Protein AF-A0A7U7GBF7-F1 (afdb_monomer)

Organism: NCBI:txid1400861

Solvent-accessible surface area (backbone atoms only — not comparable to full-atom values): 25595 Å² total; per-residue (Å²): 108,64,60,57,67,70,22,37,41,55,30,92,59,39,45,66,63,68,44,48,55,52,50,49,53,50,38,50,53,51,47,68,72,67,60,61,83,82,68,86,70,93,46,56,42,58,55,50,51,56,43,62,74,50,30,46,45,48,28,57,61,45,66,40,52,71,38,48,50,41,35,40,53,37,36,34,33,79,94,50,84,5,50,16,53,50,50,16,61,72,75,31,66,97,53,75,53,40,25,32,36,45,35,26,32,32,46,60,34,30,43,33,63,55,71,90,61,32,22,40,48,73,68,60,50,50,64,53,66,68,41,98,84,60,58,68,68,56,41,52,52,28,45,55,52,47,60,69,64,37,35,23,54,58,78,63,88,83,68,46,40,22,58,40,61,62,57,43,64,68,40,43,43,52,53,40,34,72,67,53,53,70,66,58,46,52,54,56,50,51,54,50,53,47,57,30,43,61,56,87,66,42,45,64,33,72,54,58,86,50,12,61,65,48,82,75,72,68,57,95,37,20,35,34,38,36,34,44,35,76,89,76,45,57,37,42,89,94,63,67,62,86,47,70,68,58,53,46,46,56,45,19,38,31,89,85,70,46,69,41,66,41,42,21,33,50,31,38,38,24,23,32,55,91,33,54,64,54,38,51,52,36,40,36,50,33,53,16,34,58,57,52,68,73,51,81,62,60,49,74,72,51,47,53,50,43,49,52,53,32,60,49,28,56,57,52,34,51,42,39,45,42,55,17,54,26,38,38,38,35,44,20,77,68,34,42,78,95,56,97,53,52,37,24,77,47,73,59,55,59,71,66,40,63,74,51,69,78,49,43,37,61,53,54,51,52,51,33,41,74,72,59,41,45,40,45,67,89,46,84,51,69,56,44,71,58,51,31,69,74,41,72,39,62,79,24,52,41,33,36,34,59,56,57,46,45,34,24,35,40,29,75,46,46,30,54,32,48,56,55,31,57,53,52,24,52,50,51,17,16,64,71,49,53,24,32,40,35,45,86,92,49,74,33,41,50,90,47,76,89,75,89,86,61,80,32,86,69,21,36,42,25,29,39,67,45,28,45,78,67,73,66,41,79,75,67,95,82,77,130

Structure (mmCIF, N/CA/C/O backbone):
data_AF-A0A7U7GBF7-F1
#
_entry.id   AF-A0A7U7GBF7-F1
#
loop_
_atom_site.group_PDB
_atom_site.id
_atom_site.type_symbol
_atom_site.label_atom_id
_atom_site.label_alt_id
_atom_site.label_comp_id
_atom_site.label_asym_id
_atom_site.label_entity_id
_atom_site.label_seq_id
_atom_site.pdbx_PDB_ins_code
_atom_site.Cartn_x
_atom_site.Cartn_y
_atom_site.Cartn_z
_atom_site.occupancy
_atom_site.B_iso_or_equiv
_atom_site.auth_seq_id
_atom_site.auth_comp_id
_atom_site.auth_asym_id
_atom_site.auth_atom_id
_atom_site.pdbx_PDB_model_num
ATOM 1 N N . MET A 1 1 ? -33.601 -6.702 42.545 1.00 60.16 1 MET A N 1
ATOM 2 C CA . MET A 1 1 ? -33.301 -7.413 43.810 1.00 60.16 1 MET A CA 1
ATOM 3 C C . MET A 1 1 ? -32.639 -8.763 43.564 1.00 60.16 1 MET A C 1
ATOM 5 O O . MET A 1 1 ? -31.531 -8.915 44.051 1.00 60.16 1 MET A O 1
ATOM 9 N N . ALA A 1 2 ? -33.218 -9.663 42.753 1.00 80.06 2 ALA A N 1
ATOM 10 C CA . ALA A 1 2 ? -32.641 -10.985 42.444 1.00 80.06 2 ALA A CA 1
ATOM 11 C C . ALA A 1 2 ? -31.146 -10.952 42.061 1.00 80.06 2 ALA A C 1
ATOM 13 O O . ALA A 1 2 ? -30.341 -11.655 42.655 1.00 80.06 2 ALA A O 1
ATOM 14 N N . THR A 1 3 ? -30.724 -10.044 41.172 1.00 84.88 3 THR A N 1
ATOM 15 C CA . THR A 1 3 ? -29.304 -9.890 40.793 1.00 84.88 3 THR A CA 1
ATOM 16 C C . THR A 1 3 ? -28.386 -9.625 41.988 1.00 84.88 3 THR A C 1
ATOM 18 O O . THR A 1 3 ? -27.295 -10.182 42.060 1.00 84.88 3 THR A O 1
ATOM 21 N N . LEU A 1 4 ? -28.829 -8.812 42.954 1.00 84.75 4 LEU A N 1
ATOM 22 C CA . LEU A 1 4 ? -28.016 -8.466 44.120 1.00 84.75 4 LEU A CA 1
ATOM 23 C C . LEU A 1 4 ? -27.966 -9.593 45.161 1.00 84.75 4 LEU A C 1
ATOM 25 O O . LEU A 1 4 ? -26.973 -9.735 45.870 1.00 84.75 4 LEU A O 1
ATOM 29 N N . THR A 1 5 ? -29.028 -10.395 45.257 1.00 85.06 5 THR A N 1
ATOM 30 C CA . THR A 1 5 ? -29.168 -11.465 46.257 1.00 85.06 5 THR A CA 1
ATOM 31 C C . THR A 1 5 ? -28.690 -12.828 45.771 1.00 85.06 5 THR A C 1
ATOM 33 O O . THR A 1 5 ? -28.233 -13.624 46.583 1.00 85.06 5 THR A O 1
ATOM 36 N N . GLU A 1 6 ? -28.781 -13.101 44.472 1.00 85.94 6 GLU A N 1
ATOM 37 C CA . GLU A 1 6 ? -28.473 -14.408 43.877 1.00 85.94 6 GLU A CA 1
ATOM 38 C C . GLU A 1 6 ? -27.138 -14.403 43.129 1.00 85.94 6 GLU A C 1
ATOM 40 O O . GLU A 1 6 ? -26.454 -15.421 43.109 1.00 85.94 6 GLU A O 1
ATOM 45 N N . LYS A 1 7 ? -26.738 -13.262 42.542 1.00 87.81 7 LYS A N 1
ATOM 46 C CA . LYS A 1 7 ? -25.488 -13.144 41.773 1.00 87.81 7 LYS A CA 1
ATOM 47 C C . LYS A 1 7 ? -24.410 -12.412 42.554 1.00 87.81 7 LYS A C 1
ATOM 49 O O . LYS A 1 7 ? -23.457 -13.044 43.006 1.00 87.81 7 LYS A O 1
ATOM 54 N N . THR A 1 8 ? -24.569 -11.111 42.802 1.00 85.81 8 THR A N 1
ATOM 55 C CA . THR A 1 8 ? -23.496 -10.321 43.436 1.00 85.81 8 THR A CA 1
ATOM 56 C C . THR A 1 8 ? -23.232 -10.754 44.879 1.00 85.81 8 THR A C 1
ATOM 58 O O . THR A 1 8 ? -22.103 -10.660 45.345 1.00 85.81 8 THR A O 1
ATOM 61 N N . ALA A 1 9 ? -24.230 -11.306 45.580 1.00 85.94 9 ALA A N 1
ATOM 62 C CA . ALA A 1 9 ? -24.075 -11.895 46.915 1.00 85.94 9 ALA A CA 1
ATOM 63 C C . ALA A 1 9 ? -23.160 -13.129 46.984 1.00 85.94 9 ALA A C 1
ATOM 65 O O . ALA A 1 9 ? -22.808 -13.551 48.091 1.00 85.94 9 ALA A O 1
ATOM 66 N N . THR A 1 10 ? -22.805 -13.714 45.836 1.00 86.56 10 THR A N 1
ATOM 67 C CA . THR A 1 10 ? -21.815 -14.798 45.748 1.00 86.56 10 THR A CA 1
ATOM 68 C C . THR A 1 10 ? -20.379 -14.280 45.763 1.00 86.56 10 THR A C 1
ATOM 70 O O . THR A 1 10 ? -19.466 -15.056 46.024 1.00 86.56 10 THR A O 1
ATOM 73 N N . LEU A 1 11 ? -20.163 -12.979 45.530 1.00 88.25 11 LEU A N 1
ATOM 74 C CA . LEU A 1 11 ? -18.835 -12.377 45.599 1.00 88.25 11 LEU A CA 1
ATOM 75 C C . LEU A 1 11 ? -18.337 -12.377 47.058 1.00 88.25 11 LEU A C 1
ATOM 77 O O . LEU A 1 11 ? -19.031 -11.839 47.926 1.00 88.25 11 LEU A O 1
ATOM 81 N N . PRO A 1 12 ? -17.127 -12.895 47.348 1.00 84.06 12 PRO A N 1
ATOM 82 C CA . PRO A 1 12 ? -16.604 -12.981 48.718 1.00 84.06 12 PRO A CA 1
ATOM 83 C C . PRO A 1 12 ? -16.522 -11.632 49.447 1.00 84.06 12 PRO A C 1
ATOM 85 O O . PRO A 1 12 ? -16.659 -11.545 50.665 1.00 84.06 12 PRO A O 1
ATOM 88 N N . THR A 1 13 ? -16.303 -10.562 48.689 1.00 85.88 13 THR A N 1
ATOM 89 C CA . THR A 1 13 ? -16.097 -9.187 49.164 1.00 85.88 13 THR A CA 1
ATOM 90 C C . THR A 1 13 ? -17.402 -8.399 49.285 1.00 85.88 13 THR A C 1
ATOM 92 O O . THR A 1 13 ? -17.423 -7.302 49.857 1.00 85.88 13 THR A O 1
ATOM 95 N N . PHE A 1 14 ? -18.513 -8.940 48.776 1.00 86.88 14 PHE A N 1
ATOM 96 C CA . PHE A 1 14 ? -19.808 -8.279 48.818 1.00 86.88 14 PHE A CA 1
ATOM 97 C C . PHE A 1 14 ? -20.517 -8.546 50.148 1.00 86.88 14 PHE A C 1
ATOM 99 O O . PHE A 1 14 ? -21.041 -9.624 50.426 1.00 86.88 14 PHE A O 1
ATOM 106 N N . GLN A 1 15 ? -20.587 -7.513 50.987 1.00 83.31 15 GLN A N 1
ATOM 107 C CA . GLN A 1 15 ? -21.347 -7.564 52.234 1.00 83.31 15 GLN A CA 1
ATOM 108 C C . GLN A 1 15 ? -22.851 -7.574 51.926 1.00 83.31 15 GLN A C 1
ATOM 110 O O . GLN A 1 15 ? -23.427 -6.515 51.693 1.00 83.31 15 GLN A O 1
ATOM 115 N N . ARG A 1 16 ? -23.496 -8.747 51.959 1.00 80.50 16 ARG A N 1
ATOM 116 C CA . ARG A 1 16 ? -24.881 -8.961 51.479 1.00 80.50 16 ARG A CA 1
ATOM 117 C C . ARG A 1 16 ? -25.883 -7.863 51.858 1.00 80.50 16 ARG A C 1
ATOM 119 O O . ARG A 1 16 ? -26.590 -7.366 50.993 1.00 80.50 16 ARG A O 1
ATOM 126 N N . VAL A 1 17 ? -25.922 -7.453 53.128 1.00 83.62 17 VAL A N 1
ATOM 127 C CA . VAL A 1 17 ? -26.859 -6.414 53.602 1.00 83.62 17 VAL A CA 1
ATOM 128 C C . VAL A 1 17 ? -26.255 -5.012 53.489 1.00 83.62 17 VAL A C 1
ATOM 130 O O . VAL A 1 17 ? -26.812 -4.137 52.829 1.00 83.62 17 VAL A O 1
ATOM 133 N N . ARG A 1 18 ? -25.087 -4.782 54.105 1.00 87.44 18 ARG A N 1
ATOM 134 C CA . ARG A 1 18 ? -24.465 -3.446 54.173 1.00 87.44 18 ARG A CA 1
ATOM 135 C C . ARG A 1 18 ? -24.010 -2.930 52.805 1.00 87.44 18 ARG A C 1
ATOM 137 O O . ARG A 1 18 ? -24.150 -1.744 52.526 1.00 87.44 18 ARG A O 1
ATOM 144 N N . GLY A 1 19 ? -23.476 -3.809 51.963 1.00 86.56 19 GLY A N 1
ATOM 145 C CA . GLY A 1 19 ? -23.081 -3.516 50.588 1.00 86.56 19 GLY A CA 1
ATOM 146 C C . GLY A 1 19 ? -24.283 -3.170 49.715 1.00 86.56 19 GLY A C 1
ATOM 147 O O . GLY A 1 19 ? -24.249 -2.150 49.032 1.00 86.56 19 GLY A O 1
ATOM 148 N N . MET A 1 20 ? -25.375 -3.937 49.816 1.00 88.12 20 MET A N 1
ATOM 149 C CA . MET A 1 20 ? -26.617 -3.651 49.090 1.00 88.12 20 MET A CA 1
ATOM 150 C C . MET A 1 20 ? -27.211 -2.293 49.482 1.00 88.12 20 MET A C 1
ATOM 152 O O . MET A 1 20 ? -27.487 -1.476 48.607 1.00 88.12 20 MET A O 1
ATOM 156 N N . LEU A 1 21 ? -27.347 -2.008 50.782 1.00 90.56 21 LEU A N 1
ATOM 157 C CA . LEU A 1 21 ? -27.863 -0.716 51.253 1.00 90.56 21 LEU A CA 1
ATOM 158 C C . LEU A 1 21 ? -26.972 0.453 50.816 1.00 90.56 21 LEU A C 1
ATOM 160 O O . LEU A 1 21 ? -27.479 1.493 50.405 1.00 90.56 21 LEU A O 1
ATOM 164 N N . ARG A 1 22 ? -25.645 0.281 50.858 1.00 91.31 22 ARG A N 1
ATOM 165 C CA . ARG A 1 22 ? -24.691 1.313 50.429 1.00 91.31 22 ARG A CA 1
ATOM 166 C C . ARG A 1 22 ? -24.771 1.583 48.927 1.00 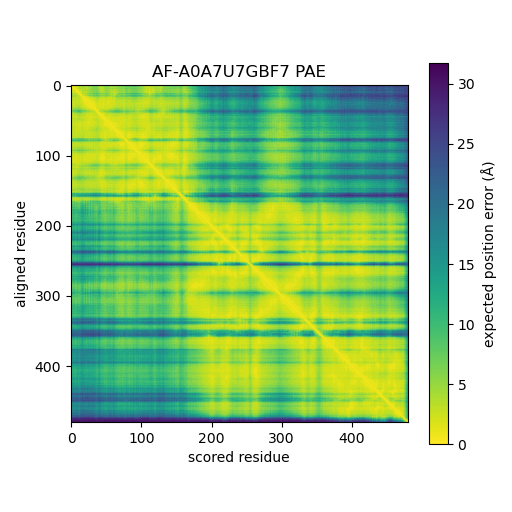91.31 22 ARG A C 1
ATOM 168 O O . ARG A 1 22 ? -24.733 2.746 48.531 1.00 91.31 22 ARG A O 1
ATOM 175 N N . LEU A 1 23 ? -24.887 0.538 48.108 1.00 91.69 23 LEU A N 1
ATOM 176 C CA . LEU A 1 23 ? -25.084 0.669 46.665 1.00 91.69 23 LEU A CA 1
ATOM 177 C C . LEU A 1 23 ? -26.388 1.408 46.357 1.00 91.69 23 LEU A C 1
ATOM 179 O O . LEU A 1 23 ? -26.367 2.401 45.636 1.00 91.69 23 LEU A O 1
ATOM 183 N N . LEU A 1 24 ? -27.500 0.956 46.947 1.00 92.25 24 LEU A N 1
ATOM 184 C CA . LEU A 1 24 ? -28.819 1.552 46.736 1.00 92.25 24 LEU A CA 1
ATOM 185 C C . LEU A 1 24 ? -28.846 3.017 47.171 1.00 92.25 24 LEU A C 1
ATOM 187 O O . LEU A 1 24 ? -29.326 3.854 46.417 1.00 92.25 24 LEU A O 1
ATOM 191 N N . ALA A 1 25 ? -28.269 3.355 48.326 1.00 94.25 25 ALA A N 1
ATOM 192 C CA . ALA A 1 25 ? -28.184 4.741 48.785 1.00 94.25 25 ALA A CA 1
ATOM 193 C C . ALA A 1 25 ? -27.431 5.639 47.785 1.00 94.25 25 ALA A C 1
ATOM 195 O O . ALA A 1 25 ? -27.882 6.743 47.484 1.00 94.25 25 ALA A O 1
ATOM 196 N N . LYS A 1 26 ? -26.312 5.157 47.226 1.00 94.69 26 LYS A N 1
ATOM 197 C CA . LYS A 1 26 ? -25.542 5.886 46.204 1.00 94.69 26 LYS A CA 1
ATOM 198 C C . LYS A 1 26 ? -26.303 6.020 44.885 1.00 94.69 26 LYS A C 1
ATOM 200 O O . LYS A 1 26 ? -26.309 7.106 44.314 1.00 94.69 26 LYS A O 1
ATOM 205 N N . MET A 1 27 ? -26.953 4.950 44.422 1.00 94.12 27 MET A N 1
ATOM 206 C CA . MET A 1 27 ? -27.777 4.973 43.209 1.00 94.12 27 MET A CA 1
ATOM 207 C C . MET A 1 27 ? -28.956 5.938 43.355 1.00 94.12 27 MET A C 1
ATOM 209 O O . MET A 1 27 ? -29.147 6.786 42.493 1.00 94.12 27 MET A O 1
ATOM 213 N N . ILE A 1 28 ? -29.704 5.861 44.462 1.00 94.50 28 ILE A N 1
ATOM 214 C CA . ILE A 1 28 ? -30.833 6.762 44.742 1.00 94.50 28 ILE A CA 1
ATOM 215 C C . ILE A 1 28 ? -30.350 8.209 44.783 1.00 94.50 28 ILE A C 1
ATOM 217 O O . ILE A 1 28 ? -30.952 9.056 44.136 1.00 94.50 28 ILE A O 1
ATOM 221 N N . SER A 1 29 ? -29.250 8.489 45.487 1.00 94.44 29 SER A N 1
ATOM 222 C CA . SER A 1 29 ? -28.665 9.834 45.543 1.00 94.44 29 SER A CA 1
ATOM 223 C C . SER A 1 29 ? -28.321 10.373 44.147 1.00 94.44 29 SER A C 1
ATOM 225 O O . SER A 1 29 ? -28.705 11.489 43.800 1.00 94.44 29 SER A O 1
ATOM 227 N N . SER A 1 30 ? -27.667 9.555 43.313 1.00 93.81 30 SER A N 1
ATOM 228 C CA . SER A 1 30 ? -27.295 9.919 41.940 1.00 93.81 30 SER A CA 1
ATOM 229 C C . SER A 1 30 ? -28.518 10.161 41.046 1.00 93.81 30 SER A C 1
ATOM 231 O O . SER A 1 30 ? -28.611 11.215 40.417 1.00 93.81 30 SER A O 1
ATOM 233 N N . VAL A 1 31 ? -29.489 9.244 41.041 1.00 93.88 31 VAL A N 1
ATOM 234 C CA . VAL A 1 31 ? -30.725 9.369 40.249 1.00 93.88 31 VAL A CA 1
ATOM 235 C C . VAL A 1 31 ? -31.559 10.563 40.711 1.00 93.88 31 VAL A C 1
ATOM 237 O O . VAL A 1 31 ? -32.078 11.308 39.884 1.00 93.88 31 VAL A O 1
ATOM 240 N N . TRP A 1 32 ? -31.660 10.793 42.021 1.00 93.94 32 TRP A N 1
ATOM 241 C CA . TRP A 1 32 ? -32.412 11.917 42.583 1.00 93.94 32 TRP A CA 1
ATOM 242 C C . TRP A 1 32 ? -31.812 13.275 42.210 1.00 93.94 32 TRP A C 1
ATOM 244 O O . TRP A 1 32 ? -32.552 14.240 42.008 1.00 93.94 32 TRP A O 1
ATOM 254 N N . ALA A 1 33 ? -30.482 13.347 42.105 1.00 93.00 33 ALA A N 1
ATOM 255 C CA . ALA A 1 33 ? -29.773 14.542 41.664 1.00 93.00 33 ALA A CA 1
ATOM 256 C C . ALA A 1 33 ? -29.931 14.790 40.155 1.00 93.00 33 ALA A C 1
ATOM 258 O O . ALA A 1 33 ? -30.169 15.924 39.750 1.00 93.00 33 ALA A O 1
ATOM 259 N N . GLN A 1 34 ? -29.821 13.743 39.330 1.00 90.81 34 GLN A N 1
ATOM 260 C CA . GLN A 1 34 ? -29.880 13.858 37.865 1.00 90.81 34 GLN A CA 1
ATOM 261 C C . GLN A 1 34 ? -31.309 13.994 37.321 1.00 90.81 34 GLN A C 1
ATOM 263 O O . GLN A 1 34 ? -31.500 14.594 36.268 1.00 90.81 34 GLN A O 1
ATOM 268 N N . ARG A 1 35 ? -32.300 13.427 38.022 1.00 89.44 35 ARG A N 1
ATOM 269 C CA . ARG A 1 35 ? -33.710 13.320 37.605 1.00 89.44 35 ARG A CA 1
ATOM 270 C C . ARG A 1 35 ? -33.884 12.937 36.124 1.00 89.44 35 ARG A C 1
ATOM 272 O O . ARG A 1 35 ? -34.488 13.705 35.373 1.00 89.44 35 ARG A O 1
ATOM 279 N N . PRO A 1 36 ? -33.372 11.769 35.687 1.00 85.75 36 PRO A N 1
ATOM 280 C CA . PRO A 1 36 ? -33.534 11.339 34.303 1.00 85.75 36 PRO A CA 1
ATOM 281 C C . PRO A 1 36 ? -35.020 11.228 33.934 1.00 85.75 36 PRO A C 1
ATOM 283 O O . PRO A 1 36 ? -35.845 10.822 34.760 1.00 85.75 36 PRO A O 1
ATOM 286 N N . ALA A 1 37 ? -35.359 11.567 32.690 1.00 79.38 37 ALA A N 1
ATOM 287 C CA . ALA A 1 37 ? -36.720 11.422 32.177 1.00 79.38 37 ALA A CA 1
ATOM 288 C C . ALA A 1 37 ? -37.215 9.967 32.300 1.00 79.38 37 ALA A C 1
ATOM 290 O O . ALA A 1 37 ? -36.410 9.038 32.360 1.00 79.38 37 ALA A O 1
ATOM 291 N N . ALA A 1 38 ? -38.535 9.774 32.351 1.00 76.75 38 ALA A N 1
ATOM 292 C CA . ALA A 1 38 ? -39.174 8.456 32.421 1.00 76.75 38 ALA A CA 1
ATOM 293 C C . ALA A 1 38 ? -38.747 7.555 33.607 1.00 76.75 38 ALA A C 1
ATOM 295 O O . ALA A 1 38 ? -38.920 6.335 33.557 1.00 76.75 38 ALA A O 1
ATOM 296 N N . THR A 1 39 ? -38.199 8.119 34.692 1.00 87.25 39 THR A N 1
ATOM 297 C CA . THR A 1 39 ? -37.757 7.337 35.860 1.00 87.25 39 THR A CA 1
ATOM 298 C C . THR A 1 39 ? -38.896 7.146 36.866 1.00 87.25 39 THR A C 1
ATOM 300 O O . THR A 1 39 ? -39.123 7.995 37.727 1.00 87.25 39 THR A O 1
ATOM 303 N N . TYR A 1 40 ? -39.604 6.015 36.784 1.00 85.81 40 TYR A N 1
ATOM 304 C CA . TYR A 1 40 ? -40.708 5.668 37.703 1.00 85.81 40 TYR A CA 1
ATOM 305 C C . TYR A 1 40 ? -40.298 4.712 38.830 1.00 85.81 40 TYR A C 1
ATOM 307 O O . TYR A 1 40 ? -40.947 4.656 39.873 1.00 85.81 40 TYR A O 1
ATOM 315 N N . ALA A 1 41 ? -39.222 3.953 38.626 1.00 89.31 41 ALA A N 1
ATOM 316 C CA . ALA A 1 41 ? -38.678 3.012 39.595 1.00 89.31 41 ALA A CA 1
ATOM 317 C C . ALA A 1 41 ? -37.154 2.920 39.458 1.00 89.31 41 ALA A C 1
ATOM 319 O O . ALA A 1 41 ? -36.569 3.320 38.450 1.00 89.31 41 ALA A O 1
ATOM 320 N N . LEU A 1 42 ? -36.493 2.377 40.483 1.00 89.69 42 LEU A N 1
ATOM 321 C CA . LEU A 1 42 ? -35.052 2.153 40.446 1.00 89.69 42 LEU A CA 1
ATOM 322 C C . LEU A 1 42 ? -34.731 0.802 39.788 1.00 89.69 42 LEU A C 1
ATOM 324 O O . LEU A 1 42 ? -34.889 -0.259 40.389 1.00 89.69 42 LEU A O 1
ATOM 328 N N . HIS A 1 43 ? -34.240 0.865 38.556 1.00 91.19 43 HIS A N 1
ATOM 329 C CA . HIS A 1 43 ? -33.783 -0.277 37.754 1.00 91.19 43 HIS A CA 1
ATOM 330 C C . HIS A 1 43 ? -32.260 -0.503 37.791 1.00 91.19 43 HIS A C 1
ATOM 332 O O . HIS A 1 43 ? -31.499 0.371 38.208 1.00 91.19 43 HIS A O 1
ATOM 338 N N . SER A 1 44 ? -31.804 -1.658 37.286 1.00 91.19 44 SER A N 1
ATOM 339 C CA . SER A 1 44 ? -30.381 -2.029 37.165 1.00 91.19 44 SER A CA 1
ATOM 340 C C . SER A 1 44 ? -29.563 -1.054 36.320 1.00 91.19 44 SER A C 1
ATOM 342 O O . SER A 1 44 ? -28.419 -0.766 36.658 1.00 91.19 44 SER A O 1
ATOM 344 N N . HIS A 1 45 ? -30.149 -0.504 35.255 1.00 92.44 45 HIS A N 1
ATOM 345 C CA . HIS A 1 45 ? -29.476 0.444 34.366 1.00 92.44 45 HIS A CA 1
ATOM 346 C C . HIS A 1 45 ? -29.164 1.806 35.011 1.00 92.44 45 HIS A C 1
ATOM 348 O O . HIS A 1 45 ? -28.407 2.597 34.446 1.00 92.44 45 HIS A O 1
ATOM 354 N N . HIS A 1 46 ? -29.698 2.080 36.204 1.00 93.06 46 HIS A N 1
ATOM 355 C CA . HIS A 1 46 ? -29.319 3.251 36.996 1.00 93.06 46 HIS A CA 1
ATOM 356 C C . HIS A 1 46 ? -27.977 3.083 37.720 1.00 93.06 46 HIS A C 1
ATOM 358 O O . HIS A 1 46 ? -27.534 4.001 38.409 1.00 93.06 46 HIS A O 1
ATOM 364 N N . LEU A 1 47 ? -27.323 1.922 37.600 1.00 93.25 47 LEU A N 1
ATOM 365 C CA . LEU A 1 47 ? -25.942 1.749 38.035 1.00 93.25 47 LEU A CA 1
ATOM 366 C C . LEU A 1 47 ? -25.008 2.523 37.096 1.00 93.25 47 LEU A C 1
ATOM 368 O O . LEU A 1 47 ? -24.447 1.969 36.153 1.00 93.25 47 LEU A O 1
ATOM 372 N N . ASP A 1 48 ? -24.863 3.819 37.346 1.00 92.69 48 ASP A N 1
ATOM 373 C CA . ASP A 1 48 ? -23.967 4.671 36.578 1.00 92.69 48 ASP A CA 1
ATOM 374 C C . ASP A 1 48 ? -22.522 4.536 37.064 1.00 92.69 48 ASP A C 1
ATOM 376 O O . ASP A 1 48 ? -22.126 5.115 38.075 1.00 92.69 48 ASP A O 1
ATOM 380 N N . LEU A 1 49 ? -21.721 3.771 36.327 1.00 93.44 49 LEU A N 1
ATOM 381 C CA . LEU A 1 49 ? -20.297 3.608 36.615 1.00 93.44 49 LEU A CA 1
ATOM 382 C C . LEU A 1 49 ? -19.443 4.791 36.141 1.00 93.44 49 LEU A C 1
ATOM 384 O O . LEU A 1 49 ? -18.271 4.838 36.491 1.00 93.44 49 LEU A O 1
ATOM 388 N N . GLY A 1 50 ? -20.010 5.773 35.433 1.00 92.00 50 GLY A N 1
ATOM 389 C CA . GLY A 1 50 ? -19.355 7.067 35.224 1.00 92.00 50 GLY A CA 1
ATOM 390 C C . GLY A 1 50 ? -19.325 7.907 36.508 1.00 92.00 50 GLY A C 1
ATOM 391 O O . GLY A 1 50 ? -18.478 8.783 36.678 1.00 92.00 50 GLY A O 1
ATOM 392 N N . TYR A 1 51 ? -20.207 7.611 37.468 1.00 93.75 51 TYR A N 1
ATOM 393 C CA . TYR A 1 51 ? -20.215 8.265 38.770 1.00 93.75 51 TYR A CA 1
ATOM 394 C C . TYR A 1 51 ? -19.182 7.626 39.710 1.00 93.75 51 TYR A C 1
ATOM 396 O O . TYR A 1 51 ? -19.358 6.510 40.208 1.00 93.75 51 TYR A O 1
ATOM 404 N N . GLY A 1 52 ? -18.112 8.368 40.015 1.00 93.56 52 GLY A N 1
ATOM 405 C CA . GLY A 1 52 ? -16.963 7.896 40.802 1.00 93.56 52 GLY A CA 1
ATOM 406 C C . GLY A 1 52 ? -17.303 7.127 42.095 1.00 93.56 52 GLY A C 1
ATOM 407 O O . GLY A 1 52 ? -16.701 6.085 42.360 1.00 93.56 52 GLY A O 1
ATOM 408 N N . PRO A 1 53 ? -18.275 7.556 42.923 1.00 94.50 53 PRO A N 1
ATOM 409 C CA . PRO A 1 53 ? -18.679 6.805 44.112 1.00 94.50 53 PRO A CA 1
ATOM 410 C C . PRO A 1 53 ? -19.304 5.430 43.842 1.00 94.50 53 PRO A C 1
ATOM 412 O O . PRO A 1 53 ? -19.160 4.551 44.702 1.00 94.50 53 PRO A O 1
ATOM 415 N N . LEU A 1 54 ? -19.991 5.234 42.709 1.00 94.56 54 LEU A N 1
ATOM 416 C CA . LEU A 1 54 ? -20.500 3.928 42.266 1.00 94.56 54 LEU A CA 1
ATOM 417 C C . LEU A 1 54 ? -19.390 3.107 41.606 1.00 94.56 54 LEU A C 1
ATOM 419 O O . LEU A 1 54 ? -19.232 1.940 41.956 1.00 94.56 54 LEU A O 1
ATOM 423 N N . TYR A 1 55 ? -18.551 3.728 40.773 1.00 94.38 55 TYR A N 1
ATOM 424 C CA . TYR A 1 55 ? -17.345 3.103 40.216 1.00 94.38 55 TYR A CA 1
ATOM 425 C C . TYR A 1 55 ? -16.475 2.479 41.319 1.00 94.38 55 TYR A C 1
ATOM 427 O O . TYR A 1 55 ? -16.201 1.281 41.314 1.00 94.38 55 TYR A O 1
ATOM 435 N N . ASN A 1 56 ? -16.121 3.270 42.337 1.00 93.56 56 ASN A N 1
ATOM 436 C CA . ASN A 1 56 ? -15.304 2.828 43.470 1.00 93.56 56 ASN A CA 1
ATOM 437 C C . ASN A 1 56 ? -16.013 1.794 44.356 1.00 93.56 56 ASN A C 1
ATOM 439 O O . ASN A 1 56 ? -15.360 0.995 45.030 1.00 93.56 56 ASN A O 1
ATOM 443 N N . GLU A 1 57 ? -17.347 1.813 44.409 1.00 93.31 57 GLU A N 1
ATOM 444 C CA . GLU A 1 57 ? -18.104 0.780 45.117 1.00 93.31 57 GLU A CA 1
ATOM 445 C C . GLU A 1 57 ? -17.929 -0.573 44.433 1.00 93.31 57 GLU A C 1
ATOM 447 O O . GLU A 1 57 ? -17.577 -1.549 45.090 1.00 93.31 57 GLU A O 1
ATOM 452 N N . VAL A 1 58 ? -18.138 -0.613 43.120 1.00 93.19 58 VAL A N 1
ATOM 453 C CA . VAL A 1 58 ? -18.167 -1.864 42.367 1.00 93.19 58 VAL A CA 1
ATOM 454 C C . VAL A 1 58 ? -16.757 -2.370 42.074 1.00 93.19 58 VAL A C 1
ATOM 456 O O . VAL A 1 58 ? -16.417 -3.491 42.440 1.00 93.19 58 VAL A O 1
ATOM 459 N N . LEU A 1 59 ? -15.904 -1.549 41.466 1.00 93.56 59 LEU A N 1
ATOM 460 C CA . LEU A 1 59 ? -14.602 -2.003 40.975 1.00 93.56 59 LEU A CA 1
ATOM 461 C C . LEU A 1 59 ? -13.563 -2.099 42.093 1.00 93.56 59 LEU A C 1
ATOM 463 O O . LEU A 1 59 ? -12.804 -3.062 42.140 1.00 93.56 59 LEU A O 1
ATOM 467 N N . THR A 1 60 ? -13.574 -1.167 43.047 1.00 91.94 60 THR A N 1
ATOM 468 C CA . THR A 1 60 ? -12.586 -1.160 44.137 1.00 91.94 60 THR A CA 1
ATOM 469 C C . THR A 1 60 ? -13.062 -1.968 45.341 1.00 91.94 60 THR A C 1
ATOM 471 O O . THR A 1 60 ? -12.392 -2.909 45.761 1.00 91.94 60 THR A O 1
ATOM 474 N N . ARG A 1 61 ? -14.226 -1.642 45.926 1.00 91.31 61 ARG A N 1
ATOM 475 C CA . ARG A 1 61 ? -14.661 -2.298 47.178 1.00 91.31 61 ARG A CA 1
ATOM 476 C C . ARG A 1 61 ? -15.107 -3.739 46.975 1.00 91.31 61 ARG A C 1
ATOM 478 O O . ARG A 1 61 ? -14.828 -4.558 47.845 1.00 91.31 61 ARG A O 1
ATOM 485 N N . TRP A 1 62 ? -15.789 -4.056 45.874 1.00 92.19 62 TRP A N 1
ATOM 486 C CA . TRP A 1 62 ? -16.141 -5.448 45.564 1.00 92.19 62 TRP A CA 1
ATOM 487 C C . TRP A 1 62 ? -15.010 -6.187 44.832 1.00 92.19 62 TRP A C 1
ATOM 489 O O . TRP A 1 62 ? -15.200 -7.337 44.445 1.00 92.19 62 TRP A O 1
ATOM 499 N N . GLN A 1 63 ? -13.829 -5.568 44.688 1.00 91.88 63 GLN A N 1
ATOM 500 C CA . GLN A 1 63 ? -12.649 -6.144 44.030 1.00 91.88 63 GLN A CA 1
ATOM 501 C C . GLN A 1 63 ? -12.959 -6.659 42.616 1.00 91.88 63 GLN A C 1
ATOM 503 O O . GLN A 1 63 ? -12.625 -7.782 42.262 1.00 91.88 63 GLN A O 1
ATOM 508 N N . GLN A 1 64 ? -13.654 -5.843 41.823 1.00 93.75 64 GLN A N 1
ATOM 509 C CA . GLN A 1 64 ? -13.978 -6.136 40.422 1.00 93.75 64 GLN A CA 1
ATOM 510 C C . GLN A 1 64 ? -13.109 -5.311 39.464 1.00 93.75 64 GLN A C 1
ATOM 512 O O . GLN A 1 64 ? -13.519 -5.028 38.343 1.00 93.75 64 GLN A O 1
ATOM 517 N N . SER A 1 65 ? -11.917 -4.896 39.905 1.00 91.38 65 SER A N 1
ATOM 518 C CA . SER A 1 65 ? -10.996 -4.033 39.153 1.00 91.38 65 SER A CA 1
ATOM 519 C C . SER A 1 65 ? -10.584 -4.613 37.805 1.00 91.38 65 SER A C 1
ATOM 521 O O . SER A 1 65 ? -10.293 -3.848 36.892 1.00 91.38 65 SER A O 1
ATOM 523 N N . ASP A 1 66 ? -10.628 -5.936 37.654 1.00 89.00 66 ASP A N 1
ATOM 524 C CA . ASP A 1 66 ? -10.324 -6.625 36.398 1.00 89.00 66 ASP A CA 1
ATOM 525 C C . ASP A 1 66 ? -11.293 -6.239 35.270 1.00 89.00 66 ASP A C 1
ATOM 527 O O . ASP A 1 66 ? -10.928 -6.270 34.100 1.00 89.00 66 ASP A O 1
ATOM 531 N N . TYR A 1 67 ? -12.509 -5.792 35.603 1.00 92.75 67 TYR A N 1
ATOM 532 C CA . TYR A 1 67 ? -13.462 -5.269 34.626 1.00 92.75 67 TYR A CA 1
ATOM 533 C C . TYR A 1 67 ? -13.287 -3.777 34.315 1.00 92.75 67 TYR A C 1
ATOM 535 O O . TYR A 1 67 ? -14.016 -3.249 33.476 1.00 92.75 67 TYR A O 1
ATOM 543 N N . ALA A 1 68 ? -12.362 -3.065 34.967 1.00 91.81 68 ALA A N 1
ATOM 544 C CA . ALA A 1 68 ? -12.175 -1.635 34.724 1.00 91.81 68 ALA A CA 1
ATOM 545 C C . ALA A 1 68 ? -11.942 -1.291 33.235 1.00 91.81 68 ALA A C 1
ATOM 547 O O . ALA A 1 68 ? -12.556 -0.324 32.776 1.00 91.81 68 ALA A O 1
ATOM 548 N N . PRO A 1 69 ? -11.157 -2.065 32.451 1.00 89.94 69 PRO A N 1
ATOM 549 C CA . PRO A 1 69 ? -11.022 -1.833 31.012 1.00 89.94 69 PRO A CA 1
ATOM 550 C C . PRO A 1 69 ? -12.351 -1.974 30.258 1.00 89.94 69 PRO A C 1
ATOM 552 O O . PRO A 1 69 ? -12.698 -1.095 29.474 1.00 89.94 69 PRO A O 1
ATOM 555 N N . ALA A 1 70 ? -13.133 -3.020 30.553 1.00 91.94 70 ALA A N 1
ATOM 556 C CA . ALA A 1 70 ? -14.446 -3.247 29.947 1.00 91.94 70 ALA A CA 1
ATOM 557 C C . ALA A 1 70 ? -15.440 -2.124 30.281 1.00 91.94 70 ALA A C 1
ATOM 559 O O . ALA A 1 70 ? -16.184 -1.663 29.417 1.00 91.94 70 ALA A O 1
ATOM 560 N N . VAL A 1 71 ? -15.436 -1.646 31.531 1.00 94.06 71 VAL A N 1
ATOM 561 C CA . VAL A 1 71 ? -16.305 -0.545 31.962 1.00 94.06 71 VAL A CA 1
ATOM 562 C C . VAL A 1 71 ? -15.963 0.739 31.218 1.00 94.06 71 VAL A C 1
ATOM 564 O O . VAL A 1 71 ? -16.868 1.358 30.663 1.00 94.06 71 VAL A O 1
ATOM 567 N N . LYS A 1 72 ? -14.678 1.111 31.180 1.00 91.88 72 LYS A N 1
ATOM 568 C CA . LYS A 1 72 ? -14.216 2.328 30.500 1.00 91.88 72 LYS A CA 1
ATOM 569 C C . LYS A 1 72 ? -14.498 2.284 28.998 1.00 91.88 72 LYS A C 1
ATOM 571 O O . LYS A 1 72 ? -15.001 3.259 28.456 1.00 91.88 72 LYS A O 1
ATOM 576 N N . ALA A 1 73 ? -14.207 1.154 28.351 1.00 89.56 73 ALA A N 1
ATOM 577 C CA . ALA A 1 73 ? -14.340 1.014 26.906 1.00 89.56 73 ALA A CA 1
ATOM 578 C C . ALA A 1 73 ? -15.801 0.920 26.444 1.00 89.56 73 ALA A C 1
ATOM 580 O O . ALA A 1 73 ? -16.166 1.570 25.465 1.00 89.56 73 ALA A O 1
ATOM 581 N N . ASP A 1 74 ? -16.632 0.133 27.138 1.00 93.56 74 ASP A N 1
ATOM 582 C CA . ASP A 1 74 ? -17.929 -0.281 26.597 1.00 93.56 74 ASP A CA 1
ATOM 583 C C . ASP A 1 74 ? -19.137 0.209 27.415 1.00 93.56 74 ASP A C 1
ATOM 585 O O . ASP A 1 74 ? -20.203 0.414 26.837 1.00 93.56 74 ASP A O 1
ATOM 589 N N . VAL A 1 75 ? -19.010 0.413 28.735 1.00 95.38 75 VAL A N 1
ATOM 590 C CA . VAL A 1 75 ? -20.166 0.665 29.628 1.00 95.38 75 VAL A CA 1
ATOM 591 C C . VAL A 1 75 ? -20.361 2.140 29.969 1.00 95.38 75 VAL A C 1
ATOM 593 O O . VAL A 1 75 ? -21.466 2.663 29.829 1.00 95.38 75 VAL A O 1
ATOM 596 N N . ALA A 1 76 ? -19.330 2.791 30.506 1.00 93.12 76 ALA A N 1
ATOM 597 C CA . ALA A 1 76 ? -19.399 4.166 30.984 1.00 93.12 76 ALA A CA 1
ATOM 598 C C . ALA A 1 76 ? -18.002 4.794 31.013 1.00 93.12 76 ALA A C 1
ATOM 600 O O . ALA A 1 76 ? -17.162 4.425 31.838 1.00 93.12 76 ALA A O 1
ATOM 601 N N . GLY A 1 77 ? -17.783 5.769 30.135 1.00 86.25 77 GLY A N 1
ATOM 602 C CA . GLY A 1 77 ? -16.540 6.518 30.051 1.00 86.25 77 GLY A CA 1
ATOM 603 C C . GLY A 1 77 ? -16.695 7.927 30.626 1.00 86.25 77 GLY A C 1
ATOM 604 O O . GLY A 1 77 ? -17.743 8.562 30.476 1.00 86.25 77 GLY A O 1
ATOM 605 N N . THR A 1 78 ? -15.663 8.392 31.338 1.00 81.81 78 THR A N 1
ATOM 606 C CA . THR A 1 78 ? -15.572 9.757 31.894 1.00 81.81 78 THR A CA 1
ATOM 607 C C . THR A 1 78 ? -14.597 10.625 31.109 1.00 81.81 78 THR A C 1
ATOM 609 O O . THR A 1 78 ? -14.912 11.769 30.801 1.00 81.81 78 THR A O 1
ATOM 612 N N . ASP A 1 79 ? -13.430 10.068 30.773 1.00 80.44 79 ASP A N 1
ATOM 613 C CA . ASP A 1 79 ? -12.346 10.780 30.080 1.00 80.44 79 ASP A CA 1
ATOM 614 C C . ASP A 1 79 ? -12.463 10.649 28.552 1.00 80.44 79 ASP A C 1
ATOM 616 O O . ASP A 1 79 ? -11.964 11.479 27.799 1.00 80.44 79 ASP A O 1
ATOM 620 N N . HIS A 1 80 ? -13.137 9.592 28.100 1.00 82.44 80 HIS A N 1
ATOM 621 C CA . HIS A 1 80 ? -13.498 9.306 26.715 1.00 82.44 80 HIS A CA 1
ATOM 622 C C . HIS A 1 80 ? -14.927 8.764 26.688 1.00 82.44 80 HIS A C 1
ATOM 624 O O . HIS A 1 80 ? -15.423 8.271 27.701 1.00 82.44 80 HIS A O 1
ATOM 630 N N . THR A 1 81 ? -15.601 8.863 25.546 1.00 90.44 81 THR A N 1
ATOM 631 C CA . THR A 1 81 ? -16.940 8.294 25.367 1.00 90.44 81 THR A CA 1
ATOM 632 C C . THR A 1 81 ? -16.830 6.769 25.270 1.00 90.44 81 THR A C 1
ATOM 634 O O . THR A 1 81 ? -16.024 6.259 24.500 1.00 90.44 81 THR A O 1
ATOM 637 N N . ALA A 1 82 ? -17.597 6.034 26.078 1.00 94.00 82 ALA A N 1
ATOM 638 C CA . ALA A 1 82 ? -17.675 4.575 25.974 1.00 94.00 82 ALA A CA 1
ATOM 639 C C . ALA A 1 82 ? -18.612 4.157 24.834 1.00 94.00 82 ALA A C 1
ATOM 641 O O . ALA A 1 82 ? -19.549 4.888 24.509 1.00 94.00 82 ALA A O 1
ATOM 642 N N . LEU A 1 83 ? -18.441 2.941 24.304 1.00 93.75 83 LEU A N 1
ATOM 643 C CA . LEU A 1 83 ? -19.228 2.415 23.179 1.00 93.75 83 LEU A CA 1
ATOM 644 C C . LEU A 1 83 ? -20.743 2.581 23.370 1.00 93.75 83 LEU A C 1
ATOM 646 O O . LEU A 1 83 ? -21.447 2.980 22.447 1.00 93.75 83 LEU A O 1
ATOM 650 N N . ALA A 1 84 ? -21.264 2.289 24.566 1.00 96.56 84 ALA A N 1
ATOM 651 C CA . ALA A 1 84 ? -22.691 2.448 24.830 1.00 96.56 84 ALA A CA 1
ATOM 652 C C . ALA A 1 84 ? -23.163 3.904 24.662 1.00 96.56 84 ALA A C 1
ATOM 654 O O . ALA A 1 84 ? -24.224 4.146 24.092 1.00 96.56 84 ALA A O 1
ATOM 655 N N . GLN A 1 85 ? -22.356 4.871 25.103 1.00 95.94 85 GLN A N 1
ATOM 656 C CA . GLN A 1 85 ? -22.648 6.297 24.958 1.00 95.94 85 GLN A CA 1
ATOM 657 C C . GLN A 1 85 ? -22.498 6.754 23.495 1.00 95.94 85 GLN A C 1
ATOM 659 O O . GLN A 1 85 ? -23.303 7.561 23.032 1.00 95.94 85 GLN A O 1
ATOM 664 N N . GLU A 1 86 ? -21.517 6.221 22.757 1.00 94.88 86 GLU A N 1
ATOM 665 C CA . GLU A 1 86 ? -21.327 6.492 21.321 1.00 94.88 86 GLU A CA 1
ATOM 666 C C . GLU A 1 86 ? -22.540 6.027 20.502 1.00 94.88 86 GLU A C 1
ATOM 668 O O . GLU A 1 86 ? -23.106 6.795 19.721 1.00 94.88 86 GLU A O 1
ATOM 673 N N . LEU A 1 87 ? -22.992 4.791 20.729 1.00 95.81 87 LEU A N 1
ATOM 674 C CA . LEU A 1 87 ? -24.155 4.218 20.050 1.00 95.81 87 LEU A CA 1
ATOM 675 C C . LEU A 1 87 ? -25.452 4.952 20.411 1.00 95.81 87 LEU A C 1
ATOM 677 O O . LEU A 1 87 ? -26.305 5.146 19.543 1.00 95.81 87 LEU A O 1
ATOM 681 N N . ASP A 1 88 ? -25.595 5.408 21.657 1.00 96.31 88 ASP A N 1
ATOM 682 C CA . ASP A 1 88 ? -26.728 6.246 22.053 1.00 96.31 88 ASP A CA 1
ATOM 683 C C . ASP A 1 88 ? -26.725 7.602 21.348 1.00 96.31 88 ASP A C 1
ATOM 685 O O . ASP A 1 88 ? -27.763 8.016 20.829 1.00 96.31 88 ASP A O 1
ATOM 689 N N . ALA A 1 89 ? -25.570 8.262 21.247 1.00 95.38 89 ALA A N 1
ATOM 690 C CA . ALA A 1 89 ? -25.444 9.512 20.503 1.00 95.38 89 ALA A CA 1
ATOM 691 C C . ALA A 1 89 ? -25.732 9.330 19.002 1.00 95.38 89 ALA A C 1
ATOM 693 O O . ALA A 1 89 ? -26.314 10.214 18.376 1.00 95.38 89 ALA A O 1
ATOM 694 N N . GLN A 1 90 ? -25.358 8.185 18.428 1.00 95.56 90 GLN A N 1
ATOM 695 C CA . GLN A 1 90 ? -25.535 7.907 17.004 1.00 95.56 90 GLN A CA 1
ATOM 696 C C . GLN A 1 90 ? -26.969 7.500 16.633 1.00 95.56 90 GLN A C 1
ATOM 698 O O . GLN A 1 90 ? -27.488 7.951 15.612 1.00 95.56 90 GLN A O 1
ATOM 703 N N . PHE A 1 91 ? -27.607 6.630 17.423 1.00 95.50 91 PHE A N 1
ATOM 704 C CA . PHE A 1 91 ? -28.874 5.985 17.045 1.00 95.50 91 PHE A CA 1
ATOM 705 C C . PHE A 1 91 ? -30.076 6.417 17.886 1.00 95.50 91 PHE A C 1
ATOM 707 O O . PHE A 1 91 ? -31.214 6.239 17.450 1.00 95.50 91 PHE A O 1
ATOM 714 N N . TYR A 1 92 ? -29.845 6.981 19.071 1.00 93.88 92 TYR A N 1
ATOM 715 C CA . TYR A 1 92 ? -30.890 7.286 20.050 1.00 93.88 92 TYR A CA 1
ATOM 716 C C . TYR A 1 92 ? -30.822 8.741 20.542 1.00 93.88 92 TYR A C 1
ATOM 718 O O . TYR A 1 92 ? -31.305 9.061 21.626 1.00 93.88 92 TYR A O 1
ATOM 726 N N . ALA A 1 93 ? -30.260 9.649 19.736 1.00 92.31 93 ALA A N 1
ATOM 727 C CA . ALA A 1 93 ? -30.213 11.074 20.048 1.00 92.31 93 ALA A CA 1
ATOM 728 C C . ALA A 1 93 ? -31.624 11.644 20.289 1.00 92.31 93 ALA A C 1
ATOM 730 O O . ALA A 1 93 ? -32.524 11.498 19.462 1.00 92.31 93 ALA A O 1
ATOM 731 N N . GLY A 1 94 ? -31.820 12.300 21.436 1.00 89.69 94 GLY A N 1
ATOM 732 C CA . GLY A 1 94 ? -33.124 12.836 21.848 1.00 89.69 94 GLY A CA 1
ATOM 733 C C . GLY A 1 94 ? -34.114 11.790 22.381 1.00 89.69 94 GLY A C 1
ATOM 734 O O . GLY A 1 94 ? -35.236 12.146 22.735 1.00 89.69 94 GLY A O 1
ATOM 735 N N . LEU A 1 95 ? -33.712 10.522 22.468 1.00 91.06 95 LEU A N 1
ATOM 736 C CA . LEU A 1 95 ? -34.459 9.433 23.096 1.00 91.06 95 LEU A CA 1
ATOM 737 C C . LEU A 1 95 ? -33.752 8.986 24.391 1.00 91.06 95 LEU A C 1
ATOM 739 O O . LEU A 1 95 ? -32.626 9.413 24.662 1.00 91.06 95 LEU A O 1
ATOM 743 N N . PRO A 1 96 ? -34.383 8.129 25.218 1.00 91.12 96 PRO A N 1
ATOM 744 C CA . PRO A 1 96 ? -33.681 7.481 26.320 1.00 91.12 96 PRO A CA 1
ATOM 745 C C . PRO A 1 96 ? -32.423 6.730 25.833 1.00 91.12 96 PRO A C 1
ATOM 747 O O . PRO A 1 96 ? -32.449 6.164 24.740 1.00 91.12 96 PRO A O 1
ATOM 750 N N . PRO A 1 97 ? -31.337 6.681 26.627 1.00 93.31 97 PRO A N 1
ATOM 751 C CA . PRO A 1 97 ? -30.073 6.051 26.240 1.00 93.31 97 PRO A CA 1
ATOM 752 C C . PRO A 1 97 ? -30.158 4.515 26.334 1.00 93.31 97 PRO A C 1
ATOM 754 O O . PRO A 1 97 ? -29.712 3.887 27.301 1.00 93.31 97 PRO A O 1
ATOM 757 N N . TYR A 1 98 ? -30.805 3.907 25.334 1.00 95.31 98 TYR A N 1
ATOM 758 C CA . TYR A 1 98 ? -31.111 2.474 25.277 1.00 95.31 98 TYR A CA 1
ATOM 759 C C . TYR A 1 98 ? -29.865 1.596 25.408 1.00 95.31 98 TYR A C 1
ATOM 761 O O . TYR A 1 98 ? -29.883 0.600 26.133 1.00 95.31 98 TYR A O 1
ATOM 769 N N . THR A 1 99 ? -28.775 1.959 24.740 1.00 96.81 99 THR A N 1
ATOM 770 C CA . THR A 1 99 ? -27.536 1.178 24.723 1.00 96.81 99 THR A CA 1
ATOM 771 C C . THR A 1 99 ? -26.831 1.246 26.069 1.00 96.81 99 THR A C 1
ATOM 773 O O . THR A 1 99 ? -26.412 0.216 26.598 1.00 96.81 99 THR A O 1
ATOM 776 N N . THR A 1 100 ? -26.792 2.423 26.694 1.00 95.69 100 THR A N 1
ATOM 777 C CA . THR A 1 100 ? -26.306 2.604 28.068 1.00 95.69 100 THR A CA 1
ATOM 778 C C . THR A 1 100 ? -27.114 1.759 29.049 1.00 95.69 100 THR A C 1
ATOM 780 O O . THR A 1 100 ? -26.544 1.140 29.954 1.00 95.69 100 THR A O 1
ATOM 783 N N . TYR A 1 101 ? -28.435 1.660 28.863 1.00 95.19 101 TYR A N 1
ATOM 784 C CA . TYR A 1 101 ? -29.267 0.806 29.711 1.00 95.19 101 TYR A CA 1
ATOM 785 C C . TYR A 1 101 ? -28.953 -0.678 29.552 1.00 95.19 101 TYR A C 1
ATOM 787 O O . TYR A 1 101 ? -28.877 -1.402 30.555 1.00 95.19 101 TYR A O 1
ATOM 795 N N . VAL A 1 102 ? -28.732 -1.123 28.312 1.00 95.88 102 VAL A N 1
ATOM 796 C CA . VAL A 1 102 ? -28.289 -2.487 28.016 1.00 95.88 102 VAL A CA 1
ATOM 797 C C . VAL A 1 102 ? -26.936 -2.759 28.670 1.00 95.88 102 VAL A C 1
ATOM 799 O O . VAL A 1 102 ? -26.831 -3.696 29.463 1.00 95.88 102 VAL A O 1
ATOM 802 N N . ALA A 1 103 ? -25.930 -1.924 28.411 1.00 96.62 103 ALA A N 1
ATOM 803 C CA . ALA A 1 103 ? -24.562 -2.130 28.875 1.00 96.62 103 ALA A CA 1
ATOM 804 C C . ALA A 1 103 ? -24.468 -2.194 30.407 1.00 96.62 103 ALA A C 1
ATOM 806 O O . ALA A 1 103 ? -23.928 -3.155 30.956 1.00 96.62 103 ALA A O 1
ATOM 807 N N . ARG A 1 104 ? -25.067 -1.228 31.119 1.00 95.88 104 ARG A N 1
ATOM 808 C CA . ARG A 1 104 ? -25.056 -1.191 32.595 1.00 95.88 104 ARG A CA 1
ATOM 809 C C . ARG A 1 104 ? -25.777 -2.387 33.213 1.00 95.88 104 ARG A C 1
ATOM 811 O O . ARG A 1 104 ? -25.314 -2.950 34.207 1.00 95.88 104 ARG A O 1
ATOM 818 N N . THR A 1 105 ? -26.895 -2.801 32.616 1.00 95.25 105 THR A N 1
ATOM 819 C CA . THR A 1 105 ? -27.647 -3.969 33.089 1.00 95.25 105 THR A CA 1
ATOM 820 C C . THR A 1 105 ? -26.863 -5.257 32.860 1.00 95.25 105 THR A C 1
ATOM 822 O O . THR A 1 105 ? -26.669 -6.023 33.803 1.00 95.25 105 THR A O 1
ATOM 825 N N . LEU A 1 106 ? -26.346 -5.483 31.651 1.00 95.25 106 LEU A N 1
ATOM 826 C CA . LEU A 1 106 ? -25.515 -6.652 31.351 1.00 95.25 106 LEU A CA 1
ATOM 827 C C . LEU A 1 106 ? -24.277 -6.710 32.250 1.00 95.25 106 LEU A C 1
ATOM 829 O O . LEU A 1 106 ? -23.950 -7.778 32.772 1.00 95.25 106 LEU A O 1
ATOM 833 N N . PHE A 1 107 ? -23.636 -5.566 32.500 1.00 95.75 107 PHE A N 1
ATOM 834 C CA . PHE A 1 107 ? -22.482 -5.479 33.385 1.00 95.75 107 PHE A CA 1
ATOM 835 C C . PHE A 1 107 ? -22.806 -5.965 34.796 1.00 95.75 107 PHE A C 1
ATOM 837 O O . PHE A 1 107 ? -22.171 -6.900 35.279 1.00 95.75 107 PHE A O 1
ATOM 844 N N . LEU A 1 108 ? -23.845 -5.415 35.434 1.00 94.56 108 LEU A N 1
ATOM 845 C CA . LEU A 1 108 ? -24.244 -5.840 36.780 1.00 94.56 108 LEU A CA 1
ATOM 846 C C . LEU A 1 108 ? -24.564 -7.342 36.835 1.00 94.56 108 LEU A C 1
ATOM 848 O O . LEU A 1 108 ? -24.221 -8.018 37.802 1.00 94.56 108 LEU A O 1
ATOM 852 N N . HIS A 1 109 ? -25.189 -7.878 35.787 1.00 94.12 109 HIS A N 1
ATOM 853 C CA . HIS A 1 109 ? -25.511 -9.302 35.686 1.00 94.12 109 HIS A CA 1
ATOM 854 C C . HIS A 1 109 ? -24.303 -10.202 35.383 1.00 94.12 109 HIS A C 1
ATOM 856 O O . HIS A 1 109 ? -24.413 -11.421 35.526 1.00 94.12 109 HIS A O 1
ATOM 862 N N . SER A 1 110 ? -23.159 -9.627 35.014 1.00 93.69 110 SER A N 1
ATOM 863 C CA . SER A 1 110 ? -21.886 -10.336 34.822 1.00 93.69 110 SER A CA 1
ATOM 864 C C . SER A 1 110 ? -21.108 -10.512 36.133 1.00 93.69 110 SER A C 1
ATOM 866 O O . SER A 1 110 ? -20.176 -11.312 36.199 1.00 93.69 110 SER A O 1
ATOM 868 N N . LEU A 1 111 ? -21.509 -9.807 37.197 1.00 93.06 111 LEU A N 1
ATOM 869 C CA . LEU A 1 111 ? -20.856 -9.842 38.505 1.00 93.06 111 LEU A CA 1
ATOM 870 C C . LEU A 1 111 ? -21.378 -11.008 39.359 1.00 93.06 111 LEU A C 1
ATOM 872 O O . LEU A 1 111 ? -22.326 -10.871 40.135 1.00 93.06 111 LEU A O 1
ATOM 876 N N . ALA A 1 112 ? -20.735 -12.164 39.227 1.00 90.94 112 ALA A N 1
ATOM 877 C CA . ALA A 1 112 ? -20.947 -13.329 40.081 1.00 90.94 112 ALA A CA 1
ATOM 878 C C . ALA A 1 112 ? -19.639 -14.110 40.253 1.00 90.94 112 ALA A C 1
ATOM 880 O O . ALA A 1 112 ? -18.780 -14.081 39.370 1.00 90.94 112 ALA A O 1
ATOM 881 N N . TYR A 1 113 ? -19.500 -14.826 41.371 1.00 86.56 113 TYR A N 1
ATOM 882 C CA . TYR A 1 113 ? -18.358 -15.716 41.591 1.00 86.56 113 TYR A CA 1
ATOM 883 C C . TYR A 1 113 ? -18.454 -16.967 40.706 1.00 86.56 113 TYR A C 1
ATOM 885 O O . TYR A 1 113 ? -17.513 -17.291 39.985 1.00 86.56 113 TYR A O 1
ATOM 893 N N . ASN A 1 114 ? -19.618 -17.627 40.705 1.00 85.81 114 ASN A N 1
ATOM 894 C CA . ASN A 1 114 ? -19.866 -18.808 39.876 1.00 85.81 114 ASN A CA 1
ATOM 895 C C . ASN A 1 114 ? -20.116 -18.400 38.422 1.00 85.81 114 ASN A C 1
ATOM 897 O O . ASN A 1 114 ? -20.977 -17.558 38.158 1.00 85.81 114 ASN A O 1
ATOM 901 N N . ASP A 1 115 ? -19.407 -19.024 37.482 1.00 83.75 115 ASP A N 1
ATOM 902 C CA . ASP A 1 115 ? -19.501 -18.662 36.065 1.00 83.75 115 ASP A CA 1
ATOM 903 C C . ASP A 1 115 ? -20.890 -18.944 35.467 1.00 83.75 115 ASP A C 1
ATOM 905 O O . ASP A 1 115 ? -21.398 -18.125 34.702 1.00 83.75 115 ASP A O 1
ATOM 909 N N . ASP A 1 116 ? -21.551 -20.018 35.911 1.00 85.88 116 ASP A N 1
ATOM 910 C CA . ASP A 1 116 ? -22.907 -20.407 35.485 1.00 85.88 116 ASP A CA 1
ATOM 911 C C . ASP A 1 116 ? -23.980 -19.376 35.863 1.00 85.88 116 ASP A C 1
ATOM 913 O O . ASP A 1 116 ? -25.049 -19.314 35.256 1.00 85.88 116 ASP A O 1
ATOM 917 N N . LEU A 1 117 ? -23.705 -18.543 36.872 1.00 86.69 117 LEU A N 1
ATOM 918 C CA . LEU A 1 117 ? -24.617 -17.483 37.294 1.00 86.69 117 LEU A CA 1
ATOM 919 C C . LEU A 1 117 ? -24.431 -16.197 36.484 1.00 86.69 117 LEU A C 1
ATOM 921 O O . LEU A 1 117 ? -25.286 -15.309 36.566 1.00 86.69 117 LEU A O 1
ATOM 925 N N . LYS A 1 118 ? -23.341 -16.050 35.722 1.00 90.50 118 LYS A N 1
ATOM 926 C CA . LYS A 1 118 ? -23.041 -14.810 35.000 1.00 90.50 118 LYS A CA 1
ATOM 927 C C . LYS A 1 118 ? -23.901 -14.655 33.753 1.00 90.50 118 LYS A C 1
ATOM 929 O O . LYS A 1 118 ? -24.130 -15.594 32.998 1.00 90.50 118 LYS A O 1
ATOM 934 N N . GLY A 1 119 ? -24.298 -13.414 33.514 1.00 91.06 119 GLY A N 1
ATOM 935 C CA . GLY A 1 119 ? -24.942 -12.973 32.288 1.00 91.06 119 GLY A CA 1
ATOM 936 C C . GLY A 1 119 ? -26.455 -12.850 32.372 1.00 91.06 119 GLY A C 1
ATOM 937 O O . GLY A 1 119 ? -27.071 -12.978 33.438 1.00 91.06 119 GLY A O 1
ATOM 938 N N . LEU A 1 120 ? -27.057 -12.537 31.230 1.00 91.50 120 LEU A N 1
ATOM 939 C CA . LEU A 1 120 ? -28.483 -12.288 31.105 1.00 91.50 120 LEU A CA 1
ATOM 940 C C . LEU A 1 120 ? -29.040 -12.777 29.766 1.00 91.50 120 LEU A C 1
ATOM 942 O O . LEU A 1 120 ? -28.435 -12.586 28.716 1.00 91.50 120 LEU A O 1
ATOM 946 N N . SER A 1 121 ? -30.227 -13.382 29.790 1.00 91.44 121 SER A N 1
ATOM 947 C CA . SER A 1 121 ? -30.973 -13.689 28.563 1.00 91.44 121 SER A CA 1
ATOM 948 C C . SER A 1 121 ? -31.656 -12.429 28.024 1.00 91.44 121 SER A C 1
ATOM 950 O O . SER A 1 121 ? -31.992 -11.543 28.813 1.00 91.44 121 SER A O 1
ATOM 952 N N . ARG A 1 122 ? -32.025 -12.423 26.739 1.00 91.25 122 ARG A N 1
ATOM 953 C CA . ARG A 1 122 ? -32.870 -11.381 26.127 1.00 91.25 122 ARG A CA 1
ATOM 954 C C . ARG A 1 122 ? -34.110 -11.027 26.956 1.00 91.25 122 ARG A C 1
ATOM 956 O O . ARG A 1 122 ? -34.332 -9.852 27.223 1.00 91.25 122 ARG A O 1
ATOM 963 N N . GLU A 1 123 ? -34.884 -12.018 27.396 1.00 92.31 123 GLU A N 1
ATOM 964 C CA . GLU A 1 123 ? -36.150 -11.749 28.096 1.00 92.31 123 GLU A CA 1
ATOM 965 C C . GLU A 1 123 ? -35.938 -11.111 29.471 1.00 92.31 123 GLU A C 1
ATOM 967 O O . GLU A 1 123 ? -36.580 -10.121 29.814 1.00 92.31 123 GLU A O 1
ATOM 972 N N . HIS A 1 124 ? -34.960 -11.599 30.234 1.00 92.38 124 HIS A N 1
ATOM 973 C CA . HIS A 1 124 ? -34.585 -10.970 31.498 1.00 92.38 124 HIS A CA 1
ATOM 974 C C . HIS A 1 124 ? -34.000 -9.558 31.328 1.00 92.38 124 HIS A C 1
ATOM 976 O O . HIS A 1 124 ? -34.213 -8.717 32.199 1.00 92.38 124 HIS A O 1
ATOM 982 N N . LEU A 1 125 ? -33.296 -9.270 30.226 1.00 93.12 125 LEU A N 1
ATOM 983 C CA . LEU A 1 125 ? -32.832 -7.914 29.914 1.00 93.12 125 LEU A CA 1
ATOM 984 C C . LEU A 1 125 ? -34.014 -6.969 29.678 1.00 93.12 125 LEU A C 1
ATOM 986 O O . LEU A 1 125 ? -34.050 -5.883 30.255 1.00 93.12 125 LEU A O 1
ATOM 990 N N . ARG A 1 126 ? -35.004 -7.403 28.888 1.00 93.31 126 ARG A N 1
ATOM 991 C CA . ARG A 1 126 ? -36.248 -6.648 28.677 1.00 93.31 126 ARG A CA 1
ATOM 992 C C . ARG A 1 126 ? -36.957 -6.381 30.000 1.00 93.31 126 ARG A C 1
ATOM 994 O O . ARG A 1 126 ? -37.283 -5.237 30.291 1.00 93.31 126 ARG A O 1
ATOM 1001 N N . TYR A 1 127 ? -37.119 -7.414 30.827 1.00 92.31 127 TYR A N 1
ATOM 1002 C CA . TYR A 1 127 ? -37.743 -7.291 32.144 1.00 92.31 127 TYR A CA 1
ATOM 1003 C C . TYR A 1 127 ? -37.007 -6.297 33.057 1.00 92.31 127 TYR A C 1
ATOM 1005 O O . TYR A 1 127 ? -37.639 -5.467 33.706 1.00 92.31 127 TYR A O 1
ATOM 1013 N N . ALA A 1 128 ? -35.672 -6.339 33.090 1.00 91.44 128 ALA A N 1
ATOM 1014 C CA . ALA A 1 128 ? -34.868 -5.473 33.952 1.00 91.44 128 ALA A CA 1
ATOM 1015 C C . ALA A 1 128 ? -34.947 -3.982 33.570 1.00 91.44 128 ALA A C 1
ATOM 1017 O O . ALA A 1 128 ? -34.829 -3.118 34.447 1.00 91.44 128 ALA A O 1
ATOM 1018 N N . CYS A 1 129 ? -35.163 -3.682 32.287 1.00 90.50 129 CYS A N 1
ATOM 1019 C CA . CYS A 1 129 ? -35.184 -2.320 31.749 1.00 90.50 129 CYS A CA 1
ATOM 1020 C C . CYS A 1 129 ? -36.587 -1.765 31.457 1.00 90.50 129 CYS A C 1
ATOM 1022 O O . CYS A 1 129 ? -36.685 -0.618 31.029 1.00 90.50 129 CYS A O 1
ATOM 1024 N N . LEU A 1 130 ? -37.654 -2.541 31.663 1.00 88.31 130 LEU A N 1
ATOM 1025 C CA . LEU A 1 130 ? -39.015 -2.141 31.305 1.00 88.31 130 LEU A CA 1
ATOM 1026 C C . LEU A 1 130 ? -39.467 -0.885 32.071 1.00 88.31 130 LEU A C 1
ATOM 1028 O O . LEU A 1 130 ? -39.453 -0.872 33.300 1.00 88.31 130 LEU A O 1
ATOM 1032 N N . ALA A 1 131 ? -39.930 0.131 31.340 1.00 87.25 131 ALA A N 1
ATOM 1033 C CA . ALA A 1 131 ? -40.525 1.352 31.883 1.00 87.25 131 ALA A CA 1
ATOM 1034 C C . ALA A 1 131 ? -41.639 1.870 30.944 1.00 87.25 131 ALA A C 1
ATOM 1036 O O . ALA A 1 131 ? -41.568 1.599 29.745 1.00 87.25 131 ALA A O 1
ATOM 1037 N N . PRO A 1 132 ? -42.650 2.614 31.447 1.00 87.38 132 PRO A N 1
ATOM 1038 C CA . PRO A 1 132 ? -43.825 3.040 30.672 1.00 87.38 132 PRO A CA 1
ATOM 1039 C C . PRO A 1 132 ? -43.544 3.734 29.329 1.00 87.38 132 PRO A C 1
ATOM 1041 O O . PRO A 1 132 ? -44.294 3.538 28.379 1.00 87.38 132 PRO A O 1
ATOM 1044 N N . GLU A 1 133 ? -42.473 4.523 29.230 1.00 83.12 133 GLU A N 1
ATOM 1045 C CA . GLU A 1 133 ? -42.128 5.292 28.019 1.00 83.12 133 GLU A CA 1
ATOM 1046 C C . GLU A 1 133 ? -41.040 4.613 27.163 1.00 83.12 133 GLU A C 1
ATOM 1048 O O . GLU A 1 133 ? -40.620 5.143 26.132 1.00 83.12 133 GLU A O 1
ATOM 1053 N N . LEU A 1 134 ? -40.568 3.433 27.579 1.00 88.75 134 LEU A N 1
ATOM 1054 C CA . LEU A 1 134 ? -39.464 2.731 26.939 1.00 88.75 134 LEU A CA 1
ATOM 1055 C C . LEU A 1 134 ? -39.977 1.723 25.903 1.00 88.75 134 LEU A C 1
ATOM 1057 O O . LEU A 1 134 ? -40.753 0.822 26.220 1.00 88.75 134 LEU A O 1
ATOM 1061 N N . LYS A 1 135 ? -39.507 1.837 24.658 1.00 92.19 135 LYS A N 1
ATOM 1062 C CA . LYS A 1 135 ? -39.886 0.924 23.569 1.00 92.19 135 LYS A CA 1
ATOM 1063 C C . LYS A 1 135 ? -38.995 -0.313 23.567 1.00 92.19 135 LYS A C 1
ATOM 1065 O O . LYS A 1 135 ? -37.777 -0.212 23.419 1.00 92.19 135 LYS A O 1
ATOM 1070 N N . ILE A 1 136 ? -39.598 -1.493 23.697 1.00 92.00 136 ILE A N 1
ATOM 1071 C CA . ILE A 1 136 ? -38.864 -2.767 23.758 1.00 92.00 136 ILE A CA 1
ATOM 1072 C C . ILE A 1 136 ? -38.104 -3.028 22.449 1.00 92.00 136 ILE A C 1
ATOM 1074 O O . ILE A 1 136 ? -37.000 -3.573 22.475 1.00 92.00 136 ILE A O 1
ATOM 1078 N N . GLU A 1 137 ? -38.645 -2.593 21.312 1.00 94.56 137 GLU A N 1
ATOM 1079 C CA . GLU A 1 137 ? -38.023 -2.758 19.997 1.00 94.56 137 GLU A CA 1
ATOM 1080 C C . GLU A 1 137 ? -36.686 -2.014 19.912 1.00 94.56 137 GLU A C 1
ATOM 1082 O O . GLU A 1 137 ? -35.708 -2.553 19.396 1.00 94.56 137 GLU A O 1
ATOM 1087 N N . PHE A 1 138 ? -36.617 -0.798 20.461 1.00 95.31 138 PHE A N 1
ATOM 1088 C CA . PHE A 1 138 ? -35.380 -0.017 20.510 1.00 95.31 138 PHE A CA 1
ATOM 1089 C C . PHE A 1 138 ? -34.367 -0.614 21.483 1.00 95.31 138 PHE A C 1
ATOM 1091 O O . PHE A 1 138 ? -33.178 -0.625 21.179 1.00 95.31 138 PHE A O 1
ATOM 1098 N N . LEU A 1 139 ? -34.827 -1.192 22.596 1.00 94.38 139 LEU A N 1
ATOM 1099 C CA . LEU A 1 139 ? -33.955 -1.916 23.520 1.00 94.38 139 LEU A CA 1
ATOM 1100 C C . LEU A 1 139 ? -33.317 -3.149 22.858 1.00 94.38 139 LEU A C 1
ATOM 1102 O O . LEU A 1 139 ? -32.129 -3.407 23.043 1.00 94.38 139 LEU A O 1
ATOM 1106 N N . ASP A 1 140 ? -34.086 -3.905 22.071 1.00 94.75 140 ASP A N 1
ATOM 1107 C CA . ASP A 1 140 ? -33.561 -5.054 21.330 1.00 94.75 140 ASP A CA 1
ATOM 1108 C C . ASP A 1 140 ? -32.571 -4.640 20.240 1.00 94.75 140 ASP A C 1
ATOM 1110 O O . ASP A 1 140 ? -31.506 -5.242 20.132 1.00 94.75 140 ASP A O 1
ATOM 1114 N N . GLN A 1 141 ? -32.889 -3.594 19.473 1.00 95.94 141 GLN A N 1
ATOM 1115 C CA . GLN A 1 141 ? -31.974 -3.057 18.464 1.00 95.94 141 GLN A CA 1
ATOM 1116 C C . GLN A 1 141 ? -30.669 -2.558 19.094 1.00 95.94 141 GLN A C 1
ATOM 1118 O O . GLN A 1 141 ? -29.592 -2.839 18.567 1.00 95.94 141 GLN A O 1
ATOM 1123 N N . ALA A 1 142 ? -30.755 -1.869 20.236 1.00 95.94 142 ALA A N 1
ATOM 1124 C CA . ALA A 1 142 ? -29.589 -1.388 20.968 1.00 95.94 142 ALA A CA 1
ATOM 1125 C C . ALA A 1 142 ? -28.724 -2.559 21.443 1.00 95.94 142 ALA A C 1
ATOM 1127 O O . ALA A 1 142 ? -27.507 -2.527 21.283 1.00 95.94 142 ALA A O 1
ATOM 1128 N N . ARG A 1 143 ? -29.348 -3.632 21.954 1.00 94.62 143 ARG A N 1
ATOM 1129 C CA . ARG A 1 143 ? -28.640 -4.865 22.322 1.00 94.62 143 ARG A CA 1
ATOM 1130 C C . ARG A 1 143 ? -27.911 -5.477 21.132 1.00 94.62 143 ARG A C 1
ATOM 1132 O O . ARG A 1 143 ? -26.746 -5.825 21.278 1.00 94.62 143 ARG A O 1
ATOM 1139 N N . ASP A 1 144 ? -28.573 -5.629 19.990 1.00 93.06 144 ASP A N 1
ATOM 1140 C CA . ASP A 1 144 ? -27.982 -6.304 18.828 1.00 93.06 144 ASP A CA 1
ATOM 1141 C C . ASP A 1 144 ? -26.800 -5.504 18.252 1.00 93.06 144 ASP A C 1
ATOM 1143 O O . ASP A 1 144 ? -25.757 -6.076 17.921 1.00 93.06 144 ASP A O 1
ATOM 1147 N N . LYS A 1 145 ? -26.912 -4.169 18.225 1.00 92.88 145 LYS A N 1
ATOM 1148 C CA . LYS A 1 145 ? -25.798 -3.272 17.873 1.00 92.88 145 LYS A CA 1
ATOM 1149 C C . LYS A 1 145 ? -24.651 -3.373 18.874 1.00 92.88 145 LYS A C 1
ATOM 1151 O O . LYS A 1 145 ? -23.505 -3.552 18.474 1.00 92.88 145 LYS A O 1
ATOM 1156 N N . PHE A 1 146 ? -24.964 -3.315 20.167 1.00 93.25 146 PHE A N 1
ATOM 1157 C CA . PHE A 1 146 ? -23.964 -3.387 21.228 1.00 93.25 146 PHE A CA 1
ATOM 1158 C C . PHE A 1 146 ? -23.218 -4.724 21.234 1.00 93.25 146 PHE A C 1
ATOM 1160 O O . PHE A 1 146 ? -22.000 -4.739 21.363 1.00 93.25 146 PHE A O 1
ATOM 1167 N N . LEU A 1 147 ? -23.924 -5.840 21.029 1.00 90.50 147 LEU A N 1
ATOM 1168 C CA . LEU A 1 147 ? -23.320 -7.170 20.920 1.00 90.50 147 LEU A CA 1
ATOM 1169 C C . LEU A 1 147 ? -22.347 -7.258 19.742 1.00 90.50 147 LEU A C 1
ATOM 1171 O O . LEU A 1 147 ? -21.294 -7.873 19.863 1.00 90.50 147 LEU A O 1
ATOM 1175 N N . THR A 1 148 ? -22.701 -6.636 18.616 1.00 87.69 148 THR A N 1
ATOM 1176 C CA . THR A 1 148 ? -21.861 -6.656 17.418 1.00 87.69 148 THR A CA 1
ATOM 1177 C C . THR A 1 148 ? -20.573 -5.871 17.641 1.00 87.69 148 THR A C 1
ATOM 1179 O O . THR A 1 148 ? -19.516 -6.352 17.249 1.00 87.69 148 THR A O 1
ATOM 1182 N N . GLU A 1 149 ? -20.642 -4.694 18.270 1.00 88.19 149 GLU A N 1
ATOM 1183 C CA . GLU A 1 149 ? -19.511 -3.756 18.376 1.00 88.19 149 GLU A CA 1
ATOM 1184 C C . GLU A 1 149 ? -18.682 -3.875 19.662 1.00 88.19 149 GLU A C 1
ATOM 1186 O O . GLU A 1 149 ? -17.558 -3.374 19.717 1.00 88.19 149 GLU A O 1
ATOM 1191 N N . SER A 1 150 ? -19.204 -4.535 20.698 1.00 90.12 150 SER A N 1
ATOM 1192 C CA . SER A 1 150 ? -18.520 -4.647 21.986 1.00 90.12 150 SER A CA 1
ATOM 1193 C C . SER A 1 150 ? -17.198 -5.410 21.877 1.00 90.12 150 SER A C 1
ATOM 1195 O O . SER A 1 150 ? -17.102 -6.491 21.286 1.00 90.12 150 SER A O 1
ATOM 1197 N N . GLY A 1 151 ? -16.167 -4.839 22.502 1.00 87.00 151 GLY A N 1
ATOM 1198 C CA . GLY A 1 151 ? -14.859 -5.470 22.642 1.00 87.00 151 GLY A CA 1
ATOM 1199 C C . GLY A 1 151 ? -14.793 -6.450 23.810 1.00 87.00 151 GLY A C 1
ATOM 1200 O O . GLY A 1 151 ? -13.836 -7.208 23.884 1.00 87.00 151 GLY A O 1
ATOM 1201 N N . TYR A 1 152 ? -15.773 -6.448 24.718 1.00 90.75 152 TYR A N 1
ATOM 1202 C CA . TYR A 1 152 ? -15.723 -7.212 25.971 1.00 90.75 152 TYR A CA 1
ATOM 1203 C C . TYR A 1 152 ? -16.944 -8.103 26.227 1.00 90.75 152 TYR A C 1
ATOM 1205 O O . TYR A 1 152 ? -16.951 -8.837 27.213 1.00 90.75 152 TYR A O 1
ATOM 1213 N N . LEU A 1 153 ? -17.984 -8.074 25.394 1.00 90.06 153 LEU A N 1
ATOM 1214 C CA . LEU A 1 153 ? -19.100 -9.011 25.512 1.00 90.06 153 LEU A CA 1
ATOM 1215 C C . LEU A 1 153 ? -18.753 -10.392 24.944 1.00 90.06 153 LEU A C 1
ATOM 1217 O O . LEU A 1 153 ? -18.092 -10.520 23.918 1.00 90.06 153 LEU A O 1
ATOM 1221 N N . ASP A 1 154 ? -19.252 -11.429 25.617 1.00 84.31 154 ASP A N 1
ATOM 1222 C CA . ASP A 1 154 ? -19.250 -12.802 25.111 1.00 84.31 154 ASP A CA 1
ATOM 1223 C C . ASP A 1 154 ? -20.261 -12.921 23.958 1.00 84.31 154 ASP A C 1
ATOM 1225 O O . ASP A 1 154 ? -21.471 -12.823 24.175 1.00 84.31 154 ASP A O 1
ATOM 1229 N N . ASP A 1 155 ? -19.759 -13.109 22.739 1.00 70.62 155 ASP A N 1
ATOM 1230 C CA . ASP A 1 155 ? -20.535 -13.217 21.496 1.00 70.62 155 ASP A CA 1
ATOM 1231 C C . ASP A 1 155 ? -20.818 -14.672 21.084 1.00 70.62 155 ASP A C 1
ATOM 1233 O O . ASP A 1 155 ? -21.432 -14.927 20.044 1.00 70.62 155 ASP A O 1
ATOM 1237 N N . ARG A 1 156 ? -20.400 -15.652 21.900 1.00 74.12 156 ARG A N 1
ATOM 1238 C CA . ARG A 1 156 ? -20.598 -17.071 21.592 1.00 74.12 156 ARG A CA 1
ATOM 1239 C C . ARG A 1 156 ? -22.085 -17.440 21.622 1.00 74.12 156 ARG A C 1
ATOM 1241 O O . ARG A 1 156 ? -22.806 -17.042 22.538 1.00 74.12 156 ARG A O 1
ATOM 1248 N N . PRO A 1 157 ? -22.558 -18.269 20.676 1.00 66.44 157 PRO A N 1
ATOM 1249 C CA . PRO A 1 157 ? -23.924 -18.771 20.704 1.00 66.44 157 PRO A CA 1
ATOM 1250 C C . PRO A 1 157 ? -24.117 -19.734 21.884 1.00 66.44 157 PRO A C 1
ATOM 1252 O O . PRO A 1 157 ? -23.348 -20.679 22.054 1.00 66.44 157 PRO A O 1
ATOM 1255 N N . GLY A 1 158 ? -25.165 -19.516 22.684 1.00 69.94 158 GLY A N 1
ATOM 1256 C CA . GLY A 1 158 ? -25.571 -20.411 23.775 1.00 69.94 158 GLY A CA 1
ATOM 1257 C C . GLY A 1 158 ? -25.489 -19.796 25.179 1.00 69.94 158 GLY A C 1
ATOM 1258 O O . GLY A 1 158 ? -26.518 -19.779 25.858 1.00 69.94 158 GLY A O 1
ATOM 1259 N N . PRO A 1 159 ? -24.324 -19.293 25.641 1.00 70.94 159 PRO A N 1
ATOM 1260 C CA . PRO A 1 159 ? -24.199 -18.649 26.946 1.00 70.94 159 PRO A CA 1
ATOM 1261 C C . PRO A 1 159 ? -25.098 -17.418 27.103 1.00 70.94 159 PRO A C 1
ATOM 1263 O O . PRO A 1 159 ? -25.457 -16.743 26.139 1.00 70.94 159 PRO A O 1
ATOM 1266 N N . LEU A 1 160 ? -25.436 -17.095 28.353 1.00 85.19 160 LEU A N 1
ATOM 1267 C CA . LEU A 1 160 ? -26.100 -15.835 28.674 1.00 85.19 160 LEU A CA 1
ATOM 1268 C C . LEU A 1 160 ? -25.154 -14.656 28.394 1.00 85.19 160 LEU A C 1
ATOM 1270 O O . LEU A 1 160 ? -23.968 -14.725 28.717 1.00 85.19 160 LEU A O 1
ATOM 1274 N N . LEU A 1 161 ? -25.692 -13.553 27.864 1.00 89.69 161 LEU A N 1
ATOM 1275 C CA . LEU A 1 161 ? -24.904 -12.366 27.524 1.00 89.69 161 LEU A CA 1
ATOM 1276 C C . LEU A 1 161 ? -24.220 -11.800 28.765 1.00 89.69 161 LEU A C 1
ATOM 1278 O O . LEU A 1 161 ? -24.895 -11.439 29.733 1.00 89.69 161 LEU A O 1
ATOM 1282 N N . ARG A 1 162 ? -22.891 -11.713 28.729 1.00 91.75 162 ARG A N 1
ATOM 1283 C CA . ARG A 1 162 ? -22.053 -11.279 29.850 1.00 91.75 162 ARG A CA 1
ATOM 1284 C C . ARG A 1 162 ? -20.797 -10.576 29.362 1.00 91.75 162 ARG A C 1
ATOM 1286 O O . ARG A 1 162 ? -20.304 -10.871 28.277 1.00 91.75 162 ARG A O 1
ATOM 1293 N N . PHE A 1 163 ? -20.266 -9.697 30.197 1.00 93.31 163 PHE A N 1
ATOM 1294 C CA . PHE A 1 163 ? -18.936 -9.138 30.018 1.00 93.31 163 PHE A CA 1
ATOM 1295 C C . PHE A 1 163 ? -17.874 -10.164 30.398 1.00 93.31 163 PHE A C 1
ATOM 1297 O O . PHE A 1 163 ? -17.990 -10.862 31.408 1.00 93.31 163 PHE A O 1
ATOM 1304 N N . GLN A 1 164 ? -16.824 -10.218 29.594 1.00 89.88 164 GLN A N 1
ATOM 1305 C CA . GLN A 1 164 ? -15.574 -10.887 29.894 1.00 89.88 164 GLN A CA 1
ATOM 1306 C C . GLN A 1 164 ? -14.541 -9.870 30.382 1.00 89.88 164 GLN A C 1
ATOM 1308 O O . GLN A 1 164 ? -14.622 -8.674 30.105 1.00 89.88 164 GLN A O 1
ATOM 1313 N N . ILE A 1 165 ? -13.564 -10.370 31.134 1.00 86.50 165 ILE A N 1
ATOM 1314 C CA . ILE A 1 165 ? -12.409 -9.583 31.577 1.00 86.50 165 ILE A CA 1
ATOM 1315 C C . ILE A 1 165 ? -11.450 -9.367 30.402 1.00 86.50 165 ILE A C 1
ATOM 1317 O O . ILE A 1 165 ? -10.973 -8.260 30.179 1.00 86.50 165 ILE A O 1
ATOM 1321 N N . ALA A 1 166 ? -11.179 -10.432 29.643 1.00 83.94 166 ALA A N 1
ATOM 1322 C CA . ALA A 1 166 ? -10.316 -10.366 28.476 1.00 83.94 166 ALA A CA 1
ATOM 1323 C C . ALA A 1 166 ? -11.107 -9.854 27.261 1.00 83.94 166 ALA A C 1
ATOM 1325 O O . ALA A 1 166 ? -12.202 -10.359 27.002 1.00 83.94 166 ALA A O 1
ATOM 1326 N N . PRO A 1 167 ? -10.568 -8.895 26.495 1.00 85.12 167 PRO A N 1
ATOM 1327 C CA . PRO A 1 167 ? -11.236 -8.402 25.303 1.00 85.12 167 PRO A CA 1
ATOM 1328 C C . PRO A 1 167 ? -11.202 -9.399 24.138 1.00 85.12 167 PRO A C 1
ATOM 1330 O O . PRO A 1 167 ? -10.255 -10.172 23.976 1.00 85.12 167 PRO A O 1
ATOM 1333 N N . ASN A 1 168 ? -12.194 -9.304 23.258 1.00 86.94 168 ASN A N 1
ATOM 1334 C CA . ASN A 1 168 ? -12.221 -9.924 21.943 1.00 86.94 168 ASN A CA 1
ATOM 1335 C C . ASN A 1 168 ? -11.324 -9.125 20.979 1.00 86.94 168 ASN A C 1
ATOM 1337 O O . ASN A 1 168 ? -11.695 -8.060 20.478 1.00 86.94 168 ASN A O 1
ATOM 1341 N N . LEU A 1 169 ? -10.130 -9.662 20.706 1.00 86.50 169 LEU A N 1
ATOM 1342 C CA . LEU A 1 169 ? -9.136 -9.036 19.826 1.00 86.50 169 LEU A CA 1
ATOM 1343 C C . LEU A 1 169 ? -9.666 -8.756 18.414 1.00 86.50 169 LEU A C 1
ATOM 1345 O O . LEU A 1 169 ? -9.250 -7.775 17.801 1.00 86.50 169 LEU A O 1
ATOM 1349 N N . THR A 1 170 ? -10.572 -9.584 17.889 1.00 87.00 170 THR A N 1
ATOM 1350 C CA . THR A 1 170 ? -11.136 -9.399 16.546 1.00 87.00 170 THR A CA 1
ATOM 1351 C C . THR A 1 170 ? -12.027 -8.163 16.489 1.00 87.00 170 THR A C 1
ATOM 1353 O O . THR A 1 170 ? -11.876 -7.352 15.574 1.00 87.00 170 THR A O 1
ATOM 1356 N N . ASN A 1 171 ? -12.903 -7.978 17.481 1.00 86.12 171 ASN A N 1
ATOM 1357 C CA . ASN A 1 171 ? -13.755 -6.789 17.562 1.00 86.12 171 ASN A CA 1
ATOM 1358 C C . ASN A 1 171 ? -12.932 -5.533 17.866 1.00 86.12 171 ASN A C 1
ATOM 1360 O O . ASN A 1 171 ? -13.138 -4.510 17.213 1.00 86.12 171 ASN A O 1
ATOM 1364 N N . LEU A 1 172 ? -11.944 -5.618 18.770 1.00 87.75 172 LEU A N 1
ATOM 1365 C CA . LEU A 1 172 ? -11.026 -4.501 19.020 1.00 87.75 172 LEU A CA 1
ATOM 1366 C C . LEU A 1 172 ? -10.278 -4.088 17.750 1.00 87.75 172 LEU A C 1
ATOM 1368 O O . LEU A 1 172 ? -10.270 -2.910 17.409 1.00 87.75 172 LEU A O 1
ATOM 1372 N N . LEU A 1 173 ? -9.706 -5.042 17.010 1.00 90.62 173 LEU A N 1
ATOM 1373 C CA . LEU A 1 173 ? -9.011 -4.746 15.758 1.00 90.62 173 LEU A CA 1
ATOM 1374 C C . LEU A 1 173 ? -9.945 -4.101 14.729 1.00 90.62 173 LEU A C 1
ATOM 1376 O O . LEU A 1 173 ? -9.547 -3.150 14.062 1.00 90.62 173 LEU A O 1
ATOM 1380 N N . ARG A 1 174 ? -11.185 -4.592 14.604 1.00 88.75 174 ARG A N 1
ATOM 1381 C CA . ARG A 1 174 ? -12.183 -4.003 13.701 1.00 88.75 174 ARG A CA 1
ATOM 1382 C C . ARG A 1 174 ? -12.512 -2.562 14.092 1.00 88.75 174 ARG A C 1
ATOM 1384 O O . ARG A 1 174 ? -12.585 -1.706 13.215 1.00 88.75 174 ARG A O 1
ATOM 1391 N N . ARG A 1 175 ? -12.668 -2.285 15.388 1.00 86.19 175 ARG A N 1
ATOM 1392 C CA . ARG A 1 175 ? -12.946 -0.938 15.897 1.00 86.19 175 ARG A CA 1
ATOM 1393 C C . ARG A 1 175 ? -11.777 0.007 15.646 1.00 86.19 175 ARG A C 1
ATOM 1395 O O . ARG A 1 175 ? -11.977 1.116 15.168 1.00 86.19 175 ARG A O 1
ATOM 1402 N N . GLU A 1 176 ? -10.557 -0.437 15.931 1.00 91.00 176 GLU A N 1
ATOM 1403 C CA . GLU A 1 176 ? -9.371 0.376 15.666 1.00 91.00 176 GLU A CA 1
ATOM 1404 C C . GLU A 1 176 ? -9.179 0.602 14.159 1.00 91.00 176 GLU A C 1
ATOM 1406 O O . GLU A 1 176 ? -8.860 1.715 13.762 1.00 91.00 176 GLU A O 1
ATOM 1411 N N . ALA A 1 177 ? -9.503 -0.377 13.305 1.00 93.44 177 ALA A N 1
ATOM 1412 C CA . ALA A 1 177 ? -9.510 -0.219 11.848 1.00 93.44 177 ALA A CA 1
ATOM 1413 C C . ALA A 1 177 ? -10.499 0.847 11.348 1.00 93.44 177 ALA A C 1
ATOM 1415 O O . ALA A 1 177 ? -10.175 1.579 10.418 1.00 93.44 177 ALA A O 1
ATOM 1416 N N . GLN A 1 178 ? -11.675 0.976 11.970 1.00 91.06 178 GLN A N 1
ATOM 1417 C CA . GLN A 1 178 ? -12.656 2.018 11.627 1.00 91.06 178 GLN A CA 1
ATOM 1418 C C . GLN A 1 178 ? -12.201 3.432 12.023 1.00 91.06 178 GLN A C 1
ATOM 1420 O O . GLN A 1 178 ? -12.680 4.405 11.448 1.00 91.06 178 GLN A O 1
ATOM 1425 N N . LYS A 1 179 ? -11.293 3.550 13.000 1.00 91.56 179 LYS A N 1
ATOM 1426 C CA . LYS A 1 179 ? -10.746 4.829 13.476 1.00 91.56 179 LYS A CA 1
ATOM 1427 C C . LYS A 1 179 ? -9.506 5.285 12.709 1.00 91.56 179 LYS A C 1
ATOM 1429 O O . LYS A 1 179 ? -9.046 6.402 12.933 1.00 91.56 179 LYS A O 1
ATOM 1434 N N . VAL A 1 180 ? -8.939 4.430 11.856 1.00 95.56 180 VAL A N 1
ATOM 1435 C CA . VAL A 1 180 ? -7.744 4.766 11.076 1.00 95.56 180 VAL A CA 1
ATOM 1436 C C . VAL A 1 180 ? -8.059 5.931 10.136 1.00 95.56 180 VAL A C 1
ATOM 1438 O O . VAL A 1 180 ? -9.013 5.874 9.362 1.00 95.56 180 VAL A O 1
ATOM 1441 N N . ASP A 1 181 ? -7.225 6.970 10.180 1.00 95.75 181 ASP A N 1
ATOM 1442 C CA . ASP A 1 181 ? -7.347 8.123 9.293 1.00 95.75 181 ASP A CA 1
ATOM 1443 C C . ASP A 1 181 ? -7.018 7.737 7.833 1.00 95.75 181 ASP A C 1
ATOM 1445 O O . ASP A 1 181 ? -5.920 7.235 7.559 1.00 95.75 181 ASP A O 1
ATOM 1449 N N . PRO A 1 182 ? -7.914 8.004 6.860 1.00 94.62 182 PRO A N 1
ATOM 1450 C CA . PRO A 1 182 ? -7.625 7.783 5.443 1.00 94.62 182 PRO A CA 1
ATOM 1451 C C . PRO A 1 182 ? -6.393 8.554 4.940 1.00 94.62 182 PRO A C 1
ATOM 1453 O O . PRO A 1 182 ? -5.696 8.086 4.034 1.00 94.62 182 PRO A O 1
ATOM 1456 N N . GLY A 1 183 ? -6.104 9.726 5.521 1.00 96.62 183 GLY A N 1
ATOM 1457 C CA . GLY A 1 183 ? -4.904 10.507 5.213 1.00 96.62 183 GLY A CA 1
ATOM 1458 C C . GLY A 1 183 ? -3.618 9.770 5.591 1.00 96.62 183 GLY A C 1
ATOM 1459 O O . GLY A 1 183 ? -2.708 9.649 4.763 1.00 96.62 183 GLY A O 1
ATOM 1460 N N . GLU A 1 184 ? -3.568 9.211 6.802 1.00 96.81 184 GLU A N 1
ATOM 1461 C CA . GLU A 1 184 ? -2.458 8.373 7.271 1.00 96.81 184 GLU A CA 1
ATOM 1462 C C . GLU A 1 184 ? -2.273 7.121 6.399 1.00 96.81 184 GLU A C 1
ATOM 1464 O O . GLU A 1 184 ? -1.143 6.804 6.020 1.00 96.81 184 GLU A O 1
ATOM 1469 N N . VAL A 1 185 ? -3.363 6.450 6.001 1.00 96.94 185 VAL A N 1
ATOM 1470 C CA . VAL A 1 185 ? -3.305 5.291 5.083 1.00 96.94 185 VAL A CA 1
ATOM 1471 C C . VAL A 1 185 ? -2.629 5.672 3.770 1.00 96.94 185 VAL A C 1
ATOM 1473 O O . VAL A 1 185 ? -1.718 4.975 3.313 1.00 96.94 185 VAL A O 1
ATOM 1476 N N . ARG A 1 186 ? -3.038 6.797 3.173 1.00 96.12 186 ARG A N 1
ATOM 1477 C CA . ARG A 1 186 ? -2.466 7.281 1.912 1.00 96.12 186 ARG A CA 1
ATOM 1478 C C . ARG A 1 186 ? -0.985 7.615 2.052 1.00 96.12 186 ARG A C 1
ATOM 1480 O O . ARG A 1 186 ? -0.205 7.221 1.186 1.00 96.12 186 ARG A O 1
ATOM 1487 N N . ALA A 1 187 ? -0.594 8.301 3.126 1.00 96.50 187 ALA A N 1
ATOM 1488 C CA . ALA A 1 187 ? 0.804 8.636 3.392 1.00 96.50 187 ALA A CA 1
ATOM 1489 C C . ALA A 1 187 ? 1.668 7.371 3.535 1.00 96.50 187 ALA A C 1
ATOM 1491 O O . ALA A 1 187 ? 2.668 7.218 2.836 1.00 96.50 187 ALA A O 1
ATOM 1492 N N . GLN A 1 188 ? 1.221 6.414 4.352 1.00 96.38 188 GLN A N 1
ATOM 1493 C CA . GLN A 1 188 ? 1.939 5.163 4.614 1.00 96.38 188 GLN A CA 1
ATOM 1494 C C . GLN A 1 188 ? 2.056 4.269 3.374 1.00 96.38 188 GLN A C 1
ATOM 1496 O O . GLN A 1 188 ? 3.098 3.644 3.158 1.00 96.38 188 GLN A O 1
ATOM 1501 N N . LEU A 1 189 ? 1.015 4.207 2.537 1.00 96.75 189 LEU A N 1
ATOM 1502 C CA . LEU A 1 189 ? 1.089 3.524 1.243 1.00 96.75 189 LEU A CA 1
ATOM 1503 C C . LEU A 1 189 ? 2.107 4.200 0.324 1.00 96.75 189 LEU A C 1
ATOM 1505 O O . LEU A 1 189 ? 2.960 3.513 -0.237 1.00 96.75 189 LEU A O 1
ATOM 1509 N N . ASN A 1 190 ? 2.052 5.527 0.197 1.00 96.25 190 ASN A N 1
ATOM 1510 C CA . ASN A 1 190 ? 2.940 6.272 -0.691 1.00 96.25 190 ASN A CA 1
ATOM 1511 C C . ASN A 1 190 ? 4.418 6.115 -0.308 1.00 96.25 190 ASN A C 1
ATOM 1513 O O . ASN A 1 190 ? 5.255 5.915 -1.192 1.00 96.25 190 ASN A O 1
ATOM 1517 N N . ASP A 1 191 ? 4.733 6.155 0.987 1.00 95.88 191 ASP A N 1
ATOM 1518 C CA . ASP A 1 191 ? 6.095 5.954 1.489 1.00 95.88 191 ASP A CA 1
ATOM 1519 C C . ASP A 1 191 ? 6.604 4.547 1.156 1.00 95.88 191 ASP A C 1
ATOM 1521 O O . ASP A 1 191 ? 7.672 4.384 0.566 1.00 95.88 191 ASP A O 1
ATOM 1525 N N . ARG A 1 192 ? 5.794 3.516 1.420 1.00 94.88 192 ARG A N 1
ATOM 1526 C CA . ARG A 1 192 ? 6.174 2.120 1.145 1.00 94.88 192 ARG A CA 1
ATOM 1527 C C . ARG A 1 192 ? 6.299 1.815 -0.340 1.00 94.88 192 ARG A C 1
ATOM 1529 O O . ARG A 1 192 ? 7.199 1.074 -0.723 1.00 94.88 192 ARG A O 1
ATOM 1536 N N . ILE A 1 193 ? 5.423 2.370 -1.178 1.00 95.81 193 ILE A N 1
ATOM 1537 C CA . ILE A 1 193 ? 5.526 2.252 -2.639 1.00 95.81 193 ILE A CA 1
ATOM 1538 C C . ILE A 1 193 ? 6.836 2.893 -3.112 1.00 95.81 193 ILE A C 1
ATOM 1540 O O . ILE A 1 193 ? 7.570 2.284 -3.891 1.00 95.81 193 ILE A O 1
ATOM 1544 N N . ARG A 1 194 ? 7.162 4.093 -2.613 1.00 95.31 194 ARG A N 1
ATOM 1545 C CA . ARG A 1 194 ? 8.411 4.788 -2.951 1.00 95.31 194 ARG A CA 1
ATOM 1546 C C . ARG A 1 194 ? 9.629 3.954 -2.570 1.00 95.31 194 ARG A C 1
ATOM 1548 O O . ARG A 1 194 ? 10.524 3.803 -3.395 1.00 95.31 194 ARG A O 1
ATOM 1555 N N . ASP A 1 195 ? 9.646 3.398 -1.365 1.00 93.69 195 ASP A N 1
ATOM 1556 C CA . ASP A 1 195 ? 10.767 2.594 -0.877 1.00 93.69 195 ASP A CA 1
ATOM 1557 C C . ASP A 1 195 ? 10.912 1.270 -1.636 1.00 93.69 195 ASP A C 1
ATOM 1559 O O . ASP A 1 195 ? 12.023 0.895 -2.006 1.00 93.69 195 ASP A O 1
ATOM 1563 N N . LEU A 1 196 ? 9.803 0.590 -1.937 1.00 93.56 196 LEU A N 1
ATOM 1564 C CA . LEU A 1 196 ? 9.808 -0.714 -2.606 1.00 93.56 196 LEU A CA 1
ATOM 1565 C C . LEU A 1 196 ? 10.379 -0.659 -4.031 1.00 93.56 196 LEU A C 1
ATOM 1567 O O . LEU A 1 196 ? 11.022 -1.609 -4.482 1.00 93.56 196 LEU A O 1
ATOM 1571 N N . PHE A 1 197 ? 10.128 0.437 -4.746 1.00 93.69 197 PHE A N 1
ATOM 1572 C CA . PHE A 1 197 ? 10.578 0.632 -6.128 1.00 93.69 197 PHE A CA 1
ATOM 1573 C C . PHE A 1 197 ? 11.790 1.565 -6.239 1.00 93.69 197 PHE A C 1
ATOM 1575 O O . PHE A 1 197 ? 12.210 1.914 -7.345 1.00 93.69 197 PHE A O 1
ATOM 1582 N N . LYS A 1 198 ? 12.398 1.941 -5.108 1.00 90.50 198 LYS A N 1
ATOM 1583 C CA . LYS A 1 198 ? 13.673 2.656 -5.074 1.00 90.50 198 LYS A CA 1
ATOM 1584 C C . LYS A 1 198 ? 14.812 1.671 -5.309 1.00 90.50 198 LYS A C 1
ATOM 1586 O O . LYS A 1 198 ? 15.331 1.063 -4.376 1.00 90.50 198 LYS A O 1
ATOM 1591 N N . GLY A 1 199 ? 15.221 1.536 -6.562 1.00 89.19 199 GLY A N 1
ATOM 1592 C CA . GLY A 1 199 ? 16.342 0.683 -6.923 1.00 89.19 199 GLY A CA 1
ATOM 1593 C C . GLY A 1 199 ? 17.514 1.431 -7.550 1.00 89.19 199 GLY A C 1
ATOM 1594 O O . GLY A 1 199 ? 17.712 2.630 -7.343 1.00 89.19 199 GLY A O 1
ATOM 1595 N N . LYS A 1 200 ? 18.369 0.678 -8.243 1.00 91.69 200 LYS A N 1
ATOM 1596 C CA . LYS A 1 200 ? 19.624 1.178 -8.832 1.00 91.69 200 LYS A CA 1
ATOM 1597 C C . LYS A 1 200 ? 19.582 1.203 -10.353 1.00 91.69 200 LYS A C 1
ATOM 1599 O O . LYS A 1 200 ? 20.480 1.803 -10.947 1.00 91.69 200 LYS A O 1
ATOM 1604 N N . THR A 1 201 ? 18.608 0.543 -10.964 1.00 95.50 201 THR A N 1
ATOM 1605 C CA . THR A 1 201 ? 18.555 0.300 -12.408 1.00 95.50 201 THR A CA 1
ATOM 1606 C C . THR A 1 201 ? 17.877 1.453 -13.135 1.00 95.50 201 THR A C 1
ATOM 1608 O O . THR A 1 201 ? 18.344 1.871 -14.193 1.00 95.50 201 THR A O 1
ATOM 1611 N N . PHE A 1 202 ? 16.827 2.001 -12.528 1.00 97.38 202 PHE A N 1
ATOM 1612 C CA . PHE A 1 202 ? 16.050 3.119 -13.036 1.00 97.38 202 PHE A CA 1
ATOM 1613 C C . PHE A 1 202 ? 16.211 4.366 -12.167 1.00 97.38 202 PHE A C 1
ATOM 1615 O O . PHE A 1 202 ? 16.542 4.298 -10.982 1.00 97.38 202 PHE A O 1
ATOM 1622 N N . ASN A 1 203 ? 15.902 5.518 -12.754 1.00 97.38 203 ASN A N 1
ATOM 1623 C CA . ASN A 1 203 ? 15.554 6.709 -11.994 1.00 97.38 203 ASN A CA 1
ATOM 1624 C C . ASN A 1 203 ? 14.067 6.632 -11.638 1.00 97.38 203 ASN A C 1
ATOM 1626 O O . ASN A 1 203 ? 13.205 6.807 -12.500 1.00 97.38 203 ASN A O 1
ATOM 1630 N N . ALA A 1 204 ? 13.764 6.328 -10.377 1.00 96.75 204 ALA A N 1
ATOM 1631 C CA . ALA A 1 204 ? 12.387 6.226 -9.913 1.00 96.75 204 ALA A CA 1
ATOM 1632 C C . ALA A 1 204 ? 11.720 7.612 -9.857 1.00 96.75 204 ALA A C 1
ATOM 1634 O O . ALA A 1 204 ? 12.221 8.521 -9.192 1.00 96.75 204 ALA A O 1
ATOM 1635 N N . VAL A 1 205 ? 10.566 7.746 -10.512 1.00 97.44 205 VAL A N 1
ATOM 1636 C CA . VAL A 1 205 ? 9.704 8.934 -10.474 1.00 97.44 205 VAL A CA 1
ATOM 1637 C C . VAL A 1 205 ? 8.363 8.523 -9.863 1.00 97.44 205 VAL A C 1
ATOM 1639 O O . VAL A 1 205 ? 7.471 8.054 -10.577 1.00 97.44 205 VAL A O 1
ATOM 1642 N N . PRO A 1 206 ? 8.217 8.609 -8.531 1.00 96.75 206 PRO A N 1
ATOM 1643 C CA . PRO A 1 206 ? 6.987 8.222 -7.866 1.00 96.75 206 PRO A CA 1
ATOM 1644 C C . PRO A 1 206 ? 5.905 9.288 -8.051 1.00 96.75 206 PRO A C 1
ATOM 1646 O O . PRO A 1 206 ? 6.149 10.472 -7.829 1.00 96.75 206 PRO A O 1
ATOM 1649 N N . PHE A 1 207 ? 4.697 8.840 -8.379 1.00 96.06 207 PHE A N 1
ATOM 1650 C CA . PHE A 1 207 ? 3.466 9.632 -8.381 1.00 96.06 207 PHE A CA 1
ATOM 1651 C C . PHE A 1 207 ? 3.485 10.830 -9.342 1.00 96.06 207 PHE A C 1
ATOM 1653 O O . PHE A 1 207 ? 2.955 11.890 -9.018 1.00 96.06 207 PHE A O 1
ATOM 1660 N N . ALA A 1 208 ? 4.077 10.651 -10.529 1.00 94.38 208 ALA A N 1
ATOM 1661 C CA . ALA A 1 208 ? 4.043 11.662 -11.583 1.00 94.38 208 ALA A CA 1
ATOM 1662 C C . ALA A 1 208 ? 2.597 11.986 -11.986 1.00 94.38 208 ALA A C 1
ATOM 1664 O O . ALA A 1 208 ? 1.795 11.090 -12.269 1.00 94.38 208 ALA A O 1
ATOM 1665 N N . SER A 1 209 ? 2.291 13.277 -12.029 1.00 92.19 209 SER A N 1
ATOM 1666 C CA . SER A 1 209 ? 0.967 13.826 -12.325 1.00 92.19 209 SER A CA 1
ATOM 1667 C C . SER A 1 209 ? 0.933 14.580 -13.657 1.00 92.19 209 SER A C 1
ATOM 1669 O O . SER A 1 209 ? -0.119 14.675 -14.294 1.00 92.19 209 SER A O 1
ATOM 1671 N N . ASP A 1 210 ? 2.085 15.076 -14.114 1.00 91.12 210 ASP A N 1
ATOM 1672 C CA . ASP A 1 210 ? 2.224 15.788 -15.380 1.00 91.12 210 ASP A CA 1
ATOM 1673 C C . ASP A 1 210 ? 3.601 15.553 -16.028 1.00 91.12 210 ASP A C 1
ATOM 1675 O O . ASP A 1 210 ? 4.533 15.036 -15.414 1.00 91.12 210 ASP A O 1
ATOM 1679 N N . GLY A 1 211 ? 3.744 15.935 -17.298 1.00 85.94 211 GLY A N 1
ATOM 1680 C CA . GLY A 1 211 ? 4.936 15.687 -18.103 1.00 85.94 211 GLY A CA 1
ATOM 1681 C C . GLY A 1 211 ? 6.209 16.315 -17.534 1.00 85.94 211 GLY A C 1
ATOM 1682 O O . GLY A 1 211 ? 7.281 15.755 -17.742 1.00 85.94 211 GLY A O 1
ATOM 1683 N N . TYR A 1 212 ? 6.101 17.428 -16.792 1.00 89.75 212 TYR A N 1
ATOM 1684 C CA . TYR A 1 212 ? 7.256 18.084 -16.163 1.00 89.75 212 TYR A CA 1
ATOM 1685 C C . TYR A 1 212 ? 7.827 17.294 -14.973 1.00 89.75 212 TYR A C 1
ATOM 1687 O O . TYR A 1 212 ? 8.977 17.522 -14.604 1.00 89.75 212 TYR A O 1
ATOM 1695 N N . ASP A 1 213 ? 7.058 16.363 -14.392 1.00 93.25 213 ASP A N 1
ATOM 1696 C CA . ASP A 1 213 ? 7.526 15.490 -13.307 1.00 93.25 213 ASP A CA 1
ATOM 1697 C C . ASP A 1 213 ? 8.523 14.436 -13.820 1.00 93.25 213 ASP A C 1
ATOM 1699 O O . ASP A 1 213 ? 9.313 13.891 -13.049 1.00 93.25 213 ASP A O 1
ATOM 1703 N N . VAL A 1 214 ? 8.489 14.137 -15.125 1.00 94.69 214 VAL A N 1
ATOM 1704 C CA . VAL A 1 214 ? 9.324 13.118 -15.772 1.00 94.69 214 VAL A CA 1
ATOM 1705 C C . VAL A 1 214 ? 10.318 13.807 -16.714 1.00 94.69 214 VAL A C 1
ATOM 1707 O O . VAL A 1 214 ? 9.928 14.202 -17.821 1.00 94.69 214 VAL A O 1
ATOM 1710 N N . PRO A 1 215 ? 11.604 13.928 -16.334 1.00 94.12 215 PRO A N 1
ATOM 1711 C CA . PRO A 1 215 ? 12.609 14.576 -17.173 1.00 94.12 215 PRO A CA 1
ATOM 1712 C C . PRO A 1 215 ? 12.732 13.940 -18.569 1.00 94.12 215 PRO A C 1
ATOM 1714 O O . PRO A 1 215 ? 12.412 12.769 -18.773 1.00 94.12 215 PRO A O 1
ATOM 1717 N N . ASP A 1 216 ? 13.180 14.725 -19.551 1.00 94.94 216 ASP A N 1
ATOM 1718 C CA . ASP A 1 216 ? 13.450 14.284 -20.936 1.00 94.94 216 ASP A CA 1
ATOM 1719 C C . ASP A 1 216 ? 14.947 14.437 -21.277 1.00 94.94 216 ASP A C 1
ATOM 1721 O O . ASP A 1 216 ? 15.326 14.875 -22.366 1.00 94.94 216 ASP A O 1
ATOM 1725 N N . ASP A 1 217 ? 15.806 14.135 -20.300 1.00 94.50 217 ASP A N 1
ATOM 1726 C CA . ASP A 1 217 ? 17.268 14.197 -20.387 1.00 94.50 217 ASP A CA 1
ATOM 1727 C C . ASP A 1 217 ? 17.891 12.785 -20.511 1.00 94.50 217 ASP A C 1
ATOM 1729 O O . ASP A 1 217 ? 17.244 11.833 -20.946 1.00 94.50 217 ASP A O 1
ATOM 1733 N N . ASP A 1 218 ? 19.198 12.641 -20.294 1.00 91.69 218 ASP A N 1
ATOM 1734 C CA . ASP A 1 218 ? 19.888 11.347 -20.400 1.00 91.69 218 ASP A CA 1
ATOM 1735 C C . ASP A 1 218 ? 19.766 10.443 -19.159 1.00 91.69 218 ASP A C 1
ATOM 1737 O O . ASP A 1 218 ? 20.298 9.324 -19.184 1.00 91.69 218 ASP A O 1
ATOM 1741 N N . GLY A 1 219 ? 19.112 10.923 -18.095 1.00 91.06 219 GLY A N 1
ATOM 1742 C CA . GLY A 1 219 ? 18.891 10.212 -16.846 1.00 91.06 219 GLY A CA 1
ATOM 1743 C C . GLY A 1 219 ? 20.171 9.767 -16.143 1.00 91.06 219 GLY A C 1
ATOM 1744 O O . GLY A 1 219 ? 20.158 8.737 -15.464 1.00 91.06 219 GLY A O 1
ATOM 1745 N N . ASN A 1 220 ? 21.309 10.447 -16.339 1.00 92.12 220 ASN A N 1
ATOM 1746 C CA . ASN A 1 220 ? 22.621 9.949 -15.894 1.00 92.12 220 ASN A CA 1
ATOM 1747 C C . ASN A 1 220 ? 22.879 8.500 -16.367 1.00 92.12 220 ASN A C 1
ATOM 1749 O O . ASN A 1 220 ? 23.382 7.650 -15.625 1.00 92.12 220 ASN A O 1
ATOM 1753 N N . GLY A 1 221 ? 22.449 8.196 -17.595 1.00 91.62 221 GLY A N 1
ATOM 1754 C CA . GLY A 1 221 ? 22.578 6.885 -18.225 1.00 91.62 221 GLY A CA 1
ATOM 1755 C C . GLY A 1 221 ? 21.484 5.876 -17.866 1.00 91.62 221 GLY A C 1
ATOM 1756 O O . GLY A 1 221 ? 21.528 4.760 -18.382 1.00 91.62 221 GLY A O 1
ATOM 1757 N N . LYS A 1 222 ? 20.499 6.216 -17.026 1.00 96.19 222 LYS A N 1
ATOM 1758 C CA . LYS A 1 222 ? 19.443 5.290 -16.583 1.00 96.19 222 LYS A CA 1
ATOM 1759 C C . LYS A 1 222 ? 18.060 5.726 -17.067 1.00 96.19 222 LYS A C 1
ATOM 1761 O O . LYS A 1 222 ? 17.704 6.882 -16.862 1.00 96.19 222 LYS A O 1
ATOM 1766 N N . PRO A 1 223 ? 17.247 4.809 -17.623 1.00 97.69 223 PRO A N 1
ATOM 1767 C CA . PRO A 1 223 ? 15.854 5.106 -17.936 1.00 97.69 223 PRO A CA 1
ATOM 1768 C C . PRO A 1 223 ? 15.046 5.483 -16.689 1.00 97.69 223 PRO A C 1
ATOM 1770 O O . PRO A 1 223 ? 15.396 5.120 -15.562 1.00 97.69 223 PRO A O 1
ATOM 1773 N N . TYR A 1 224 ? 13.926 6.164 -16.898 1.00 98.06 224 TYR A N 1
ATOM 1774 C CA . TYR A 1 224 ? 12.983 6.529 -15.848 1.00 98.06 224 TYR A CA 1
ATOM 1775 C C . TYR A 1 224 ? 11.951 5.425 -15.617 1.00 98.06 224 TYR A C 1
ATOM 1777 O O . TYR A 1 224 ? 11.340 4.933 -16.566 1.00 98.06 224 TYR A O 1
ATOM 1785 N N . LEU A 1 225 ? 11.732 5.069 -14.350 1.00 98.31 225 LEU A N 1
ATOM 1786 C CA . LEU A 1 225 ? 10.617 4.226 -13.917 1.00 98.31 225 LEU A CA 1
ATOM 1787 C C . LEU A 1 225 ? 9.580 5.113 -13.237 1.00 98.31 225 LEU A C 1
ATOM 1789 O O . LEU A 1 225 ? 9.755 5.535 -12.094 1.00 98.31 225 LEU A O 1
ATOM 1793 N N . VAL A 1 226 ? 8.506 5.400 -13.954 1.00 98.31 226 VAL A N 1
ATOM 1794 C CA . VAL A 1 226 ? 7.405 6.235 -13.492 1.00 98.31 226 VAL A CA 1
ATOM 1795 C C . VAL A 1 226 ? 6.381 5.354 -12.790 1.00 98.31 226 VAL A C 1
ATOM 1797 O O . VAL A 1 226 ? 5.745 4.504 -13.411 1.00 98.31 226 VAL A O 1
ATOM 1800 N N . ILE A 1 227 ? 6.221 5.549 -11.486 1.00 98.12 227 ILE A N 1
ATOM 1801 C CA . ILE A 1 227 ? 5.282 4.775 -10.669 1.00 98.12 227 ILE A CA 1
ATOM 1802 C C . ILE A 1 227 ? 4.005 5.593 -10.553 1.00 98.12 227 ILE A C 1
ATOM 1804 O O . ILE A 1 227 ? 3.999 6.650 -9.922 1.00 98.12 227 ILE A O 1
ATOM 1808 N N . ILE A 1 228 ? 2.923 5.129 -11.167 1.00 98.00 228 ILE A N 1
ATOM 1809 C CA . ILE A 1 228 ? 1.655 5.859 -11.149 1.00 98.00 228 ILE A CA 1
ATOM 1810 C C . ILE A 1 228 ? 0.967 5.667 -9.794 1.00 98.00 228 ILE A C 1
ATOM 1812 O O . ILE A 1 228 ? 0.984 4.577 -9.220 1.00 98.00 228 ILE A O 1
ATOM 1816 N N . GLY A 1 229 ? 0.375 6.731 -9.249 1.00 96.19 229 GLY A N 1
ATOM 1817 C CA . GLY A 1 229 ? -0.401 6.637 -8.009 1.00 96.19 229 GLY A CA 1
ATOM 1818 C C . GLY A 1 229 ? -1.560 5.654 -8.153 1.00 96.19 229 GLY A C 1
ATOM 1819 O O . GLY A 1 229 ? -2.253 5.661 -9.169 1.00 96.19 229 GLY A O 1
ATOM 1820 N N . TYR A 1 230 ? -1.780 4.818 -7.136 1.00 94.25 230 TYR A N 1
ATOM 1821 C CA . TYR A 1 230 ? -2.860 3.822 -7.131 1.00 94.25 230 TYR A CA 1
ATOM 1822 C C . TYR A 1 230 ? -4.257 4.468 -7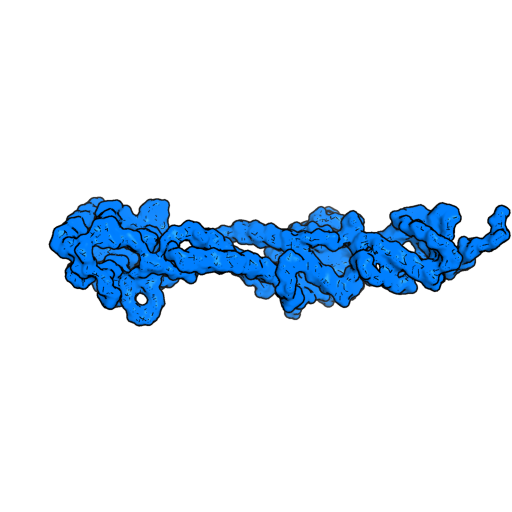.193 1.00 94.25 230 TYR A C 1
ATOM 1824 O O . TYR A 1 230 ? -5.236 3.833 -7.582 1.00 94.25 230 TYR A O 1
ATOM 1832 N N . ASP A 1 231 ? -4.360 5.733 -6.791 1.00 92.44 231 ASP A N 1
ATOM 1833 C CA . ASP A 1 231 ? -5.538 6.595 -6.867 1.00 92.44 231 ASP A CA 1
ATOM 1834 C C . ASP A 1 231 ? -5.624 7.388 -8.184 1.00 92.44 231 ASP A C 1
ATOM 1836 O O . ASP A 1 231 ? -6.699 7.880 -8.516 1.00 92.44 231 ASP A O 1
ATOM 1840 N N . ALA A 1 232 ? -4.528 7.485 -8.943 1.00 95.12 232 ALA A N 1
ATOM 1841 C CA . ALA A 1 232 ? -4.434 8.285 -10.163 1.00 95.12 232 ALA A CA 1
ATOM 1842 C C . ALA A 1 232 ? -4.794 7.497 -11.431 1.00 95.12 232 ALA A C 1
ATOM 1844 O O . ALA A 1 232 ? -5.518 8.005 -12.286 1.00 95.12 232 ALA A O 1
ATOM 1845 N N . ALA A 1 233 ? -4.287 6.269 -11.569 1.00 96.00 233 ALA A N 1
ATOM 1846 C CA . ALA A 1 233 ? -4.673 5.367 -12.650 1.00 96.00 233 ALA A CA 1
ATOM 1847 C C . ALA A 1 233 ? -4.383 3.903 -12.300 1.00 96.00 233 ALA A C 1
ATOM 1849 O O . ALA A 1 233 ? -3.497 3.589 -11.506 1.00 96.00 233 ALA A O 1
ATOM 1850 N N . GLU A 1 234 ? -5.108 3.008 -12.957 1.00 95.62 234 GLU A N 1
ATOM 1851 C CA . GLU A 1 234 ? -5.029 1.562 -12.777 1.00 95.62 234 GLU A CA 1
ATOM 1852 C C . GLU A 1 234 ? -5.181 0.855 -14.127 1.00 95.62 234 GLU A C 1
ATOM 1854 O O . GLU A 1 234 ? -5.615 1.458 -15.111 1.00 95.62 234 GLU A O 1
ATOM 1859 N N . VAL A 1 235 ? -4.798 -0.419 -14.178 1.00 95.50 235 VAL A N 1
ATOM 1860 C CA . VAL A 1 235 ? -4.996 -1.286 -15.346 1.00 95.50 235 VAL A CA 1
ATOM 1861 C C . VAL A 1 235 ? -5.803 -2.502 -14.909 1.00 95.50 235 VAL A C 1
ATOM 1863 O O . VAL A 1 235 ? -5.536 -3.086 -13.859 1.00 95.50 235 VAL A O 1
ATOM 1866 N N . ALA A 1 236 ? -6.790 -2.883 -15.717 1.00 93.00 236 ALA A N 1
ATOM 1867 C CA . ALA A 1 236 ? -7.542 -4.117 -15.540 1.00 93.00 236 ALA A CA 1
ATOM 1868 C C . ALA A 1 236 ? -6.986 -5.203 -16.473 1.00 93.00 236 ALA A C 1
ATOM 1870 O O . ALA A 1 236 ? -6.850 -4.985 -17.675 1.00 93.00 236 ALA A O 1
ATOM 1871 N N . GLU A 1 237 ? -6.704 -6.391 -15.936 1.00 82.81 237 GLU A N 1
ATOM 1872 C CA . GLU A 1 237 ? -6.106 -7.499 -16.702 1.00 82.81 237 GLU A CA 1
ATOM 1873 C C . GLU A 1 237 ? -7.007 -7.995 -17.851 1.00 82.81 237 GLU A C 1
ATOM 1875 O O . GLU A 1 237 ? -6.514 -8.372 -18.908 1.00 82.81 237 GLU A O 1
ATOM 1880 N N . VAL A 1 238 ? -8.332 -7.935 -17.675 1.00 81.56 238 VAL A N 1
ATOM 1881 C CA . VAL A 1 238 ? -9.325 -8.425 -18.654 1.00 81.56 238 VAL A CA 1
ATOM 1882 C C . VAL A 1 238 ? -9.409 -7.541 -19.907 1.00 81.56 238 VAL A C 1
ATOM 1884 O O . VAL A 1 238 ? -9.782 -8.020 -20.976 1.00 81.56 238 VAL A O 1
ATOM 1887 N N . ALA A 1 239 ? -9.070 -6.255 -19.788 1.00 83.81 239 ALA A N 1
ATOM 1888 C CA . ALA A 1 239 ? -9.128 -5.285 -20.876 1.00 83.81 239 ALA A CA 1
ATOM 1889 C C . ALA A 1 239 ? -8.024 -4.243 -20.680 1.00 83.81 239 ALA A C 1
ATOM 1891 O O . ALA A 1 239 ? -8.240 -3.168 -20.119 1.00 83.81 239 ALA A O 1
ATOM 1892 N N . VAL A 1 240 ? -6.818 -4.596 -21.119 1.00 89.94 240 VAL A N 1
ATOM 1893 C CA . VAL A 1 240 ? -5.657 -3.719 -21.000 1.00 89.94 240 VAL A CA 1
ATOM 1894 C C . VAL A 1 240 ? -5.836 -2.521 -21.927 1.00 89.94 240 VAL A C 1
ATOM 1896 O O . VAL A 1 240 ? -5.890 -2.665 -23.144 1.00 89.94 240 VAL A O 1
ATOM 1899 N N . THR A 1 241 ? -5.882 -1.331 -21.341 1.00 93.19 241 THR A N 1
ATOM 1900 C CA . THR A 1 241 ? -5.838 -0.047 -22.043 1.00 93.19 241 THR A CA 1
ATOM 1901 C C . THR A 1 241 ? -4.745 0.817 -21.429 1.00 93.19 241 THR A C 1
ATOM 1903 O O . THR A 1 241 ? -4.338 0.605 -20.283 1.00 93.19 241 THR A O 1
ATOM 1906 N N . VAL A 1 242 ? -4.226 1.779 -22.193 1.00 95.44 242 VAL A N 1
ATOM 1907 C CA . VAL A 1 242 ? -3.271 2.755 -21.660 1.00 95.44 242 VAL A CA 1
ATOM 1908 C C . VAL A 1 242 ? -4.066 3.893 -21.011 1.00 95.44 242 VAL A C 1
ATOM 1910 O O . VAL A 1 242 ? -4.870 4.527 -21.692 1.00 95.44 242 VAL A O 1
ATOM 1913 N N . PRO A 1 243 ? -3.878 4.182 -19.709 1.00 95.62 243 PRO A N 1
ATOM 1914 C CA . PRO A 1 243 ? -4.619 5.263 -19.071 1.00 95.62 243 PRO A CA 1
ATOM 1915 C C . PRO A 1 243 ? -4.249 6.644 -19.640 1.00 95.62 243 PRO A C 1
ATOM 1917 O O . PRO A 1 243 ? -3.068 6.878 -19.913 1.00 95.62 243 PRO A O 1
ATOM 1920 N N . PRO A 1 244 ? -5.188 7.610 -19.711 1.00 94.38 244 PRO A N 1
ATOM 1921 C CA . PRO A 1 244 ? -4.932 8.939 -20.282 1.00 94.38 244 PRO A CA 1
ATOM 1922 C C . PRO A 1 244 ? -3.757 9.687 -19.640 1.00 94.38 244 PRO A C 1
ATOM 1924 O O . PRO A 1 244 ? -3.010 10.390 -20.318 1.00 94.38 244 PRO A O 1
ATOM 1927 N N . LEU A 1 245 ? -3.559 9.510 -18.328 1.00 95.25 245 LEU A N 1
ATOM 1928 C CA . LEU A 1 245 ? -2.407 10.065 -17.620 1.00 95.25 245 LEU A CA 1
ATOM 1929 C C . LEU A 1 245 ? -1.089 9.510 -18.179 1.00 95.25 245 LEU A C 1
ATOM 1931 O O . LEU A 1 245 ? -0.164 10.272 -18.438 1.00 95.25 245 LEU A O 1
ATOM 1935 N N . VAL A 1 246 ? -1.010 8.198 -18.412 1.00 96.56 246 VAL A N 1
ATOM 1936 C CA . VAL A 1 246 ? 0.185 7.559 -18.976 1.00 96.56 246 VAL A CA 1
ATOM 1937 C C . VAL A 1 246 ? 0.424 8.028 -20.410 1.00 96.56 246 VAL A C 1
ATOM 1939 O O . VAL A 1 246 ? 1.558 8.359 -20.752 1.00 96.56 246 VAL A O 1
ATOM 1942 N N . GLU A 1 247 ? -0.628 8.132 -21.230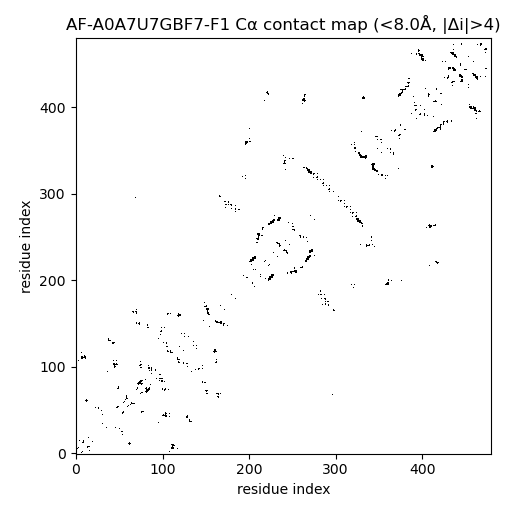 1.00 95.19 247 GLU A N 1
ATOM 1943 C CA . GLU A 1 247 ? -0.513 8.674 -22.591 1.00 95.19 247 GLU A CA 1
ATOM 1944 C C . GLU A 1 247 ? 0.055 10.099 -22.577 1.00 95.19 247 GLU A C 1
ATOM 1946 O O . GLU A 1 247 ? 0.993 10.406 -23.320 1.00 95.19 247 GLU A O 1
ATOM 1951 N N . LYS A 1 248 ? -0.449 10.958 -21.681 1.00 93.81 248 LYS A N 1
ATOM 1952 C CA . LYS A 1 248 ? 0.042 12.330 -21.498 1.00 93.81 248 LYS A CA 1
ATOM 1953 C C . LYS A 1 248 ? 1.518 12.357 -21.088 1.00 93.81 248 LYS A C 1
ATOM 1955 O O . LYS A 1 248 ? 2.306 13.066 -21.709 1.00 93.81 248 LYS A O 1
ATOM 1960 N N . LEU A 1 249 ? 1.911 11.567 -20.087 1.00 95.38 249 LEU A N 1
ATOM 1961 C CA . LEU A 1 249 ? 3.296 11.508 -19.597 1.00 95.38 249 LEU A CA 1
ATOM 1962 C C . LEU A 1 249 ? 4.275 10.968 -20.654 1.00 95.38 249 LEU A C 1
ATOM 1964 O O . LEU A 1 249 ? 5.423 11.414 -20.742 1.00 95.38 249 LEU A O 1
ATOM 1968 N N . PHE A 1 250 ? 3.825 10.018 -21.475 1.00 96.00 250 PHE A N 1
ATOM 1969 C CA . PHE A 1 250 ? 4.620 9.443 -22.557 1.00 96.00 250 PHE A CA 1
ATOM 1970 C C . PHE A 1 250 ? 4.788 10.399 -23.745 1.00 96.00 250 PHE A C 1
ATOM 1972 O O . PHE A 1 250 ? 5.820 10.390 -24.419 1.00 96.00 250 PHE A O 1
ATOM 1979 N N . THR A 1 251 ? 3.786 11.233 -24.017 1.00 94.00 251 THR A N 1
ATOM 1980 C CA . THR A 1 251 ? 3.782 12.138 -25.173 1.00 94.00 251 THR A CA 1
ATOM 1981 C C . THR A 1 251 ? 4.406 13.494 -24.879 1.00 94.00 251 THR A C 1
ATOM 1983 O O . THR A 1 251 ? 5.100 14.024 -25.750 1.00 94.00 251 THR A O 1
ATOM 1986 N N . LEU A 1 252 ? 4.211 14.041 -23.678 1.00 92.31 252 LEU A N 1
ATOM 1987 C CA . LEU A 1 252 ? 4.602 15.403 -23.317 1.00 92.31 252 LEU A CA 1
ATOM 1988 C C . LEU A 1 252 ? 5.686 15.418 -22.232 1.00 92.31 252 LEU A C 1
ATOM 1990 O O . LEU A 1 252 ? 5.654 14.638 -21.277 1.00 92.31 252 LEU A O 1
ATOM 1994 N N . LYS A 1 253 ? 6.642 16.344 -22.358 1.00 88.62 253 LYS A N 1
ATOM 1995 C CA . LYS A 1 253 ? 7.671 16.607 -21.330 1.00 88.62 253 LYS A CA 1
ATOM 1996 C C . LYS A 1 253 ? 7.382 17.833 -20.457 1.00 88.62 253 LYS A C 1
ATOM 1998 O O . LYS A 1 253 ? 8.122 18.117 -19.526 1.00 88.62 253 LYS A O 1
ATOM 2003 N N . SER A 1 254 ? 6.337 18.597 -20.762 1.00 78.62 254 SER A N 1
ATOM 2004 C CA . SER A 1 254 ? 5.895 19.734 -19.951 1.00 78.62 254 SER A CA 1
ATOM 2005 C C . SER A 1 254 ? 4.392 19.951 -20.109 1.00 78.62 254 SER A C 1
ATOM 2007 O O . SER A 1 254 ? 3.805 19.561 -21.121 1.00 78.62 254 SER A O 1
ATOM 2009 N N . GLY A 1 255 ? 3.774 20.626 -19.135 1.00 60.38 255 GLY A N 1
ATOM 2010 C CA . GLY A 1 255 ? 2.353 20.992 -19.199 1.00 60.38 255 GLY A CA 1
ATOM 2011 C C . GLY A 1 255 ? 2.004 21.949 -20.353 1.00 60.38 255 GLY A C 1
ATOM 2012 O O . GLY A 1 255 ? 0.832 22.119 -20.667 1.00 60.38 255 GLY A O 1
ATOM 2013 N N . GLY A 1 256 ? 3.010 22.547 -21.010 1.00 60.91 256 GLY A N 1
ATOM 2014 C CA . GLY A 1 256 ? 2.863 23.490 -22.126 1.00 60.91 256 GLY A CA 1
ATOM 2015 C C . GLY A 1 256 ? 2.832 22.865 -23.528 1.00 60.91 256 GLY A C 1
ATOM 2016 O O . GLY A 1 256 ? 2.888 23.603 -24.506 1.00 60.91 256 GLY A O 1
ATOM 2017 N N . GLY A 1 257 ? 2.767 21.532 -23.650 1.00 71.50 257 GLY A N 1
ATOM 2018 C CA . GLY A 1 257 ? 2.585 20.854 -24.943 1.00 71.50 257 GLY A CA 1
ATOM 2019 C C . GLY A 1 257 ? 3.871 20.531 -25.713 1.00 71.50 257 GLY A C 1
ATOM 2020 O O . GLY A 1 257 ? 3.804 20.176 -26.889 1.00 71.50 257 GLY A O 1
ATOM 2021 N N . GLU A 1 258 ? 5.049 20.623 -25.084 1.00 88.75 258 GLU A N 1
ATOM 2022 C CA . GLU A 1 258 ? 6.288 20.181 -25.731 1.00 88.75 258 GLU A CA 1
ATOM 2023 C C . GLU A 1 258 ? 6.359 18.650 -25.797 1.00 88.75 258 GLU A C 1
ATOM 2025 O O . GLU A 1 258 ? 6.286 17.960 -24.776 1.00 88.75 258 GLU A O 1
ATOM 2030 N N . TRP A 1 259 ? 6.557 18.126 -27.006 1.00 92.81 259 TRP A N 1
ATOM 2031 C CA . TRP A 1 259 ? 6.671 16.692 -27.251 1.00 92.81 259 TRP A CA 1
ATOM 2032 C C . TRP A 1 259 ? 7.936 16.101 -26.629 1.00 92.81 259 TRP A C 1
ATOM 2034 O O . TRP A 1 259 ? 9.041 16.630 -26.796 1.00 92.81 259 TRP A O 1
ATOM 2044 N N . ARG A 1 260 ? 7.766 14.958 -25.962 1.00 94.56 260 ARG A N 1
ATOM 2045 C CA . ARG A 1 260 ? 8.851 14.132 -25.438 1.00 94.56 260 ARG A CA 1
ATOM 2046 C C . ARG A 1 260 ? 9.667 13.556 -26.592 1.00 94.56 260 ARG A C 1
ATOM 2048 O O . ARG A 1 260 ? 9.115 12.906 -27.485 1.00 94.56 260 ARG A O 1
ATOM 2055 N N . LYS A 1 261 ? 10.981 13.778 -26.561 1.00 95.00 261 LYS A N 1
ATOM 2056 C CA . LYS A 1 261 ? 11.917 13.268 -27.573 1.00 95.00 261 LYS A CA 1
ATOM 2057 C C . LYS A 1 261 ? 12.437 11.887 -27.195 1.00 95.00 261 LYS A C 1
ATOM 2059 O O . LYS A 1 261 ? 12.511 11.013 -28.056 1.00 95.00 261 LYS A O 1
ATOM 2064 N N . LYS A 1 262 ? 12.767 11.661 -25.921 1.00 96.38 262 LYS A N 1
ATOM 2065 C CA . LYS A 1 262 ? 13.373 10.411 -25.441 1.00 96.38 262 LYS A CA 1
ATOM 2066 C C . LYS A 1 262 ? 12.304 9.434 -24.949 1.00 96.38 262 LYS A C 1
ATOM 2068 O O . LYS A 1 262 ? 12.293 8.998 -23.800 1.00 96.38 262 LYS A O 1
ATOM 2073 N N . LYS A 1 263 ? 11.361 9.102 -25.837 1.00 96.25 263 LYS A N 1
ATOM 2074 C CA . LYS A 1 263 ? 10.241 8.193 -25.532 1.00 96.25 263 LYS A CA 1
ATOM 2075 C C . LYS A 1 263 ? 10.718 6.801 -25.131 1.00 96.25 263 LYS A C 1
ATOM 2077 O O . LYS A 1 263 ? 10.140 6.201 -24.232 1.00 96.25 263 LYS A O 1
ATOM 2082 N N . ASN A 1 264 ? 11.813 6.320 -25.718 1.00 97.62 264 ASN A N 1
ATOM 2083 C CA . ASN A 1 264 ? 12.456 5.061 -25.345 1.00 97.62 264 ASN A CA 1
ATOM 2084 C C . ASN A 1 264 ? 13.332 5.162 -24.080 1.00 97.62 264 ASN A C 1
ATOM 2086 O O . ASN A 1 264 ? 14.341 4.472 -23.949 1.00 97.62 264 ASN A O 1
ATOM 2090 N N . HIS A 1 265 ? 12.984 6.055 -23.156 1.00 97.38 265 HIS A N 1
ATOM 2091 C CA . HIS A 1 265 ? 13.705 6.257 -21.903 1.00 97.38 265 HIS A CA 1
ATOM 2092 C C . HIS A 1 265 ? 12.779 6.323 -20.683 1.00 97.38 265 HIS A C 1
ATOM 2094 O O . HIS A 1 265 ? 13.223 6.673 -19.593 1.00 97.38 265 HIS A O 1
ATOM 2100 N N . VAL A 1 266 ? 11.500 5.975 -20.856 1.00 97.69 266 VAL A N 1
ATOM 2101 C CA . VAL A 1 266 ? 10.477 6.026 -19.809 1.00 97.69 266 VAL A CA 1
ATOM 2102 C C . VAL A 1 266 ? 9.690 4.716 -19.794 1.00 97.69 266 VAL A C 1
ATOM 2104 O O . VAL A 1 266 ? 9.232 4.250 -20.835 1.00 97.69 266 VAL A O 1
ATOM 2107 N N . VAL A 1 267 ? 9.527 4.133 -18.610 1.00 98.31 267 VAL A N 1
ATOM 2108 C CA . VAL A 1 267 ? 8.692 2.958 -18.327 1.00 98.31 267 VAL A CA 1
ATOM 2109 C C . VAL A 1 267 ? 7.670 3.343 -17.271 1.00 98.31 267 VAL A C 1
ATOM 2111 O O . VAL A 1 267 ? 8.004 4.075 -16.343 1.00 98.31 267 VAL A O 1
ATOM 2114 N N . PHE A 1 268 ? 6.452 2.820 -17.370 1.00 98.50 268 PHE A N 1
ATOM 2115 C CA . PHE A 1 268 ? 5.395 3.074 -16.398 1.00 98.50 268 PHE A CA 1
ATOM 2116 C C . PHE A 1 268 ? 5.032 1.808 -15.633 1.00 98.50 268 PHE A C 1
ATOM 2118 O O . PHE A 1 268 ? 4.895 0.735 -16.220 1.00 98.50 268 PHE A O 1
ATOM 2125 N N . LEU A 1 269 ? 4.838 1.957 -14.327 1.00 98.38 269 LEU A N 1
ATOM 2126 C CA . LEU A 1 269 ? 4.376 0.907 -13.433 1.00 98.38 269 LEU A CA 1
ATOM 2127 C C . LEU A 1 269 ? 3.039 1.309 -12.811 1.00 98.38 269 LEU A C 1
ATOM 2129 O O . LEU A 1 269 ? 2.921 2.387 -12.223 1.00 98.38 269 LEU A O 1
ATOM 2133 N N . LEU A 1 270 ? 2.047 0.432 -12.938 1.00 98.00 270 LEU A N 1
ATOM 2134 C CA . LEU A 1 270 ? 0.673 0.681 -12.519 1.00 98.00 270 LEU A CA 1
ATOM 2135 C C . LEU A 1 270 ? 0.131 -0.430 -11.625 1.00 98.00 270 LEU A C 1
ATOM 2137 O O . LEU A 1 270 ? 0.551 -1.592 -11.698 1.00 98.00 270 LEU A O 1
ATOM 2141 N N . VAL A 1 271 ? -0.838 -0.036 -10.800 1.00 97.12 271 VAL A N 1
ATOM 2142 C CA . VAL A 1 271 ? -1.602 -0.940 -9.949 1.00 97.12 271 VAL A CA 1
ATOM 2143 C C . VAL A 1 271 ? -2.618 -1.736 -10.776 1.00 97.12 271 VAL A C 1
ATOM 2145 O O . VAL A 1 271 ? -3.230 -1.216 -11.711 1.00 97.12 271 VAL A O 1
ATOM 2148 N N . ASP A 1 272 ? -2.790 -3.003 -10.421 1.00 96.50 272 ASP A N 1
ATOM 2149 C CA . ASP A 1 272 ? -3.894 -3.856 -10.853 1.00 96.50 272 ASP A CA 1
ATOM 2150 C C . ASP A 1 272 ? -5.181 -3.413 -10.148 1.00 96.50 272 ASP A C 1
ATOM 2152 O O . ASP A 1 272 ? -5.253 -3.401 -8.911 1.00 96.50 272 ASP A O 1
ATOM 2156 N N . ALA A 1 273 ? -6.197 -3.057 -10.937 1.00 95.56 273 ALA A N 1
ATOM 2157 C CA . ALA A 1 273 ? -7.488 -2.581 -10.444 1.00 95.56 273 ALA A CA 1
ATOM 2158 C C . ALA A 1 273 ? -8.119 -3.553 -9.428 1.00 95.56 273 ALA A C 1
ATOM 2160 O O . ALA A 1 273 ? -8.679 -3.128 -8.417 1.00 95.56 273 ALA A O 1
ATOM 2161 N N . ALA A 1 274 ? -7.950 -4.867 -9.625 1.00 94.81 274 ALA A N 1
ATOM 2162 C CA . ALA A 1 274 ? -8.520 -5.887 -8.744 1.00 94.81 274 ALA A CA 1
ATOM 2163 C C . ALA A 1 274 ? -7.856 -5.945 -7.353 1.00 94.81 274 ALA A C 1
ATOM 2165 O O . ALA A 1 274 ? -8.402 -6.553 -6.433 1.00 94.81 274 ALA A O 1
ATOM 2166 N N . ARG A 1 275 ? -6.675 -5.334 -7.181 1.00 94.88 275 ARG A N 1
ATOM 2167 C CA . ARG A 1 275 ? -5.856 -5.431 -5.955 1.00 94.88 275 ARG A CA 1
ATOM 2168 C C . ARG A 1 275 ? -5.781 -4.139 -5.154 1.00 94.88 275 ARG A C 1
ATOM 2170 O O . ARG A 1 275 ? -5.231 -4.138 -4.051 1.00 94.88 275 ARG A O 1
ATOM 2177 N N . LYS A 1 276 ? -6.353 -3.054 -5.670 1.00 94.25 276 LYS A N 1
ATOM 2178 C CA . LYS A 1 276 ? -6.375 -1.744 -5.012 1.00 94.25 276 LYS A CA 1
ATOM 2179 C C . LYS A 1 276 ? -7.034 -1.792 -3.633 1.00 94.25 276 LYS A C 1
ATOM 2181 O O . LYS A 1 276 ? -6.479 -1.290 -2.660 1.00 94.25 276 LYS A O 1
ATOM 2186 N N . GLU A 1 277 ? -8.169 -2.474 -3.527 1.00 94.88 277 GLU A N 1
ATOM 2187 C CA . GLU A 1 277 ? -8.851 -2.635 -2.241 1.00 94.88 277 GLU A CA 1
ATOM 2188 C C . GLU A 1 277 ? -8.023 -3.493 -1.271 1.00 94.88 277 GLU A C 1
ATOM 2190 O O . GLU A 1 277 ? -7.939 -3.201 -0.081 1.00 94.88 277 GLU A O 1
ATOM 2195 N N . THR A 1 278 ? -7.317 -4.509 -1.779 1.00 95.56 278 THR A N 1
ATOM 2196 C CA . THR A 1 278 ? -6.447 -5.356 -0.954 1.00 95.56 278 THR A CA 1
ATOM 2197 C C . THR A 1 278 ? -5.308 -4.562 -0.318 1.00 95.56 278 THR A C 1
ATOM 2199 O O . THR A 1 278 ? -5.078 -4.707 0.881 1.00 95.56 278 THR A O 1
ATOM 2202 N N . ILE A 1 279 ? -4.601 -3.707 -1.070 1.00 96.12 279 ILE A N 1
ATOM 2203 C CA . ILE A 1 279 ? -3.512 -2.896 -0.489 1.00 96.12 279 ILE A CA 1
ATOM 2204 C C . ILE A 1 279 ? -4.037 -1.920 0.567 1.00 96.12 279 ILE A C 1
ATOM 2206 O O . ILE A 1 279 ? -3.391 -1.726 1.598 1.00 96.12 279 ILE A O 1
ATOM 2210 N N . HIS A 1 280 ? -5.231 -1.367 0.347 1.00 95.94 280 HIS A N 1
ATOM 2211 C CA . HIS A 1 280 ? -5.880 -0.450 1.274 1.00 95.94 280 HIS A CA 1
ATOM 2212 C C . HIS A 1 280 ? -6.261 -1.158 2.584 1.00 95.94 280 HIS A C 1
ATOM 2214 O O . HIS A 1 280 ? -5.869 -0.720 3.667 1.00 95.94 280 HIS A O 1
ATOM 2220 N N . GLN A 1 281 ? -6.921 -2.316 2.497 1.00 96.00 281 GLN A N 1
ATOM 2221 C CA . GLN A 1 281 ? -7.308 -3.121 3.660 1.00 96.00 281 GLN A CA 1
ATOM 2222 C C . GLN A 1 281 ? -6.104 -3.617 4.466 1.00 96.00 281 GLN A C 1
ATOM 2224 O O . GLN A 1 281 ? -6.134 -3.586 5.698 1.00 96.00 281 GLN A O 1
ATOM 2229 N N . GLN A 1 282 ? -5.029 -4.047 3.796 1.00 96.6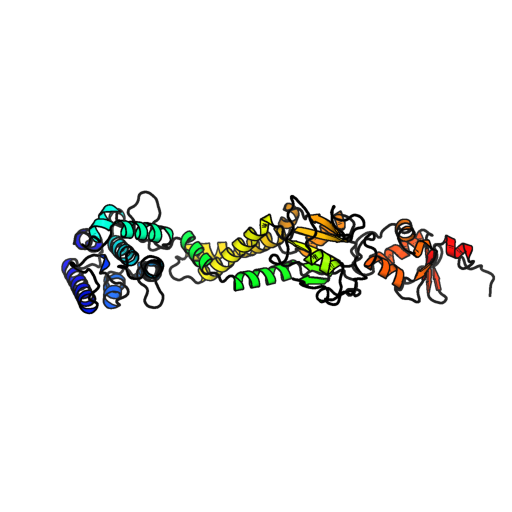9 282 GLN A N 1
ATOM 2230 C CA . GLN A 1 282 ? -3.805 -4.470 4.482 1.00 96.69 282 GLN A CA 1
ATOM 2231 C C . GLN A 1 282 ? -3.133 -3.305 5.216 1.00 96.69 282 GLN A C 1
ATOM 2233 O O . GLN A 1 282 ? -2.634 -3.494 6.327 1.00 96.69 282 GLN A O 1
ATOM 2238 N N . MET A 1 283 ? -3.173 -2.091 4.653 1.00 97.56 283 MET A N 1
ATOM 2239 C CA . MET A 1 283 ? -2.643 -0.910 5.334 1.00 97.56 283 MET A CA 1
ATOM 2240 C C . MET A 1 283 ? -3.488 -0.508 6.545 1.00 97.56 283 MET A C 1
ATOM 2242 O O . MET A 1 283 ? -2.934 -0.288 7.620 1.00 97.56 283 MET A O 1
ATOM 2246 N N . ILE A 1 284 ? -4.818 -0.476 6.409 1.00 97.81 284 ILE A N 1
ATOM 2247 C CA . ILE A 1 284 ? -5.724 -0.205 7.537 1.00 97.81 284 ILE A CA 1
ATOM 2248 C C . ILE A 1 284 ? -5.475 -1.210 8.660 1.00 97.81 284 ILE A C 1
ATOM 2250 O O . ILE A 1 284 ? -5.306 -0.825 9.815 1.00 97.81 284 ILE A O 1
ATOM 2254 N N . ARG A 1 285 ? -5.394 -2.502 8.325 1.00 96.94 285 ARG A N 1
ATOM 2255 C CA . ARG A 1 285 ? -5.098 -3.559 9.295 1.00 96.94 285 ARG A CA 1
ATOM 2256 C C . ARG A 1 285 ? -3.755 -3.329 9.988 1.00 96.94 285 ARG A C 1
ATOM 2258 O O . ARG A 1 285 ? -3.677 -3.486 11.204 1.00 96.94 285 ARG A O 1
ATOM 2265 N N . HIS A 1 286 ? -2.716 -2.960 9.240 1.00 97.62 286 HIS A N 1
ATOM 2266 C CA . HIS A 1 286 ? -1.392 -2.669 9.790 1.00 97.62 286 HIS A CA 1
ATOM 2267 C C . HIS A 1 286 ? -1.425 -1.505 10.793 1.00 97.62 286 HIS A C 1
ATOM 2269 O O . HIS A 1 286 ? -0.886 -1.630 11.894 1.00 97.62 286 HIS A O 1
ATOM 2275 N N . LEU A 1 287 ? -2.090 -0.400 10.445 1.00 97.62 287 LEU A N 1
ATOM 2276 C CA . LEU A 1 287 ? -2.211 0.775 11.314 1.00 97.62 287 LEU A CA 1
ATOM 2277 C C . LEU A 1 287 ? -3.081 0.498 12.542 1.00 97.62 287 LEU A C 1
ATOM 2279 O O . LEU A 1 287 ? -2.703 0.857 13.654 1.00 97.62 287 LEU A O 1
ATOM 2283 N N . ALA A 1 288 ? -4.180 -0.234 12.375 1.00 96.62 288 ALA A N 1
ATOM 2284 C CA . ALA A 1 288 ? -5.016 -0.662 13.490 1.00 96.62 288 ALA A CA 1
ATOM 2285 C C . ALA A 1 288 ? -4.241 -1.551 14.476 1.00 96.62 288 ALA A C 1
ATOM 2287 O O . ALA A 1 288 ? -4.314 -1.346 15.686 1.00 96.62 288 ALA A O 1
ATOM 2288 N N . LEU A 1 289 ? -3.444 -2.503 13.972 1.00 96.62 289 LEU A N 1
ATOM 2289 C CA . LEU A 1 289 ? -2.571 -3.338 14.804 1.00 96.62 289 LEU A CA 1
ATOM 2290 C C . LEU A 1 289 ? -1.503 -2.509 15.525 1.00 96.62 289 LEU A C 1
ATOM 2292 O O . LEU A 1 289 ? -1.250 -2.768 16.698 1.00 96.62 289 LEU A O 1
ATOM 2296 N N . LYS A 1 290 ? -0.922 -1.503 14.860 1.00 96.19 290 LYS A N 1
ATOM 2297 C CA . LYS A 1 290 ? 0.051 -0.575 15.459 1.00 96.19 290 LYS A CA 1
ATOM 2298 C C . LYS A 1 290 ? -0.541 0.163 16.660 1.00 96.19 290 LYS A C 1
ATOM 2300 O O . LYS A 1 290 ? 0.083 0.222 17.714 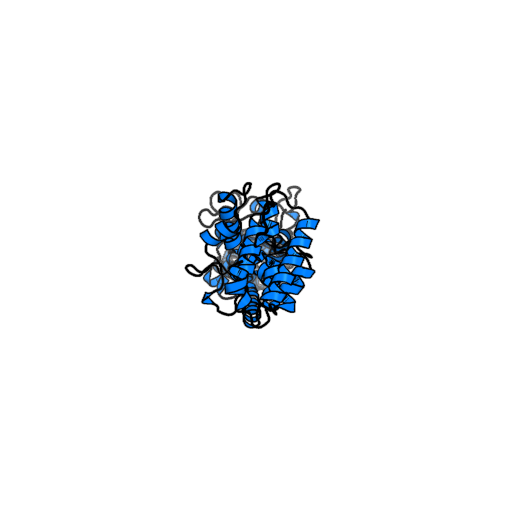1.00 96.19 290 LYS A O 1
ATOM 2305 N N . THR A 1 291 ? -1.759 0.683 16.528 1.00 94.25 291 THR A N 1
ATOM 2306 C CA . THR A 1 291 ? -2.474 1.330 17.638 1.00 94.25 291 THR A CA 1
ATOM 2307 C C . THR A 1 291 ? -2.790 0.329 18.749 1.00 94.25 291 THR A C 1
ATOM 2309 O O . THR A 1 291 ? -2.585 0.613 19.930 1.00 94.25 291 THR A O 1
ATOM 2312 N N . LEU A 1 292 ? -3.219 -0.882 18.380 1.00 92.75 292 LEU A N 1
ATOM 2313 C CA . LEU A 1 292 ? -3.605 -1.929 19.324 1.00 92.75 292 LEU A CA 1
ATOM 2314 C C . LEU A 1 292 ? -2.438 -2.427 20.198 1.00 92.75 292 LEU A C 1
ATOM 2316 O O . LEU A 1 292 ? -2.682 -2.888 21.312 1.00 92.75 292 LEU A O 1
ATOM 2320 N N . GLN A 1 293 ? -1.179 -2.291 19.758 1.00 92.62 293 GLN A N 1
ATOM 2321 C CA . GLN A 1 293 ? 0.003 -2.606 20.583 1.00 92.62 293 GLN A CA 1
ATOM 2322 C C . GLN A 1 293 ? 0.050 -1.809 21.894 1.00 92.62 293 GLN A C 1
ATOM 2324 O O . GLN A 1 293 ? 0.630 -2.271 22.875 1.00 92.62 293 GLN A O 1
ATOM 2329 N N . HIS A 1 294 ? -0.558 -0.622 21.914 1.00 88.75 294 HIS A N 1
ATOM 2330 C CA . HIS A 1 294 ? -0.583 0.274 23.068 1.00 88.75 294 HIS A CA 1
ATOM 2331 C C . HIS A 1 294 ? -1.923 0.246 23.819 1.00 88.75 294 HIS A C 1
ATOM 2333 O O . HIS A 1 294 ? -2.160 1.084 24.686 1.00 88.75 294 HIS A O 1
ATOM 2339 N N . HIS A 1 295 ? -2.808 -0.705 23.504 1.00 85.06 295 HIS A N 1
ATOM 2340 C CA . HIS A 1 295 ? -4.123 -0.801 24.127 1.00 85.06 295 HIS A CA 1
ATOM 2341 C C . HIS A 1 295 ? -4.033 -1.318 25.573 1.00 85.06 295 HIS A C 1
ATOM 2343 O O . HIS A 1 295 ? -3.494 -2.394 25.844 1.00 85.06 295 HIS A O 1
ATOM 2349 N N . GLU A 1 296 ? -4.619 -0.577 26.515 1.00 80.00 296 GLU A N 1
ATOM 2350 C CA . GLU A 1 296 ? -4.698 -0.979 27.923 1.00 80.00 296 GLU A CA 1
ATOM 2351 C C . GLU A 1 296 ? -5.686 -2.142 28.130 1.00 80.00 296 GLU A C 1
ATOM 2353 O O . GLU A 1 296 ? -6.700 -2.248 27.447 1.00 80.00 296 GLU A O 1
ATOM 2358 N N . GLY A 1 297 ? -5.428 -3.034 29.089 1.00 77.69 297 GLY A N 1
ATOM 2359 C CA . GLY A 1 297 ? -6.354 -4.130 29.423 1.00 77.69 297 GLY A CA 1
ATOM 2360 C C . GLY A 1 297 ? -6.215 -5.403 28.579 1.00 77.69 297 GLY A C 1
ATOM 2361 O O . GLY A 1 297 ? -6.932 -6.370 28.824 1.00 77.69 297 GLY A O 1
ATOM 2362 N N . LEU A 1 298 ? -5.267 -5.452 27.637 1.00 84.62 298 LEU A N 1
ATOM 2363 C CA . LEU A 1 298 ? -4.866 -6.709 27.001 1.00 84.62 298 LEU A CA 1
ATOM 2364 C C . LEU A 1 298 ? -4.099 -7.591 27.996 1.00 84.62 298 LEU A C 1
ATOM 2366 O O . LEU A 1 298 ? -3.140 -7.135 28.623 1.00 84.62 298 LEU A O 1
ATOM 2370 N N . ALA A 1 299 ? -4.465 -8.870 28.091 1.00 85.94 299 ALA A N 1
ATOM 2371 C CA . ALA A 1 299 ? -3.684 -9.852 28.843 1.00 85.94 299 ALA A CA 1
ATOM 2372 C C . ALA A 1 299 ? -2.319 -10.114 28.171 1.00 85.94 299 ALA A C 1
ATOM 2374 O O . ALA A 1 299 ? -2.176 -9.949 26.961 1.00 85.94 299 ALA A O 1
ATOM 2375 N N . THR A 1 300 ? -1.318 -10.605 28.911 1.00 86.75 300 THR A N 1
ATOM 2376 C CA . THR A 1 300 ? 0.050 -10.824 28.386 1.00 86.75 300 THR A CA 1
ATOM 2377 C C . THR A 1 300 ? 0.088 -11.689 27.119 1.00 86.75 300 THR A C 1
ATOM 2379 O O . THR A 1 300 ? 0.798 -11.370 26.169 1.00 86.75 300 THR A O 1
ATOM 2382 N N . HIS A 1 301 ? -0.718 -12.755 27.057 1.00 87.38 301 HIS A N 1
ATOM 2383 C CA . HIS A 1 301 ? -0.807 -13.605 25.863 1.00 87.38 301 HIS A CA 1
ATOM 2384 C C . HIS A 1 301 ? -1.435 -12.872 24.661 1.00 87.38 301 HIS A C 1
ATOM 2386 O O . HIS A 1 301 ? -1.043 -13.101 23.517 1.00 87.38 301 HIS A O 1
ATOM 2392 N N . GLN A 1 302 ? -2.379 -11.958 24.908 1.00 88.62 302 GLN A N 1
ATOM 2393 C CA . GLN A 1 302 ? -3.004 -11.136 23.872 1.00 88.62 302 GLN A CA 1
ATOM 2394 C C . GLN A 1 302 ? -2.041 -10.069 23.356 1.00 88.62 302 GLN A C 1
ATOM 2396 O O . GLN A 1 302 ? -1.963 -9.872 22.150 1.00 88.62 302 GLN A O 1
ATOM 2401 N N . GLN A 1 303 ? -1.259 -9.442 24.239 1.00 91.62 303 GLN A N 1
ATOM 2402 C CA . GLN A 1 303 ? -0.196 -8.509 23.849 1.00 91.62 303 GLN A CA 1
ATOM 2403 C C . GLN A 1 303 ? 0.826 -9.193 22.931 1.00 91.62 303 GLN A C 1
ATOM 2405 O O . GLN A 1 303 ? 1.157 -8.658 21.875 1.00 91.62 303 GLN A O 1
ATOM 2410 N N . ALA A 1 304 ? 1.259 -10.410 23.281 1.00 92.62 304 ALA A N 1
ATOM 2411 C CA . ALA A 1 304 ? 2.148 -11.208 22.435 1.00 92.62 304 ALA A CA 1
ATOM 2412 C C . ALA A 1 304 ? 1.511 -11.536 21.071 1.00 92.62 304 ALA A C 1
ATOM 2414 O O . ALA A 1 304 ? 2.163 -11.395 20.039 1.00 92.62 304 ALA A O 1
ATOM 2415 N N . THR A 1 305 ? 0.222 -11.893 21.056 1.00 92.88 305 THR A N 1
ATOM 2416 C CA . THR A 1 305 ? -0.527 -12.163 19.815 1.00 92.88 305 THR A CA 1
ATOM 2417 C C . THR A 1 305 ? -0.616 -10.917 18.926 1.00 92.88 305 THR A C 1
ATOM 2419 O O . THR A 1 305 ? -0.375 -10.995 17.724 1.00 92.88 305 THR A O 1
ATOM 2422 N N . VAL A 1 306 ? -0.930 -9.747 19.495 1.00 95.12 306 VAL A N 1
ATOM 2423 C CA . VAL A 1 306 ? -0.993 -8.475 18.752 1.00 95.12 306 VAL A CA 1
ATOM 2424 C C . VAL A 1 306 ? 0.378 -8.101 18.196 1.00 95.12 306 VAL A C 1
ATOM 2426 O O . VAL A 1 306 ? 0.465 -7.705 17.036 1.00 95.12 306 VAL A O 1
ATOM 2429 N N . GLN A 1 307 ? 1.447 -8.282 18.977 1.00 95.69 307 GLN A N 1
ATOM 2430 C CA . GLN A 1 307 ? 2.817 -8.050 18.522 1.00 95.69 307 GLN A CA 1
ATOM 2431 C C . GLN A 1 307 ? 3.174 -8.934 17.319 1.00 95.69 307 GLN A C 1
ATOM 2433 O O . GLN A 1 307 ? 3.703 -8.432 16.328 1.00 95.69 307 GLN A O 1
ATOM 2438 N N . GLU A 1 308 ? 2.865 -10.231 17.380 1.00 96.19 308 GLU A N 1
ATOM 2439 C CA . GLU A 1 308 ? 3.109 -11.166 16.276 1.00 96.19 308 GLU A CA 1
ATOM 2440 C C . GLU A 1 308 ? 2.330 -10.761 15.016 1.00 96.19 308 GLU A C 1
ATOM 2442 O O . GLU A 1 308 ? 2.900 -10.667 13.926 1.00 96.19 308 GLU A O 1
ATOM 2447 N N . LEU A 1 309 ? 1.035 -10.461 15.165 1.00 96.25 309 LEU A N 1
ATOM 2448 C CA . LEU A 1 309 ? 0.189 -10.005 14.061 1.00 96.25 309 LEU A CA 1
ATOM 2449 C C . LEU A 1 309 ? 0.691 -8.687 13.464 1.00 96.25 309 LEU A C 1
ATOM 2451 O O . LEU A 1 309 ? 0.665 -8.528 12.244 1.00 96.25 309 LEU A O 1
ATOM 2455 N N . TYR A 1 310 ? 1.160 -7.754 14.294 1.00 96.75 310 TYR A N 1
ATOM 2456 C CA . TYR A 1 310 ? 1.729 -6.490 13.838 1.00 96.75 310 TYR A CA 1
ATOM 2457 C C . TYR A 1 310 ? 3.005 -6.707 13.020 1.00 96.75 310 TYR A C 1
ATOM 2459 O O . TYR A 1 310 ? 3.107 -6.186 11.908 1.00 96.75 310 TYR A O 1
ATOM 2467 N N . GLU A 1 311 ? 3.952 -7.512 13.507 1.00 95.81 311 GLU A N 1
ATOM 2468 C CA . GLU A 1 311 ? 5.172 -7.817 12.750 1.00 95.81 311 GLU A CA 1
ATOM 2469 C C . GLU A 1 311 ? 4.854 -8.510 11.420 1.00 95.81 311 GLU A C 1
ATOM 2471 O O . GLU A 1 311 ? 5.391 -8.125 10.378 1.00 95.81 311 GLU A O 1
ATOM 2476 N N . ARG A 1 312 ? 3.903 -9.451 11.418 1.00 95.69 312 ARG A N 1
ATOM 2477 C CA . ARG A 1 312 ? 3.437 -10.111 10.191 1.00 95.69 312 ARG A CA 1
ATOM 2478 C C . ARG A 1 312 ? 2.764 -9.134 9.224 1.00 95.69 312 ARG A C 1
ATOM 2480 O O . ARG A 1 312 ? 3.029 -9.177 8.026 1.00 95.69 312 ARG A O 1
ATOM 2487 N N . SER A 1 313 ? 1.967 -8.195 9.733 1.00 96.12 313 SER A N 1
ATOM 2488 C CA . SER A 1 313 ? 1.272 -7.208 8.896 1.00 96.12 313 SER A CA 1
ATOM 2489 C C . SER A 1 313 ? 2.228 -6.305 8.104 1.00 96.12 313 SER A C 1
ATOM 2491 O O . SER A 1 313 ? 1.880 -5.839 7.020 1.00 96.12 313 SER A O 1
ATOM 2493 N N . LYS A 1 314 ? 3.463 -6.087 8.592 1.00 93.31 314 LYS A N 1
ATOM 2494 C CA . LYS A 1 314 ? 4.480 -5.309 7.864 1.00 93.31 314 LYS A CA 1
ATOM 2495 C C . LYS A 1 314 ? 4.856 -5.978 6.545 1.00 93.31 314 LYS A C 1
ATOM 2497 O O . LYS A 1 314 ? 4.920 -5.295 5.523 1.00 93.31 314 LYS A O 1
ATOM 2502 N N . SER A 1 315 ? 5.116 -7.286 6.567 1.00 91.81 315 SER A N 1
ATOM 2503 C CA . SER A 1 315 ? 5.479 -8.042 5.365 1.00 91.81 315 SER A CA 1
ATOM 2504 C C . SER A 1 315 ? 4.262 -8.325 4.484 1.00 91.81 315 SER A C 1
ATOM 2506 O O . SER A 1 315 ? 4.382 -8.243 3.262 1.00 91.81 315 SER A O 1
ATOM 2508 N N . GLU A 1 316 ? 3.084 -8.559 5.075 1.00 93.19 316 GLU A N 1
ATOM 2509 C CA . GLU A 1 316 ? 1.811 -8.688 4.348 1.00 93.19 316 GLU A CA 1
ATOM 2510 C C . GLU A 1 316 ? 1.503 -7.420 3.533 1.00 93.19 316 GLU A C 1
ATOM 2512 O O . GLU A 1 316 ? 1.202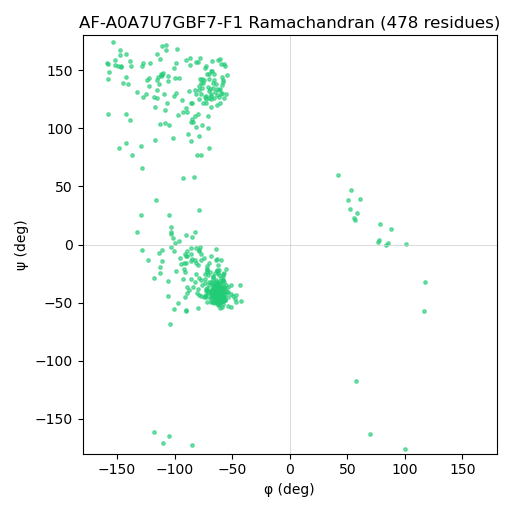 -7.521 2.344 1.00 93.19 316 GLU A O 1
ATOM 2517 N N . ALA A 1 317 ? 1.664 -6.226 4.120 1.00 93.75 317 ALA A N 1
ATOM 2518 C CA . ALA A 1 317 ? 1.457 -4.957 3.419 1.00 93.75 317 ALA A CA 1
ATOM 2519 C C . ALA A 1 317 ? 2.446 -4.762 2.258 1.00 93.75 317 ALA A C 1
ATOM 2521 O O . ALA A 1 317 ? 2.043 -4.384 1.159 1.00 93.75 317 ALA A O 1
ATOM 2522 N N . VAL A 1 318 ? 3.734 -5.061 2.467 1.00 92.50 318 VAL A N 1
ATOM 2523 C CA . VAL A 1 318 ? 4.753 -4.978 1.402 1.00 92.50 318 VAL A CA 1
ATOM 2524 C C . VAL A 1 318 ? 4.442 -5.956 0.269 1.00 92.50 318 VAL A C 1
ATOM 2526 O O . VAL A 1 318 ? 4.475 -5.572 -0.900 1.00 92.50 318 VAL A O 1
ATOM 2529 N N . SER A 1 319 ? 4.089 -7.200 0.600 1.00 92.12 319 SER A N 1
ATOM 2530 C CA . SER A 1 319 ? 3.729 -8.213 -0.394 1.00 92.12 319 SER A CA 1
ATOM 2531 C C . SER A 1 319 ? 2.480 -7.811 -1.178 1.00 92.12 319 SER A C 1
ATOM 2533 O O . SER A 1 319 ? 2.465 -7.930 -2.402 1.00 92.12 319 SER A O 1
ATOM 2535 N N . ALA A 1 320 ? 1.463 -7.266 -0.504 1.00 94.44 320 ALA A N 1
ATOM 2536 C CA . ALA A 1 320 ? 0.255 -6.774 -1.154 1.00 94.44 320 ALA A CA 1
ATOM 2537 C C . ALA A 1 320 ? 0.569 -5.648 -2.151 1.00 94.44 320 ALA A C 1
ATOM 2539 O O . ALA A 1 320 ? 0.109 -5.709 -3.290 1.00 94.44 320 ALA A O 1
ATOM 2540 N N . ILE A 1 321 ? 1.393 -4.663 -1.764 1.00 95.25 321 ILE A N 1
ATOM 2541 C CA . ILE A 1 321 ? 1.815 -3.568 -2.655 1.00 95.25 321 ILE A CA 1
ATOM 2542 C C . ILE A 1 321 ? 2.568 -4.123 -3.869 1.00 95.25 321 ILE A C 1
ATOM 2544 O O . ILE A 1 321 ? 2.251 -3.762 -5.001 1.00 95.25 321 ILE A O 1
ATOM 2548 N N . GLN A 1 322 ? 3.524 -5.029 -3.651 1.00 93.00 322 GLN A N 1
ATOM 2549 C CA . GLN A 1 322 ? 4.331 -5.622 -4.721 1.00 93.00 322 GLN A CA 1
ATOM 2550 C C . GLN A 1 322 ? 3.494 -6.459 -5.697 1.00 93.00 322 GLN A C 1
ATOM 2552 O O . GLN A 1 322 ? 3.751 -6.447 -6.897 1.00 93.00 322 GLN A O 1
ATOM 2557 N N . GLN A 1 323 ? 2.483 -7.175 -5.200 1.00 93.00 323 GLN A N 1
ATOM 2558 C CA . GLN A 1 323 ? 1.546 -7.927 -6.037 1.00 93.00 323 GLN A CA 1
ATOM 2559 C C . GLN A 1 323 ? 0.557 -7.018 -6.773 1.00 93.00 323 GLN A C 1
ATOM 2561 O O . GLN A 1 323 ? 0.085 -7.389 -7.843 1.00 93.00 323 GLN A O 1
ATOM 2566 N N . ALA A 1 324 ? 0.206 -5.863 -6.205 1.00 95.56 324 ALA A N 1
ATOM 2567 C CA . ALA A 1 324 ? -0.713 -4.921 -6.829 1.00 95.56 324 ALA A CA 1
ATOM 2568 C C . ALA A 1 324 ? -0.027 -4.115 -7.940 1.00 95.56 324 ALA A C 1
ATOM 2570 O O . ALA A 1 324 ? -0.577 -3.993 -9.029 1.00 95.56 324 ALA A O 1
ATOM 2571 N N . TYR A 1 325 ? 1.190 -3.618 -7.712 1.00 96.19 325 TYR A N 1
ATOM 2572 C CA . TYR A 1 325 ? 1.990 -2.902 -8.711 1.00 96.19 325 TYR A CA 1
ATOM 2573 C C . TYR A 1 325 ? 2.693 -3.866 -9.671 1.00 96.19 325 TYR A C 1
ATOM 2575 O O . TYR A 1 325 ? 3.891 -4.130 -9.562 1.00 96.19 325 TYR A O 1
ATOM 2583 N N . ARG A 1 326 ? 1.924 -4.406 -10.619 1.00 94.69 326 ARG A N 1
ATOM 2584 C CA . ARG A 1 326 ? 2.376 -5.479 -11.520 1.00 94.69 326 ARG A CA 1
ATOM 2585 C C . ARG A 1 326 ? 2.279 -5.156 -13.005 1.00 94.69 326 ARG A C 1
ATOM 2587 O O . ARG A 1 326 ? 2.837 -5.902 -13.805 1.00 94.69 326 ARG A O 1
ATOM 2594 N N . HIS A 1 327 ? 1.568 -4.102 -13.395 1.00 97.25 327 HIS A N 1
ATOM 2595 C CA . HIS A 1 327 ? 1.398 -3.766 -14.806 1.00 97.25 327 HIS A CA 1
ATOM 2596 C C . HIS A 1 327 ? 2.508 -2.828 -15.257 1.00 97.25 327 HIS A C 1
ATOM 2598 O O . HIS A 1 327 ? 2.631 -1.712 -14.756 1.00 97.25 327 HIS A O 1
ATOM 2604 N N . VAL A 1 328 ? 3.311 -3.297 -16.207 1.00 97.88 328 VAL A N 1
ATOM 2605 C CA . VAL A 1 328 ? 4.436 -2.565 -16.780 1.00 97.88 328 VAL A CA 1
ATOM 2606 C C . VAL A 1 328 ? 4.063 -2.153 -18.198 1.00 97.88 328 VAL A C 1
ATOM 2608 O O . VAL A 1 328 ? 3.876 -3.007 -19.066 1.00 97.88 328 VAL A O 1
ATOM 2611 N N . LEU A 1 329 ? 3.968 -0.848 -18.436 1.00 98.12 329 LEU A N 1
ATOM 2612 C CA . LEU A 1 329 ? 3.852 -0.286 -19.778 1.00 98.12 329 LEU A CA 1
ATOM 2613 C C . LEU A 1 329 ? 5.220 0.227 -20.216 1.00 98.12 329 LEU A C 1
ATOM 2615 O O . LEU A 1 329 ? 5.867 0.989 -19.495 1.00 98.12 329 LEU A O 1
ATOM 2619 N N . TYR A 1 330 ? 5.671 -0.195 -21.391 1.00 98.25 330 TYR A N 1
ATOM 2620 C CA . TYR A 1 330 ? 6.997 0.142 -21.897 1.00 98.25 330 TYR A CA 1
ATOM 2621 C C . TYR A 1 330 ? 6.964 0.491 -23.388 1.00 98.25 330 TYR A C 1
ATOM 2623 O O . TYR A 1 330 ? 6.105 -0.009 -24.115 1.00 98.25 330 TYR A O 1
ATOM 2631 N N . PRO A 1 331 ? 7.907 1.313 -23.879 1.00 97.69 331 PRO A N 1
ATOM 2632 C CA . PRO A 1 331 ? 7.901 1.756 -25.267 1.00 97.69 331 PRO A CA 1
ATOM 2633 C C . PRO A 1 331 ? 8.122 0.576 -26.214 1.00 97.69 331 PRO A C 1
ATOM 2635 O O . PRO A 1 331 ? 9.044 -0.214 -26.016 1.00 97.69 331 PRO A O 1
ATOM 2638 N N . ALA A 1 332 ? 7.305 0.428 -27.246 1.00 96.00 332 ALA A N 1
ATOM 2639 C CA . ALA A 1 332 ? 7.463 -0.631 -28.236 1.00 96.00 332 ALA A CA 1
ATOM 2640 C C . ALA A 1 332 ? 6.790 -0.246 -29.549 1.00 96.00 332 ALA A C 1
ATOM 2642 O O . ALA A 1 332 ? 5.747 0.397 -29.552 1.00 96.00 332 ALA A O 1
ATOM 2643 N N . LYS A 1 333 ? 7.343 -0.717 -30.672 1.00 90.94 333 LYS A N 1
ATOM 2644 C CA . LYS A 1 333 ? 6.776 -0.458 -32.005 1.00 90.94 333 LYS A CA 1
ATOM 2645 C C . LYS A 1 333 ? 5.317 -0.919 -32.138 1.00 90.94 333 LYS A C 1
ATOM 2647 O O . LYS A 1 333 ? 4.532 -0.284 -32.831 1.00 90.94 333 LYS A O 1
ATOM 2652 N N . TYR A 1 334 ? 4.981 -2.048 -31.520 1.00 89.81 334 TYR A N 1
ATOM 2653 C CA . TYR A 1 334 ? 3.617 -2.562 -31.467 1.00 89.81 334 TYR A CA 1
ATOM 2654 C C . TYR A 1 334 ? 3.120 -2.387 -30.038 1.00 89.81 334 TYR A C 1
ATOM 2656 O O . TYR A 1 334 ? 3.583 -3.088 -29.137 1.00 89.81 334 TYR A O 1
ATOM 2664 N N . GLY A 1 335 ? 2.263 -1.387 -29.844 1.00 88.06 335 GLY A N 1
ATOM 2665 C CA . GLY A 1 335 ? 1.673 -1.074 -28.552 1.00 88.06 335 GLY A CA 1
ATOM 2666 C C . GLY A 1 335 ? 0.425 -1.900 -28.245 1.00 88.06 335 GLY A C 1
ATOM 2667 O O . GLY A 1 335 ? 0.070 -2.825 -28.975 1.00 88.06 335 GLY A O 1
ATOM 2668 N N . VAL A 1 336 ? -0.244 -1.540 -27.154 1.00 91.12 336 VAL A N 1
ATOM 2669 C CA . VAL A 1 336 ? -1.561 -2.061 -26.780 1.00 91.12 336 VAL A CA 1
ATOM 2670 C C . VAL A 1 336 ? -2.573 -1.723 -27.880 1.00 91.12 336 VAL A C 1
ATOM 2672 O O . VAL A 1 336 ? -2.617 -0.591 -28.374 1.00 91.12 336 VAL A O 1
ATOM 2675 N N . GLU A 1 337 ? -3.386 -2.703 -28.274 1.00 87.00 337 GLU A N 1
ATOM 2676 C CA . GLU A 1 337 ? -4.382 -2.530 -29.331 1.00 87.00 337 GLU A CA 1
ATOM 2677 C C . GLU A 1 337 ? -5.369 -1.398 -29.012 1.00 87.00 337 GLU A C 1
ATOM 2679 O O . GLU A 1 337 ? -5.784 -1.203 -27.872 1.00 87.00 337 GLU A O 1
ATOM 2684 N N . GLY A 1 338 ? -5.746 -0.630 -30.038 1.00 81.94 338 GLY A N 1
ATOM 2685 C CA . GLY A 1 338 ? -6.691 0.482 -29.897 1.00 81.94 338 GLY A CA 1
ATOM 2686 C C . GLY A 1 338 ? -6.110 1.759 -29.281 1.00 81.94 338 GLY A C 1
ATOM 2687 O O . GLY A 1 338 ? -6.856 2.719 -29.100 1.00 81.94 338 GLY A O 1
ATOM 2688 N N . THR A 1 339 ? -4.806 1.810 -28.992 1.00 83.81 339 THR A N 1
ATOM 2689 C CA . THR A 1 339 ? -4.149 3.007 -28.441 1.00 83.81 339 THR A CA 1
ATOM 2690 C C . THR A 1 339 ? -3.392 3.791 -29.513 1.00 83.81 339 THR A C 1
ATOM 2692 O O . THR A 1 339 ? -2.947 3.241 -30.521 1.00 83.81 339 THR A O 1
ATOM 2695 N N . THR A 1 340 ? -3.262 5.106 -29.314 1.00 85.31 340 THR A N 1
ATOM 2696 C CA . THR A 1 340 ? -2.543 5.999 -30.249 1.00 85.31 340 THR A CA 1
ATOM 2697 C C . THR A 1 340 ? -1.051 6.114 -29.932 1.00 85.31 340 THR A C 1
ATOM 2699 O O . THR A 1 340 ? -0.298 6.743 -30.678 1.00 85.31 340 THR A O 1
ATOM 2702 N N . VAL A 1 341 ? -0.616 5.508 -28.824 1.00 92.69 341 VAL A N 1
ATOM 2703 C CA . VAL A 1 341 ? 0.750 5.583 -28.309 1.00 92.69 341 VAL A CA 1
ATOM 2704 C C . VAL A 1 341 ? 1.484 4.254 -28.455 1.00 92.69 341 VAL A C 1
ATOM 2706 O O . VAL A 1 341 ? 0.920 3.172 -28.339 1.00 92.69 341 VAL A O 1
ATOM 2709 N N . GLU A 1 342 ? 2.792 4.341 -28.671 1.00 95.81 342 GLU A N 1
ATOM 2710 C CA . GLU A 1 342 ? 3.684 3.197 -28.873 1.00 95.81 342 GLU A CA 1
ATOM 2711 C C . GLU A 1 342 ? 4.129 2.576 -27.536 1.00 95.81 342 GLU A C 1
ATOM 2713 O O . GLU A 1 342 ? 5.319 2.520 -27.217 1.00 95.81 342 GLU A O 1
ATOM 2718 N N . LEU A 1 343 ? 3.159 2.147 -26.724 1.00 97.25 343 LEU A N 1
ATOM 2719 C CA . LEU A 1 343 ? 3.380 1.488 -25.436 1.00 97.25 343 LEU A CA 1
ATOM 2720 C C . LEU A 1 343 ? 2.836 0.063 -25.472 1.00 97.25 343 LEU A C 1
ATOM 2722 O O . LEU A 1 343 ? 1.637 -0.131 -25.642 1.00 97.25 343 LEU A O 1
ATOM 2726 N N . ALA A 1 344 ? 3.703 -0.928 -25.285 1.00 96.69 344 ALA A N 1
ATOM 2727 C CA . ALA A 1 344 ? 3.305 -2.309 -25.039 1.00 96.69 344 ALA A CA 1
ATOM 2728 C C . ALA A 1 344 ? 3.066 -2.546 -23.546 1.00 96.69 344 ALA A C 1
ATOM 2730 O O . ALA A 1 344 ? 3.557 -1.808 -22.690 1.00 96.69 344 ALA A O 1
ATOM 2731 N N . HIS A 1 345 ? 2.333 -3.612 -23.246 1.00 96.38 345 HIS A N 1
ATOM 2732 C CA . HIS A 1 345 ? 2.019 -4.038 -21.890 1.00 96.38 345 HIS A CA 1
ATOM 2733 C C . HIS A 1 345 ? 2.654 -5.382 -21.571 1.00 96.38 345 HIS A C 1
ATOM 2735 O O . HIS A 1 345 ? 2.718 -6.279 -22.408 1.00 96.38 345 HIS A O 1
ATOM 2741 N N . SER A 1 346 ? 3.085 -5.516 -20.324 1.00 95.06 346 SER A N 1
ATOM 2742 C CA . SER A 1 346 ? 3.372 -6.799 -19.710 1.00 95.06 346 SER A CA 1
ATOM 2743 C C . SER A 1 346 ? 2.928 -6.779 -18.253 1.00 95.06 346 SER A C 1
ATOM 2745 O O . SER A 1 346 ? 3.079 -5.775 -17.558 1.00 95.06 346 SER A O 1
ATOM 2747 N N . ALA A 1 347 ? 2.431 -7.909 -17.758 1.00 94.06 347 ALA A N 1
ATOM 2748 C CA . ALA A 1 347 ? 2.164 -8.102 -16.339 1.00 94.06 347 ALA A CA 1
ATOM 2749 C C . ALA A 1 347 ? 3.299 -8.898 -15.682 1.00 94.06 347 ALA A C 1
ATOM 2751 O O . ALA A 1 347 ? 3.855 -9.806 -16.294 1.00 94.06 347 ALA A O 1
ATOM 2752 N N . ILE A 1 348 ? 3.635 -8.553 -14.441 1.00 92.38 348 ILE A N 1
ATOM 2753 C CA . ILE A 1 348 ? 4.516 -9.349 -13.583 1.00 92.38 348 ILE A CA 1
ATOM 2754 C C . ILE A 1 348 ? 3.698 -10.506 -12.995 1.00 92.38 348 ILE A C 1
ATOM 2756 O O . ILE A 1 348 ? 2.585 -10.311 -12.482 1.00 92.38 348 ILE A O 1
ATOM 2760 N N . ASP A 1 349 ? 4.264 -11.709 -13.049 1.00 85.12 349 ASP A N 1
ATOM 2761 C CA . ASP A 1 349 ? 3.660 -12.914 -12.484 1.00 85.12 349 ASP A CA 1
ATOM 2762 C C . ASP A 1 349 ? 3.634 -12.874 -10.951 1.00 85.12 349 ASP A C 1
ATOM 2764 O O . ASP A 1 349 ? 4.638 -12.595 -10.288 1.00 85.12 349 ASP A O 1
ATOM 2768 N N . LEU A 1 350 ? 2.485 -13.222 -10.365 1.00 77.62 350 LEU A N 1
ATOM 2769 C CA . LEU A 1 350 ? 2.269 -13.182 -8.914 1.00 77.62 350 LEU A CA 1
ATOM 2770 C C . LEU A 1 350 ? 3.238 -14.076 -8.120 1.00 77.62 350 LEU A C 1
ATOM 2772 O O . LEU A 1 350 ? 3.754 -13.605 -7.103 1.00 77.62 350 LEU A O 1
ATOM 2776 N N . PRO A 1 351 ? 3.561 -15.314 -8.555 1.00 73.12 351 PRO A N 1
ATOM 2777 C CA . PRO A 1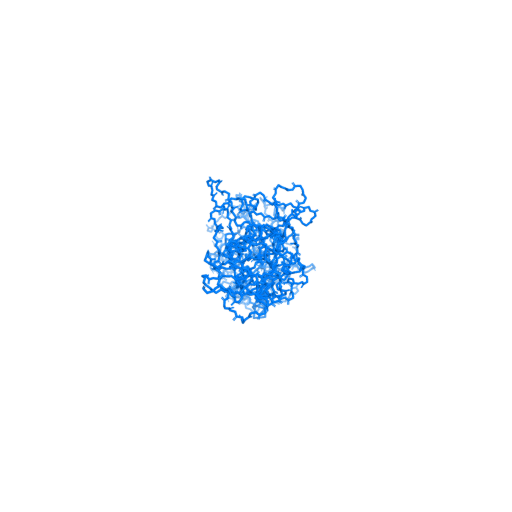 351 ? 4.583 -16.112 -7.882 1.00 73.12 351 PRO A CA 1
ATOM 2778 C C . PRO A 1 351 ? 5.954 -15.425 -7.881 1.00 73.12 351 PRO A C 1
ATOM 2780 O O . PRO A 1 351 ? 6.667 -15.474 -6.880 1.00 73.12 351 PRO A O 1
ATOM 2783 N N . SER A 1 352 ? 6.304 -14.727 -8.969 1.00 65.00 352 SER A N 1
ATOM 2784 C CA . SER A 1 352 ? 7.560 -13.975 -9.057 1.00 65.00 352 SER A CA 1
ATOM 2785 C C . SER A 1 352 ? 7.567 -12.792 -8.090 1.00 65.00 352 SER A C 1
ATOM 2787 O O . SER A 1 352 ? 8.557 -12.586 -7.384 1.00 65.00 352 SER A O 1
ATOM 2789 N N . ALA A 1 353 ? 6.453 -12.057 -7.993 1.00 62.62 353 ALA A N 1
ATOM 2790 C CA . ALA A 1 353 ? 6.282 -10.954 -7.047 1.00 62.62 353 ALA A CA 1
ATOM 2791 C C . ALA A 1 353 ? 6.358 -11.412 -5.576 1.00 62.62 353 ALA A C 1
ATOM 2793 O O . ALA A 1 353 ? 6.887 -10.686 -4.737 1.00 62.62 353 ALA A O 1
ATOM 2794 N N . ALA A 1 354 ? 5.889 -12.624 -5.260 1.00 62.38 354 ALA A N 1
ATOM 2795 C CA . ALA A 1 354 ? 5.909 -13.176 -3.904 1.00 62.38 354 ALA A CA 1
ATOM 2796 C C . ALA A 1 354 ? 7.261 -13.792 -3.486 1.00 62.38 354 ALA A C 1
ATOM 2798 O O . ALA A 1 354 ? 7.558 -13.851 -2.295 1.00 62.38 354 ALA A O 1
ATOM 2799 N N . ALA A 1 355 ? 8.090 -14.245 -4.435 1.00 60.75 355 ALA A N 1
ATOM 2800 C CA . ALA A 1 355 ? 9.323 -14.989 -4.145 1.00 60.75 355 ALA A CA 1
ATOM 2801 C C . ALA A 1 355 ? 10.463 -14.141 -3.545 1.00 60.75 355 ALA A C 1
ATOM 2803 O O . ALA A 1 355 ? 11.359 -14.684 -2.899 1.00 60.75 355 ALA A O 1
ATOM 2804 N N . GLN A 1 356 ? 10.466 -12.822 -3.772 1.00 64.19 356 GLN A N 1
ATOM 2805 C CA . GLN A 1 356 ? 11.448 -11.888 -3.198 1.00 64.19 356 GLN A CA 1
ATOM 2806 C C . GLN A 1 356 ? 10.736 -10.613 -2.719 1.00 64.19 356 GLN A C 1
ATOM 2808 O O . GLN A 1 356 ? 10.772 -9.596 -3.420 1.00 64.19 356 GLN A O 1
ATOM 2813 N N . PRO A 1 357 ? 10.057 -10.675 -1.555 1.00 67.38 357 PRO A N 1
ATOM 2814 C CA . PRO A 1 357 ? 9.393 -9.519 -0.972 1.00 67.38 357 PRO A CA 1
ATOM 2815 C C . PRO A 1 357 ? 10.411 -8.419 -0.653 1.00 67.38 357 PRO A C 1
ATOM 2817 O O . PRO A 1 357 ? 11.448 -8.700 -0.052 1.00 67.38 357 PRO A O 1
ATOM 2820 N N . GLY A 1 358 ? 10.108 -7.176 -1.029 1.00 73.81 358 GLY A N 1
ATOM 2821 C CA . GLY A 1 358 ? 10.903 -6.003 -0.636 1.00 73.81 358 GLY A CA 1
ATOM 2822 C C . GLY A 1 358 ? 11.875 -5.454 -1.686 1.00 73.81 358 GLY A C 1
ATOM 2823 O O . GLY A 1 358 ? 12.526 -4.453 -1.412 1.00 73.81 358 GLY A O 1
ATOM 2824 N N . ASP A 1 359 ? 11.947 -6.045 -2.883 1.00 83.69 359 ASP A N 1
ATOM 2825 C CA . ASP A 1 359 ? 12.672 -5.476 -4.033 1.00 83.69 359 ASP A CA 1
ATOM 2826 C C . ASP A 1 359 ? 11.759 -5.463 -5.270 1.00 83.69 359 ASP A C 1
ATOM 2828 O O . ASP A 1 359 ? 11.720 -6.406 -6.072 1.00 83.69 359 ASP A O 1
ATOM 2832 N N . GLY A 1 360 ? 10.952 -4.404 -5.377 1.00 89.12 360 GLY A N 1
ATOM 2833 C CA . GLY A 1 360 ? 9.982 -4.234 -6.454 1.00 89.12 360 GLY A CA 1
ATOM 2834 C C . GLY A 1 360 ? 10.641 -3.923 -7.798 1.00 89.12 360 GLY A C 1
ATOM 2835 O O . GLY A 1 360 ? 10.222 -4.472 -8.819 1.00 89.12 360 GLY A O 1
ATOM 2836 N N . GL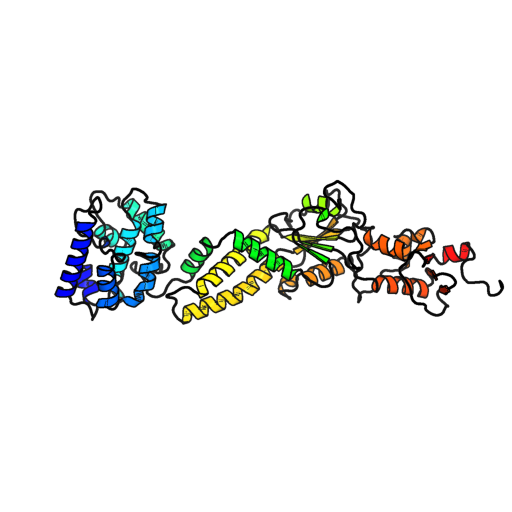U A 1 361 ? 11.704 -3.105 -7.810 1.00 93.62 361 GLU A N 1
ATOM 2837 C CA . GLU A 1 361 ? 12.415 -2.730 -9.048 1.00 93.62 361 GLU A CA 1
ATOM 2838 C C . GLU A 1 361 ? 12.940 -3.974 -9.772 1.00 93.62 361 GLU A C 1
ATOM 2840 O O . GLU A 1 361 ? 12.775 -4.112 -10.985 1.00 93.62 361 GLU A O 1
ATOM 2845 N N . LYS A 1 362 ? 13.514 -4.931 -9.037 1.00 92.38 362 LYS A N 1
ATOM 2846 C CA . LYS A 1 362 ? 14.073 -6.151 -9.626 1.00 92.38 362 LYS A CA 1
ATOM 2847 C C . LYS A 1 362 ? 13.056 -6.974 -10.416 1.00 92.38 362 LYS A C 1
ATOM 2849 O O . LYS A 1 362 ? 13.427 -7.607 -11.405 1.00 92.38 362 LYS A O 1
ATOM 2854 N N . GLN A 1 363 ? 11.786 -6.972 -10.015 1.00 91.81 363 GLN A N 1
ATOM 2855 C CA . GLN A 1 363 ? 10.730 -7.668 -10.758 1.00 91.81 363 GLN A CA 1
ATOM 2856 C C . GLN A 1 363 ? 10.412 -6.959 -12.076 1.00 91.81 363 GLN A C 1
ATOM 2858 O O . GLN A 1 363 ? 10.277 -7.615 -13.107 1.00 91.81 363 GLN A O 1
ATOM 2863 N N . VAL A 1 364 ? 10.391 -5.623 -12.065 1.00 95.50 364 VAL A N 1
ATOM 2864 C CA . VAL A 1 364 ? 10.250 -4.809 -13.282 1.00 95.50 364 VAL A CA 1
ATOM 2865 C C . VAL A 1 364 ? 11.420 -5.066 -14.235 1.00 95.50 364 VAL A C 1
ATOM 2867 O O . VAL A 1 364 ? 11.207 -5.314 -15.420 1.00 95.50 364 VAL A O 1
ATOM 2870 N N . VAL A 1 365 ? 12.654 -5.091 -13.716 1.00 95.69 365 VAL A N 1
ATOM 2871 C CA . VAL A 1 365 ? 13.868 -5.402 -14.494 1.00 95.69 365 VAL A CA 1
ATOM 2872 C C . VAL A 1 365 ? 13.766 -6.778 -15.146 1.00 95.69 365 VAL A C 1
ATOM 2874 O O . VAL A 1 365 ? 13.939 -6.885 -16.359 1.00 95.69 365 VAL A O 1
ATOM 2877 N N . ARG A 1 366 ? 13.430 -7.817 -14.370 1.00 93.94 366 ARG A N 1
ATOM 2878 C CA . ARG A 1 366 ? 13.259 -9.184 -14.889 1.00 93.94 366 ARG A CA 1
ATOM 2879 C C . ARG A 1 366 ? 12.211 -9.243 -15.991 1.00 93.94 366 ARG A C 1
ATOM 2881 O O . ARG A 1 366 ? 12.469 -9.851 -17.028 1.00 93.94 366 ARG A O 1
ATOM 2888 N N . GLN A 1 367 ? 11.066 -8.593 -15.790 1.00 95.56 367 GLN A N 1
ATOM 2889 C CA . GLN A 1 367 ? 9.997 -8.593 -16.783 1.00 95.56 367 GLN A CA 1
ATOM 2890 C C . GLN A 1 367 ? 10.451 -7.930 -18.085 1.00 95.56 367 GLN A C 1
ATOM 2892 O O . GLN A 1 367 ? 10.257 -8.485 -19.165 1.00 95.56 367 GLN A O 1
ATOM 2897 N N . LEU A 1 368 ? 11.119 -6.778 -17.990 1.00 97.12 368 LEU A N 1
ATOM 2898 C CA . LEU A 1 368 ? 11.624 -6.059 -19.158 1.00 97.12 368 LEU A CA 1
ATOM 2899 C C . LEU A 1 368 ? 12.768 -6.795 -19.868 1.00 97.12 368 LEU A C 1
ATOM 2901 O O . LEU A 1 368 ? 12.876 -6.706 -21.091 1.00 97.12 368 LEU A O 1
ATOM 2905 N N . GLN A 1 369 ? 13.609 -7.536 -19.145 1.00 95.94 369 GLN A N 1
ATOM 2906 C CA . GLN A 1 369 ? 14.611 -8.421 -19.749 1.00 95.94 369 GLN A CA 1
ATOM 2907 C C . GLN A 1 369 ? 13.954 -9.617 -20.455 1.00 95.94 369 GLN A C 1
ATOM 2909 O O . GLN A 1 369 ? 14.362 -9.957 -21.566 1.00 95.94 369 GLN A O 1
ATOM 2914 N N . ALA A 1 370 ? 12.906 -10.211 -19.870 1.00 95.06 370 ALA A N 1
ATOM 2915 C CA . ALA A 1 370 ? 12.177 -11.336 -20.461 1.00 95.06 370 ALA A CA 1
ATOM 2916 C C . ALA A 1 370 ? 11.539 -10.969 -21.812 1.00 95.06 370 ALA A C 1
ATOM 2918 O O . ALA A 1 370 ? 11.652 -11.724 -22.779 1.00 95.06 370 ALA A O 1
ATOM 2919 N N . VAL A 1 371 ? 10.969 -9.764 -21.922 1.00 95.56 371 VAL A N 1
ATOM 2920 C CA . VAL A 1 371 ? 10.456 -9.219 -23.197 1.00 95.56 371 VAL A CA 1
ATOM 2921 C C . VAL A 1 371 ? 11.549 -8.576 -24.065 1.00 95.56 371 VAL A C 1
ATOM 2923 O O . VAL A 1 371 ? 11.255 -7.911 -25.058 1.00 95.56 371 VAL A O 1
ATOM 2926 N N . LYS A 1 372 ? 12.828 -8.760 -23.705 1.00 95.31 372 LYS A N 1
ATOM 2927 C CA . LYS A 1 372 ? 14.019 -8.230 -24.392 1.00 95.31 372 LYS A CA 1
ATOM 2928 C C . LYS A 1 372 ? 14.023 -6.710 -24.559 1.00 95.31 372 LYS A C 1
ATOM 2930 O O . LYS A 1 372 ? 14.758 -6.203 -25.410 1.00 95.31 372 LYS A O 1
ATOM 2935 N N . LYS A 1 373 ? 13.286 -5.975 -23.728 1.00 96.81 373 LYS A N 1
ATOM 2936 C CA . LYS A 1 373 ? 13.190 -4.517 -23.795 1.00 96.81 373 LYS A CA 1
ATOM 2937 C C . LYS A 1 373 ? 14.303 -3.792 -23.045 1.00 96.81 373 LYS A C 1
ATOM 2939 O O . LYS A 1 373 ? 14.662 -2.700 -23.460 1.00 96.81 373 LYS A O 1
ATOM 2944 N N . LEU A 1 374 ? 14.859 -4.369 -21.982 1.00 97.75 374 LEU A N 1
ATOM 2945 C CA . LEU A 1 374 ? 15.929 -3.753 -21.186 1.00 97.75 374 LEU A CA 1
ATOM 2946 C C . LEU A 1 374 ? 17.248 -4.520 -21.347 1.00 97.75 374 LEU A C 1
ATOM 2948 O O . LEU A 1 374 ? 17.237 -5.746 -21.477 1.00 97.75 374 LEU A O 1
ATOM 2952 N N . ARG A 1 375 ? 18.371 -3.799 -21.337 1.00 97.31 375 ARG A N 1
ATOM 2953 C CA . ARG A 1 375 ? 19.723 -4.349 -21.190 1.00 97.31 375 ARG A CA 1
ATOM 2954 C C . ARG A 1 375 ? 20.427 -3.674 -20.021 1.00 97.31 375 ARG A C 1
ATOM 2956 O O . ARG A 1 375 ? 20.479 -2.443 -19.961 1.00 97.31 375 ARG A O 1
ATOM 2963 N N . ILE A 1 376 ? 20.993 -4.473 -19.126 1.00 96.12 376 ILE A N 1
ATOM 2964 C CA . ILE A 1 376 ? 21.858 -4.008 -18.033 1.00 96.12 376 ILE A CA 1
ATOM 2965 C C . ILE A 1 376 ? 23.319 -4.378 -18.304 1.00 96.12 376 ILE A C 1
ATOM 2967 O O . ILE A 1 376 ? 23.598 -5.195 -19.174 1.00 96.12 376 ILE A O 1
ATOM 2971 N N . ALA A 1 377 ? 24.251 -3.803 -17.540 1.00 90.81 377 ALA A N 1
ATOM 2972 C CA . ALA A 1 377 ? 25.701 -3.973 -17.692 1.00 90.81 377 ALA A CA 1
ATOM 2973 C C . ALA A 1 377 ? 26.181 -5.417 -17.947 1.00 90.81 377 ALA A C 1
ATOM 2975 O O . ALA A 1 377 ? 27.112 -5.598 -18.721 1.00 90.81 377 ALA A O 1
ATOM 2976 N N . GLY A 1 378 ? 25.539 -6.435 -17.361 1.00 88.06 378 GLY A N 1
ATOM 2977 C CA . GLY A 1 378 ? 25.903 -7.849 -17.535 1.00 88.06 378 GLY A CA 1
ATOM 2978 C C . GLY A 1 378 ? 25.292 -8.564 -18.748 1.00 88.06 378 GLY A C 1
ATOM 2979 O O . GLY A 1 378 ? 25.684 -9.692 -19.029 1.00 88.06 378 GLY A O 1
ATOM 2980 N N . ASP A 1 379 ? 24.361 -7.941 -19.471 1.00 94.75 379 ASP A N 1
ATOM 2981 C CA . ASP A 1 379 ? 23.650 -8.581 -20.584 1.00 94.75 379 ASP A CA 1
ATOM 2982 C C . ASP A 1 379 ? 24.474 -8.569 -21.877 1.00 94.75 379 ASP A C 1
ATOM 2984 O O . ASP A 1 379 ? 25.350 -7.726 -22.075 1.00 94.75 379 ASP A O 1
ATOM 2988 N N . GLU A 1 380 ? 24.175 -9.482 -22.799 1.00 94.44 380 GLU A N 1
ATOM 2989 C CA . GLU A 1 380 ? 24.784 -9.474 -24.131 1.00 94.44 380 GLU A CA 1
ATOM 2990 C C . GLU A 1 380 ? 24.249 -8.308 -24.983 1.00 94.44 380 GLU A C 1
ATOM 2992 O O . GLU A 1 380 ? 23.033 -8.078 -25.017 1.00 94.44 380 GLU A O 1
ATOM 2997 N N . PRO A 1 381 ? 25.122 -7.575 -25.705 1.00 94.50 381 PRO A N 1
ATOM 2998 C CA . PRO A 1 381 ? 24.675 -6.545 -26.629 1.00 94.50 381 PRO A CA 1
ATOM 2999 C C . PRO A 1 381 ? 23.930 -7.162 -27.816 1.00 94.50 381 PRO A C 1
ATOM 3001 O O . PRO A 1 381 ? 24.242 -8.269 -28.269 1.00 94.50 381 PRO A O 1
ATOM 3004 N N . ASP A 1 382 ? 22.972 -6.413 -28.357 1.00 93.75 382 ASP A N 1
ATOM 3005 C CA . ASP A 1 382 ? 22.243 -6.803 -29.561 1.00 93.75 382 ASP A CA 1
ATOM 3006 C C . ASP A 1 382 ? 23.168 -6.932 -30.782 1.00 93.75 382 ASP A C 1
ATOM 3008 O O . ASP A 1 382 ? 24.268 -6.375 -30.829 1.00 93.75 382 ASP A O 1
ATOM 3012 N N . SER A 1 383 ? 22.711 -7.683 -31.789 1.00 95.38 383 SER A N 1
ATOM 3013 C CA . SER A 1 383 ? 23.490 -7.922 -33.008 1.00 95.38 383 SER A CA 1
ATOM 3014 C C . SER A 1 383 ? 23.905 -6.598 -33.669 1.00 95.38 383 SER A C 1
ATOM 3016 O O . SER A 1 383 ? 23.028 -5.774 -33.953 1.00 95.38 383 SER A O 1
ATOM 3018 N N . PRO A 1 384 ? 25.196 -6.403 -34.001 1.00 95.50 384 PRO A N 1
ATOM 3019 C CA . PRO A 1 384 ? 25.648 -5.226 -34.735 1.00 95.50 384 PRO A CA 1
ATOM 3020 C C . PRO A 1 384 ? 24.872 -5.015 -36.041 1.00 95.50 384 PRO A C 1
ATOM 3022 O O . PRO A 1 384 ? 24.362 -3.929 -36.288 1.00 95.50 384 PRO A O 1
ATOM 3025 N N . THR A 1 385 ? 24.645 -6.063 -36.837 1.00 95.38 385 THR A N 1
ATOM 3026 C CA . THR A 1 385 ? 23.864 -5.940 -38.082 1.00 95.38 385 THR A CA 1
ATOM 3027 C C . THR A 1 385 ? 22.430 -5.469 -37.832 1.00 95.38 385 THR A C 1
ATOM 3029 O O . THR A 1 385 ? 21.925 -4.613 -38.555 1.00 95.38 385 THR A O 1
ATOM 3032 N N . TYR A 1 386 ? 21.798 -5.946 -36.756 1.00 94.50 386 TYR A N 1
ATOM 3033 C CA . TYR A 1 386 ? 20.459 -5.506 -36.365 1.00 94.50 386 TYR A CA 1
ATOM 3034 C C . TYR A 1 386 ? 20.442 -4.021 -35.976 1.00 94.50 386 TYR A C 1
ATOM 3036 O O . TYR A 1 386 ? 19.585 -3.276 -36.451 1.00 94.50 386 TYR A O 1
ATOM 3044 N N . ILE A 1 387 ? 21.400 -3.576 -35.154 1.00 95.38 387 ILE A N 1
ATOM 3045 C CA . ILE A 1 387 ? 21.508 -2.169 -34.740 1.00 95.38 387 ILE A CA 1
ATOM 3046 C C . ILE A 1 387 ? 21.796 -1.266 -35.940 1.00 95.38 387 ILE A C 1
ATOM 3048 O O . ILE A 1 387 ? 21.145 -0.232 -36.086 1.00 95.38 387 ILE A O 1
ATOM 3052 N N . ARG A 1 388 ? 22.697 -1.666 -36.844 1.00 95.50 388 ARG A N 1
ATOM 3053 C CA . ARG A 1 388 ? 22.965 -0.950 -38.098 1.00 95.50 388 ARG A CA 1
ATOM 3054 C C . ARG A 1 388 ? 21.687 -0.715 -38.894 1.00 95.50 388 ARG A C 1
ATOM 3056 O O . ARG A 1 388 ? 21.397 0.422 -39.250 1.00 95.50 388 ARG A O 1
ATOM 3063 N N . ASP A 1 389 ? 20.927 -1.777 -39.148 1.00 94.56 389 ASP A N 1
ATOM 3064 C CA . ASP A 1 389 ? 19.769 -1.742 -40.047 1.00 94.56 389 ASP A CA 1
ATOM 3065 C C . ASP A 1 389 ? 18.566 -1.007 -39.427 1.00 94.56 389 ASP A C 1
ATOM 3067 O O . ASP A 1 389 ? 17.714 -0.467 -40.145 1.00 94.56 389 ASP A O 1
ATOM 3071 N N . ARG A 1 390 ? 18.495 -0.963 -38.090 1.00 93.00 390 ARG A N 1
ATOM 3072 C CA . ARG A 1 390 ? 17.419 -0.306 -37.333 1.00 93.00 390 ARG A CA 1
ATOM 3073 C C . ARG A 1 390 ? 17.694 1.142 -36.962 1.00 93.00 390 ARG A C 1
ATOM 3075 O O . ARG A 1 390 ? 16.744 1.852 -36.671 1.00 93.00 390 ARG A O 1
ATOM 3082 N N . THR A 1 391 ? 18.936 1.598 -37.036 1.00 95.81 391 THR A N 1
ATOM 3083 C CA . THR A 1 391 ? 19.315 2.980 -36.708 1.00 95.81 391 THR A CA 1
ATOM 3084 C C . THR A 1 391 ? 19.660 3.775 -37.975 1.00 95.81 391 THR A C 1
ATOM 3086 O O . THR A 1 391 ? 19.766 3.206 -39.069 1.00 95.81 391 THR A O 1
ATOM 3089 N N . PRO A 1 392 ? 19.871 5.102 -37.885 1.00 96.31 392 PRO A N 1
ATOM 3090 C CA . PRO A 1 392 ? 20.369 5.892 -39.008 1.00 96.31 392 PRO A CA 1
ATOM 3091 C C . PRO A 1 392 ? 21.743 5.442 -39.529 1.00 96.31 392 PRO A C 1
ATOM 3093 O O . PRO A 1 392 ? 22.099 5.813 -40.648 1.00 96.31 392 PRO A O 1
ATOM 3096 N N . LEU A 1 393 ? 22.478 4.598 -38.790 1.00 95.88 393 LEU A N 1
ATOM 3097 C CA . LEU A 1 393 ? 23.754 4.022 -39.224 1.00 95.88 393 LEU A CA 1
ATOM 3098 C C . LEU A 1 393 ? 23.645 3.246 -40.548 1.00 95.88 393 LEU A C 1
ATOM 3100 O O . LEU A 1 393 ? 24.620 3.200 -41.293 1.00 95.88 393 LEU A O 1
ATOM 3104 N N . LYS A 1 394 ? 22.467 2.728 -40.921 1.00 95.44 394 LYS A N 1
ATOM 3105 C CA . LYS A 1 394 ? 22.227 2.150 -42.259 1.00 95.44 394 LYS A CA 1
ATOM 3106 C C . LYS A 1 394 ? 22.552 3.094 -43.423 1.00 95.44 394 LYS A C 1
ATOM 3108 O O . LYS A 1 394 ? 22.757 2.632 -44.537 1.00 95.44 394 LYS A O 1
ATOM 3113 N N . LYS A 1 395 ? 22.590 4.412 -43.179 1.00 95.00 395 LYS A N 1
ATOM 3114 C CA . LYS A 1 395 ? 22.997 5.432 -44.162 1.00 95.00 395 LYS A CA 1
ATOM 3115 C C . LYS A 1 395 ? 24.518 5.545 -44.320 1.00 95.00 395 LYS A C 1
ATOM 3117 O O . LYS A 1 395 ? 24.980 6.322 -45.146 1.00 95.00 395 LYS A O 1
ATOM 3122 N N . GLY A 1 396 ? 25.289 4.811 -43.521 1.00 94.75 396 GLY A N 1
ATOM 3123 C CA . GLY A 1 396 ? 26.727 4.643 -43.688 1.00 94.75 396 GLY A CA 1
ATOM 3124 C C . GLY A 1 396 ? 27.580 5.164 -42.535 1.00 94.75 396 GLY A C 1
ATOM 3125 O O . GLY A 1 396 ? 28.613 4.557 -42.262 1.00 94.75 396 GLY A O 1
ATOM 3126 N N . LYS A 1 397 ? 27.164 6.229 -41.834 1.00 96.25 397 LYS A N 1
ATOM 3127 C CA . LYS A 1 397 ? 27.904 6.808 -40.699 1.00 96.25 397 LYS A CA 1
ATOM 3128 C C . LYS A 1 397 ? 27.005 7.504 -39.680 1.00 96.25 397 LYS A C 1
ATOM 3130 O O . LYS A 1 397 ? 25.945 8.009 -40.046 1.00 96.25 397 LYS A O 1
ATOM 3135 N N . ILE A 1 398 ? 27.457 7.578 -38.433 1.00 98.06 398 ILE A N 1
ATOM 3136 C CA . ILE A 1 398 ? 26.804 8.299 -37.330 1.00 98.06 398 ILE A CA 1
ATOM 3137 C C . ILE A 1 398 ? 27.832 8.624 -36.234 1.00 98.06 398 ILE A C 1
ATOM 3139 O O . ILE A 1 398 ? 28.834 7.916 -36.112 1.00 98.06 398 ILE A O 1
ATOM 3143 N N . THR A 1 399 ? 27.607 9.661 -35.424 1.00 98.38 399 THR A N 1
ATOM 3144 C CA . THR A 1 399 ? 28.407 9.864 -34.206 1.00 98.38 399 THR A CA 1
ATOM 3145 C C . THR A 1 399 ? 27.999 8.855 -33.135 1.00 98.38 399 THR A C 1
ATOM 3147 O O . THR A 1 399 ? 26.866 8.370 -33.098 1.00 98.38 399 THR A O 1
ATOM 3150 N N . THR A 1 400 ? 28.927 8.507 -32.250 1.00 97.69 400 THR A N 1
ATOM 3151 C CA . THR A 1 400 ? 28.643 7.627 -31.105 1.00 97.69 400 THR A CA 1
ATOM 3152 C C . THR A 1 400 ? 27.615 8.244 -30.156 1.00 97.69 400 THR A C 1
ATOM 3154 O O . THR A 1 400 ? 26.769 7.512 -29.644 1.00 97.69 400 THR A O 1
ATOM 3157 N N . ALA A 1 401 ? 27.644 9.570 -29.968 1.00 97.50 401 ALA A N 1
ATOM 3158 C CA . ALA A 1 401 ? 26.646 10.304 -29.194 1.00 97.50 401 ALA A CA 1
ATOM 3159 C C . ALA A 1 401 ? 25.243 10.200 -29.809 1.00 97.50 401 ALA A C 1
ATOM 3161 O O . ALA A 1 401 ? 24.316 9.767 -29.125 1.00 97.50 401 ALA A O 1
ATOM 3162 N N . GLU A 1 402 ? 25.087 10.505 -31.101 1.00 97.88 402 GLU A N 1
ATOM 3163 C CA . GLU A 1 402 ? 23.773 10.437 -31.747 1.00 97.88 402 GLU A CA 1
ATOM 3164 C C . GLU A 1 402 ? 23.261 8.994 -31.805 1.00 97.88 402 GLU A C 1
ATOM 3166 O O . GLU A 1 402 ? 22.101 8.742 -31.493 1.00 97.88 402 GLU A O 1
ATOM 3171 N N . LEU A 1 403 ? 24.126 8.012 -32.087 1.00 97.75 403 LEU A N 1
ATOM 3172 C CA . LEU A 1 403 ? 23.726 6.604 -32.037 1.00 97.75 403 LEU A CA 1
ATOM 3173 C C . LEU A 1 403 ? 23.254 6.196 -30.638 1.00 97.75 403 LEU A C 1
ATOM 3175 O O . LEU A 1 403 ? 22.270 5.470 -30.521 1.00 97.75 403 LEU A O 1
ATOM 3179 N N . ARG A 1 404 ? 23.913 6.674 -29.575 1.00 97.00 404 ARG A N 1
ATOM 3180 C CA . ARG A 1 404 ? 23.483 6.434 -28.192 1.00 97.00 404 ARG A CA 1
ATOM 3181 C C . ARG A 1 404 ? 22.148 7.113 -27.877 1.00 97.00 404 ARG A C 1
ATOM 3183 O O . ARG A 1 404 ? 21.367 6.551 -27.101 1.00 97.00 404 ARG A O 1
ATOM 3190 N N . GLU A 1 405 ? 21.883 8.284 -28.454 1.00 97.19 405 GLU A N 1
ATOM 3191 C CA . GLU A 1 405 ? 20.599 8.979 -28.326 1.00 97.19 405 GLU A CA 1
ATOM 3192 C C . GLU A 1 405 ? 19.465 8.283 -29.077 1.00 97.19 405 GLU A C 1
ATOM 3194 O O . GLU A 1 405 ? 18.343 8.254 -28.573 1.00 97.19 405 GLU A O 1
ATOM 3199 N N . GLU A 1 406 ? 19.733 7.627 -30.206 1.00 97.31 406 GLU A N 1
ATOM 3200 C CA . GLU A 1 406 ? 18.715 6.835 -30.909 1.00 97.31 406 GLU A CA 1
ATOM 3201 C C . GLU A 1 406 ? 18.152 5.717 -30.021 1.00 97.31 406 GLU A C 1
ATOM 3203 O O . GLU A 1 406 ? 16.938 5.525 -29.986 1.00 97.31 406 GLU A O 1
ATOM 3208 N N . PHE A 1 407 ? 18.981 5.072 -29.186 1.00 97.44 407 PHE A N 1
ATOM 3209 C CA . PHE A 1 407 ? 18.500 4.116 -28.173 1.00 97.44 407 PHE A CA 1
ATOM 3210 C C . PHE A 1 407 ? 17.555 4.745 -27.137 1.00 97.44 407 PHE A C 1
ATOM 3212 O O . PHE A 1 407 ? 16.788 4.017 -26.514 1.00 97.44 407 PHE A O 1
ATOM 3219 N N . ARG A 1 408 ? 17.586 6.068 -26.927 1.00 97.38 408 ARG A N 1
ATOM 3220 C CA . ARG A 1 408 ? 16.651 6.779 -26.035 1.00 97.38 408 ARG A CA 1
ATOM 3221 C C . ARG A 1 408 ? 15.409 7.290 -26.770 1.00 97.38 408 ARG A C 1
ATOM 3223 O O . ARG A 1 408 ? 14.394 7.535 -26.123 1.00 97.38 408 ARG A O 1
ATOM 3230 N N . ARG A 1 409 ? 15.457 7.450 -28.096 1.00 96.75 409 ARG A N 1
ATOM 3231 C CA . ARG A 1 409 ? 14.358 8.001 -28.910 1.00 96.75 409 ARG A CA 1
ATOM 3232 C C . ARG A 1 409 ? 13.491 6.918 -29.550 1.00 96.75 409 ARG A C 1
ATOM 3234 O O . ARG A 1 409 ? 12.272 6.972 -29.410 1.00 96.75 409 ARG A O 1
ATOM 3241 N N . ASP A 1 410 ? 14.102 5.942 -30.220 1.00 96.56 410 ASP A N 1
ATOM 3242 C CA . ASP A 1 410 ? 13.389 4.928 -31.002 1.00 96.56 410 ASP A CA 1
ATOM 3243 C C . ASP A 1 410 ? 12.821 3.822 -30.104 1.00 96.56 410 ASP A C 1
ATOM 3245 O O . ASP A 1 410 ? 13.545 3.009 -29.525 1.00 96.56 410 ASP A O 1
ATOM 3249 N N . VAL A 1 411 ? 11.493 3.766 -30.018 1.00 96.56 411 VAL A N 1
ATOM 3250 C CA . VAL A 1 411 ? 10.735 2.791 -29.221 1.00 96.56 411 VAL A CA 1
ATOM 3251 C C . VAL A 1 411 ? 10.944 1.339 -29.671 1.00 96.56 411 VAL A C 1
ATOM 3253 O O . VAL A 1 411 ? 10.641 0.414 -28.913 1.00 96.56 411 VAL A O 1
ATOM 3256 N N . ALA A 1 412 ? 11.455 1.103 -30.882 1.00 94.81 412 ALA A N 1
ATOM 3257 C CA . ALA A 1 412 ? 11.763 -0.232 -31.388 1.00 94.81 412 ALA A CA 1
ATOM 3258 C C . ALA A 1 412 ? 13.093 -0.792 -30.851 1.00 94.81 412 ALA A C 1
ATOM 3260 O O . ALA A 1 412 ? 13.315 -2.004 -30.923 1.00 94.81 412 ALA A O 1
ATOM 3261 N N . LEU A 1 413 ? 13.974 0.059 -30.317 1.00 96.81 413 LEU A N 1
ATOM 3262 C CA . LEU A 1 413 ? 15.262 -0.349 -29.756 1.00 96.81 413 LEU A CA 1
ATOM 3263 C C . LEU A 1 413 ? 15.124 -0.764 -28.283 1.00 96.81 413 LEU A C 1
ATOM 3265 O O . LEU A 1 413 ? 14.207 -0.314 -27.587 1.00 96.81 413 LEU A O 1
ATOM 3269 N N . PRO A 1 414 ? 16.015 -1.622 -27.764 1.00 96.94 414 PRO A N 1
ATOM 3270 C CA . PRO A 1 414 ? 16.057 -1.896 -26.334 1.00 96.94 414 PRO A CA 1
ATOM 3271 C C . PRO A 1 414 ? 16.528 -0.659 -25.562 1.00 96.94 414 PRO A C 1
ATOM 3273 O O . PRO A 1 414 ? 17.317 0.140 -26.052 1.00 96.94 414 PRO A O 1
ATOM 3276 N N . MET A 1 415 ? 16.062 -0.506 -24.331 1.00 97.94 415 MET A N 1
ATOM 3277 C CA . MET A 1 415 ? 16.588 0.482 -23.398 1.00 97.94 415 MET A CA 1
ATOM 3278 C C . MET A 1 415 ? 17.894 -0.031 -22.803 1.00 97.94 415 MET A C 1
ATOM 3280 O O . MET A 1 415 ? 17.982 -1.188 -22.390 1.00 97.94 415 MET A O 1
ATOM 3284 N N . LEU A 1 416 ? 18.889 0.845 -22.715 1.00 97.56 416 LEU A N 1
ATOM 3285 C CA . LEU A 1 416 ? 20.195 0.527 -22.146 1.00 97.56 416 LEU A CA 1
ATOM 3286 C C . LEU A 1 416 ? 20.364 1.232 -20.802 1.00 97.56 416 LEU A C 1
ATOM 3288 O O . LEU A 1 416 ? 20.167 2.448 -20.714 1.00 97.56 416 LEU A O 1
ATOM 3292 N N . VAL A 1 417 ? 20.751 0.465 -19.783 1.00 97.19 417 VAL A N 1
ATOM 3293 C CA . VAL A 1 417 ? 21.147 0.982 -18.470 1.00 97.19 417 VAL A CA 1
ATOM 3294 C C . VAL A 1 417 ? 22.656 1.186 -18.463 1.00 97.19 417 VAL A C 1
ATOM 3296 O O . VAL A 1 417 ? 23.430 0.230 -18.539 1.00 97.19 417 VAL A O 1
ATOM 3299 N N . GLY A 1 418 ? 23.065 2.446 -18.367 1.00 96.00 418 GLY A N 1
ATOM 3300 C CA . GLY A 1 418 ? 24.445 2.872 -18.548 1.00 96.00 418 GLY A CA 1
ATOM 3301 C C . GLY A 1 418 ? 24.910 2.747 -20.000 1.00 96.00 418 GLY A C 1
ATOM 3302 O O . GLY A 1 418 ? 24.112 2.627 -20.934 1.00 96.00 418 GLY A O 1
ATOM 3303 N N . ASP A 1 419 ? 26.227 2.784 -20.172 1.00 96.06 419 ASP A N 1
ATOM 3304 C CA . ASP A 1 419 ? 26.877 2.814 -21.487 1.00 96.06 419 ASP A CA 1
ATOM 3305 C C . ASP A 1 419 ? 27.688 1.553 -21.795 1.00 96.06 419 ASP A C 1
ATOM 3307 O O . ASP A 1 419 ? 28.136 1.352 -22.920 1.00 96.06 419 ASP A O 1
ATOM 3311 N N . GLU A 1 420 ? 27.852 0.660 -20.821 1.00 95.69 420 GLU A N 1
ATOM 3312 C CA . GLU A 1 420 ? 28.705 -0.520 -20.962 1.00 95.69 420 GLU A CA 1
ATOM 3313 C C . GLU A 1 420 ? 28.227 -1.460 -22.075 1.00 95.69 420 GLU A C 1
ATOM 3315 O O . GLU A 1 420 ? 29.015 -1.857 -22.933 1.00 95.69 420 GLU A O 1
ATOM 3320 N N . VAL A 1 421 ? 26.928 -1.783 -22.104 1.00 96.31 421 VAL A N 1
ATOM 3321 C CA . VAL A 1 421 ? 26.343 -2.636 -23.154 1.00 96.31 421 VAL A CA 1
ATOM 3322 C C . VAL A 1 421 ? 26.496 -1.981 -24.524 1.00 96.31 421 VAL A C 1
ATOM 3324 O O . VAL A 1 421 ? 26.822 -2.653 -25.500 1.00 96.31 421 VAL A O 1
ATOM 3327 N N . PHE A 1 422 ? 26.318 -0.660 -24.594 1.00 97.06 422 PHE A N 1
ATOM 3328 C CA . PHE A 1 422 ? 26.477 0.103 -25.827 1.00 97.06 422 PHE A CA 1
ATOM 3329 C C . PHE A 1 422 ? 27.915 0.020 -26.356 1.00 97.06 422 PHE A C 1
ATOM 3331 O O . PHE A 1 422 ? 28.137 -0.367 -27.504 1.00 97.06 422 PHE A O 1
ATOM 3338 N N . VAL A 1 423 ? 28.901 0.303 -25.501 1.00 96.94 423 VAL A N 1
ATOM 3339 C CA . VAL A 1 423 ? 30.330 0.243 -25.841 1.00 96.94 423 VAL A CA 1
ATOM 3340 C C . VAL A 1 423 ? 30.747 -1.173 -26.244 1.00 96.94 423 VAL A C 1
ATOM 3342 O O . VAL A 1 423 ? 31.441 -1.344 -27.249 1.00 96.94 423 VAL A O 1
ATOM 3345 N N . ARG A 1 424 ? 30.293 -2.203 -25.517 1.00 96.69 424 ARG A N 1
ATOM 3346 C CA . ARG A 1 424 ? 30.552 -3.606 -25.885 1.00 96.69 424 ARG A CA 1
ATOM 3347 C C . ARG A 1 424 ? 29.908 -3.975 -27.222 1.00 96.69 424 ARG A C 1
ATOM 3349 O O . ARG A 1 424 ? 30.537 -4.670 -28.014 1.00 96.69 424 ARG A O 1
ATOM 3356 N N . GLY A 1 425 ? 28.707 -3.474 -27.512 1.00 96.69 425 GLY A N 1
ATOM 3357 C CA . GLY A 1 425 ? 28.038 -3.668 -28.801 1.00 96.69 425 GLY A CA 1
ATOM 3358 C C . GLY A 1 425 ? 28.795 -3.042 -29.973 1.00 96.69 425 GLY A C 1
ATOM 3359 O O . GLY A 1 425 ? 28.962 -3.686 -31.010 1.00 96.69 425 GLY A O 1
ATOM 3360 N N . LEU A 1 426 ? 29.319 -1.825 -29.798 1.00 97.25 426 LEU A N 1
ATOM 3361 C CA . LEU A 1 426 ? 30.166 -1.181 -30.807 1.00 97.25 426 LEU A CA 1
ATOM 3362 C C . LEU A 1 426 ? 31.462 -1.957 -31.038 1.00 97.25 426 LEU A C 1
ATOM 3364 O O . LEU A 1 426 ? 31.786 -2.260 -32.185 1.00 97.25 426 LEU A O 1
ATOM 3368 N N . ARG A 1 427 ? 32.156 -2.344 -29.961 1.00 96.62 427 ARG A N 1
ATOM 3369 C CA . ARG A 1 427 ? 33.369 -3.172 -30.039 1.00 96.62 427 ARG A CA 1
ATOM 33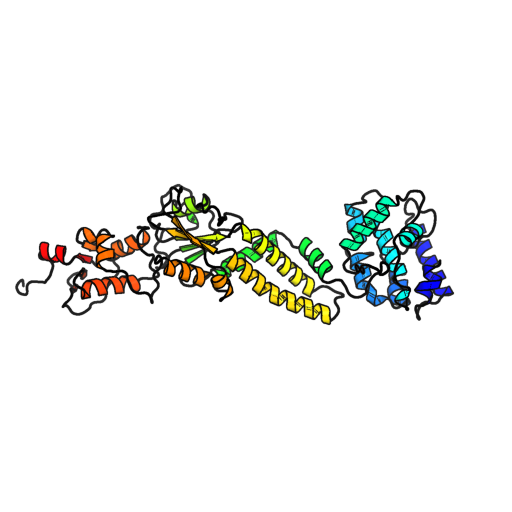70 C C . ARG A 1 427 ? 33.106 -4.479 -30.786 1.00 96.62 427 ARG A C 1
ATOM 3372 O O . ARG A 1 427 ? 33.828 -4.790 -31.727 1.00 96.62 427 ARG A O 1
ATOM 3379 N N . ARG A 1 428 ? 32.025 -5.183 -30.439 1.00 96.25 428 ARG A N 1
ATOM 3380 C CA . ARG A 1 428 ? 31.609 -6.416 -31.118 1.00 96.25 428 ARG A CA 1
ATOM 3381 C C . ARG A 1 428 ? 31.390 -6.198 -32.615 1.00 96.25 428 ARG A C 1
ATOM 3383 O O . ARG A 1 428 ? 31.782 -7.039 -33.414 1.00 96.25 428 ARG A O 1
ATOM 3390 N N . GLY A 1 429 ? 30.780 -5.082 -33.012 1.00 96.50 429 GLY A N 1
ATOM 3391 C CA . GLY A 1 429 ? 30.602 -4.752 -34.427 1.00 96.50 429 GLY A CA 1
ATOM 3392 C C . GLY A 1 429 ? 31.915 -4.483 -35.166 1.00 96.50 429 GLY A C 1
ATOM 3393 O O . GLY A 1 429 ? 32.051 -4.891 -36.319 1.00 96.50 429 GLY A O 1
ATOM 3394 N N . ILE A 1 430 ? 32.901 -3.869 -34.506 1.00 96.38 430 ILE A N 1
ATOM 3395 C CA . ILE A 1 430 ? 34.245 -3.657 -35.069 1.00 96.38 430 ILE A CA 1
ATOM 3396 C C . ILE A 1 430 ? 34.972 -4.999 -35.234 1.00 96.38 430 ILE A C 1
ATOM 3398 O O . ILE A 1 430 ? 35.449 -5.311 -36.321 1.00 96.38 430 ILE A O 1
ATOM 3402 N N . GLU A 1 431 ? 34.977 -5.837 -34.195 1.00 94.75 431 GLU A N 1
ATOM 3403 C CA . GLU A 1 431 ? 35.605 -7.170 -34.199 1.00 94.75 431 GLU A CA 1
ATOM 3404 C C . GLU A 1 431 ? 34.976 -8.116 -35.239 1.00 94.75 431 GLU A C 1
ATOM 3406 O O . GLU A 1 431 ? 35.652 -8.947 -35.850 1.00 94.75 431 GLU A O 1
ATOM 3411 N N . GLN A 1 432 ? 33.673 -7.976 -35.492 1.00 95.00 432 GLN A N 1
ATOM 3412 C CA . GLN A 1 432 ? 32.979 -8.720 -36.546 1.00 95.00 432 GLN A CA 1
ATOM 3413 C C . GLN A 1 432 ? 33.250 -8.158 -37.951 1.00 95.00 432 GLN A C 1
ATOM 3415 O O . GLN A 1 432 ? 33.002 -8.846 -38.941 1.00 95.00 432 GLN A O 1
ATOM 3420 N N . GLY A 1 433 ? 33.829 -6.958 -38.057 1.00 94.44 433 GLY A N 1
ATOM 3421 C CA . GLY A 1 433 ? 34.088 -6.274 -39.323 1.00 94.44 433 GLY A CA 1
ATOM 3422 C C . GLY A 1 433 ? 32.861 -5.594 -39.925 1.00 94.44 433 GLY A C 1
ATOM 3423 O O . GLY A 1 433 ? 32.874 -5.270 -41.111 1.00 94.44 433 GLY A O 1
ATOM 3424 N N . GLU A 1 434 ? 31.819 -5.359 -39.130 1.00 96.00 434 GLU A N 1
ATOM 3425 C CA . GLU A 1 434 ? 30.615 -4.621 -39.533 1.00 96.00 434 GLU A CA 1
ATOM 3426 C C . GLU A 1 434 ? 30.818 -3.104 -39.441 1.00 96.00 434 GLU A C 1
ATOM 3428 O O . GLU A 1 434 ? 30.253 -2.348 -40.242 1.00 96.00 434 GLU A O 1
ATOM 3433 N N . TYR A 1 435 ? 31.633 -2.666 -38.474 1.00 97.12 435 TYR A N 1
ATOM 3434 C CA . TYR A 1 435 ? 31.877 -1.260 -38.162 1.00 97.12 435 TYR A CA 1
ATOM 3435 C C . TYR A 1 435 ? 33.348 -0.864 -38.268 1.00 97.12 435 TYR A C 1
ATOM 3437 O O . TYR A 1 435 ? 34.251 -1.675 -38.073 1.00 97.12 435 TYR A O 1
ATOM 3445 N N . VAL A 1 436 ? 33.562 0.432 -38.478 1.00 96.12 436 VAL A N 1
ATOM 3446 C CA . VAL A 1 436 ? 34.850 1.108 -38.321 1.00 96.12 436 VAL A CA 1
ATOM 3447 C C . VAL A 1 436 ? 34.647 2.309 -37.401 1.00 96.12 436 VAL A C 1
ATOM 3449 O O . VAL A 1 436 ? 33.763 3.134 -37.642 1.00 96.12 436 VAL A O 1
ATOM 3452 N N . TYR A 1 437 ? 35.449 2.406 -36.345 1.00 97.00 437 TYR A N 1
ATOM 3453 C CA . TYR A 1 437 ? 35.436 3.531 -35.411 1.00 97.00 437 TYR A CA 1
ATOM 3454 C C . TYR A 1 437 ? 36.509 4.555 -35.765 1.00 97.00 437 TYR A C 1
ATOM 3456 O O . TYR A 1 437 ? 37.620 4.192 -36.154 1.00 97.00 437 TYR A O 1
ATOM 3464 N N . GLN A 1 438 ? 36.196 5.835 -35.585 1.00 95.19 438 GLN A N 1
ATOM 3465 C CA . GLN A 1 438 ? 37.146 6.922 -35.775 1.00 95.19 438 GLN A CA 1
ATOM 3466 C C . GLN A 1 438 ? 36.983 7.998 -34.710 1.00 95.19 438 GLN A C 1
ATOM 3468 O O . GLN A 1 438 ? 35.872 8.414 -34.397 1.00 95.19 438 GLN A O 1
ATOM 3473 N N . ARG A 1 439 ? 38.109 8.505 -34.204 1.00 94.56 439 ARG A N 1
ATOM 3474 C CA . ARG A 1 439 ? 38.154 9.709 -33.369 1.00 94.56 439 ARG A CA 1
ATOM 3475 C C . ARG A 1 439 ? 39.398 10.517 -33.709 1.00 94.56 439 ARG A C 1
ATOM 3477 O O . ARG A 1 439 ? 40.524 10.082 -33.465 1.00 94.56 439 ARG A O 1
ATOM 3484 N N . GLY A 1 440 ? 39.212 11.696 -34.297 1.00 90.38 440 GLY A N 1
ATOM 3485 C CA . GLY A 1 440 ? 40.328 12.494 -34.809 1.00 90.38 440 GLY A CA 1
ATOM 3486 C C . GLY A 1 440 ? 41.149 11.715 -35.847 1.00 90.38 440 GLY A C 1
ATOM 3487 O O . GLY A 1 440 ? 40.631 11.337 -36.894 1.00 90.38 440 GLY A O 1
ATOM 3488 N N . GLN A 1 441 ? 42.427 11.459 -35.561 1.00 88.00 441 GLN A N 1
ATOM 3489 C CA . GLN A 1 441 ? 43.315 10.700 -36.455 1.00 88.00 441 GLN A CA 1
ATOM 3490 C C . GLN A 1 441 ? 43.339 9.189 -36.189 1.00 88.00 441 GLN A C 1
ATOM 3492 O O . GLN A 1 441 ? 43.930 8.448 -36.980 1.00 88.00 441 GLN A O 1
ATOM 3497 N N . LEU A 1 442 ? 42.716 8.736 -35.097 1.00 90.56 442 LEU A N 1
ATOM 3498 C CA . LEU A 1 442 ? 42.637 7.326 -34.734 1.00 90.56 442 LEU A CA 1
ATOM 3499 C C . LEU A 1 442 ? 41.510 6.651 -35.516 1.00 90.56 442 LEU A C 1
ATOM 3501 O O . LEU A 1 442 ? 40.384 7.144 -35.513 1.00 90.56 442 LEU A O 1
ATOM 3505 N N . TRP A 1 443 ? 41.833 5.526 -36.148 1.00 92.19 443 TRP A N 1
ATOM 3506 C CA . TRP A 1 443 ? 40.893 4.630 -36.818 1.00 92.19 443 TRP A CA 1
ATOM 3507 C C . TRP A 1 443 ? 41.048 3.239 -36.220 1.00 92.19 443 TRP A C 1
ATOM 3509 O O . TRP A 1 443 ? 42.164 2.829 -35.910 1.00 92.19 443 TRP A O 1
ATOM 3519 N N . TRP A 1 444 ? 39.931 2.545 -36.051 1.00 93.94 444 TRP A N 1
ATOM 3520 C CA . TRP A 1 444 ? 39.890 1.193 -35.519 1.00 93.94 444 TRP A CA 1
ATOM 3521 C C . TRP A 1 444 ? 38.872 0.365 -36.305 1.00 93.94 444 TRP A C 1
ATOM 3523 O O . TRP A 1 444 ? 37.659 0.561 -36.178 1.00 93.94 444 TRP A O 1
ATOM 3533 N N . GLY A 1 445 ? 39.380 -0.538 -37.141 1.00 92.25 445 GLY A N 1
ATOM 3534 C CA . GLY A 1 445 ? 38.625 -1.612 -37.779 1.00 92.25 445 GLY A CA 1
ATOM 3535 C C . GLY A 1 445 ? 38.993 -2.990 -37.220 1.00 92.25 445 GLY A C 1
ATOM 3536 O O . GLY A 1 445 ? 39.712 -3.112 -36.232 1.00 92.25 445 GLY A O 1
ATOM 3537 N N . LYS A 1 446 ? 38.491 -4.044 -37.865 1.00 90.88 446 LYS A N 1
ATOM 3538 C CA . LYS A 1 446 ? 38.580 -5.437 -37.397 1.00 90.88 446 LYS A CA 1
ATOM 3539 C C . LYS A 1 446 ? 39.987 -5.911 -37.015 1.00 90.88 446 LYS A C 1
ATOM 3541 O O . LYS A 1 446 ? 40.133 -6.605 -36.015 1.00 90.88 446 LYS A O 1
ATOM 3546 N N . ASP A 1 447 ? 40.984 -5.553 -37.817 1.00 87.94 447 ASP A N 1
ATOM 3547 C CA . ASP A 1 447 ? 42.353 -6.066 -37.692 1.00 87.94 447 ASP A CA 1
ATOM 3548 C C . ASP A 1 447 ? 43.306 -5.064 -37.007 1.00 87.94 447 ASP A C 1
ATOM 3550 O O . ASP A 1 447 ? 44.507 -5.313 -36.909 1.00 87.94 447 ASP A O 1
ATOM 3554 N N . ASP A 1 448 ? 42.784 -3.932 -36.522 1.00 88.31 448 ASP A N 1
ATOM 3555 C CA . ASP A 1 448 ? 43.570 -2.914 -35.820 1.00 88.31 448 ASP A CA 1
ATOM 3556 C C . ASP A 1 448 ? 43.609 -3.162 -34.297 1.00 88.31 448 ASP A C 1
ATOM 3558 O O . ASP A 1 448 ? 42.709 -3.798 -33.734 1.00 88.31 448 ASP A O 1
ATOM 3562 N N . PRO A 1 449 ? 44.612 -2.608 -33.585 1.00 87.00 449 PRO A N 1
ATOM 3563 C CA . PRO A 1 449 ? 44.668 -2.663 -32.129 1.00 87.00 449 PRO A CA 1
ATOM 3564 C C . PRO A 1 449 ? 43.423 -2.028 -31.488 1.00 87.00 449 PRO A C 1
ATOM 3566 O O . PRO A 1 449 ? 42.985 -0.960 -31.930 1.00 87.00 449 PRO A O 1
ATOM 3569 N N . PRO A 1 450 ? 42.877 -2.622 -30.412 1.00 88.50 450 PRO A N 1
ATOM 3570 C CA . PRO A 1 450 ? 41.694 -2.088 -29.760 1.00 88.50 450 PRO A CA 1
ATOM 3571 C C . PRO A 1 450 ? 41.955 -0.707 -29.158 1.00 88.50 450 PRO A C 1
ATOM 3573 O O . PRO A 1 450 ? 42.979 -0.474 -28.513 1.00 88.50 450 PRO A O 1
ATOM 3576 N N . ALA A 1 451 ? 40.987 0.192 -29.323 1.00 90.06 451 ALA A N 1
ATOM 3577 C CA . ALA A 1 451 ? 41.015 1.535 -28.759 1.00 90.06 451 ALA A CA 1
ATOM 3578 C C . ALA A 1 451 ? 39.902 1.735 -27.720 1.00 90.06 451 ALA A C 1
ATOM 3580 O O . ALA A 1 451 ? 38.934 0.975 -27.630 1.00 90.06 451 ALA A O 1
ATOM 3581 N N . GLU A 1 452 ? 40.024 2.788 -26.913 1.00 93.44 452 GLU A N 1
ATOM 3582 C CA . GLU A 1 452 ? 38.938 3.194 -26.027 1.00 93.44 452 GLU A CA 1
ATOM 3583 C C . GLU A 1 452 ? 37.835 3.893 -26.839 1.00 93.44 452 GLU A C 1
ATOM 3585 O O . GLU A 1 452 ? 38.073 4.911 -27.496 1.00 93.44 452 GLU A O 1
ATOM 3590 N N . ILE A 1 453 ? 36.616 3.351 -26.782 1.00 95.44 453 ILE A N 1
ATOM 3591 C CA . ILE A 1 453 ? 35.440 3.967 -27.405 1.00 95.44 453 ILE A CA 1
ATOM 3592 C C . ILE A 1 453 ? 34.952 5.087 -26.495 1.00 95.44 453 ILE A C 1
ATOM 3594 O O . ILE A 1 453 ? 34.663 4.858 -25.320 1.00 95.44 453 ILE A O 1
ATOM 3598 N N . LYS A 1 454 ? 34.834 6.292 -27.048 1.00 96.56 454 LYS A N 1
ATOM 3599 C CA . LYS A 1 454 ? 34.221 7.438 -26.379 1.00 96.56 454 LYS A CA 1
ATOM 3600 C C . LYS A 1 454 ? 32.845 7.687 -26.979 1.00 96.56 454 LYS A C 1
ATOM 3602 O O . LYS A 1 454 ? 32.649 7.461 -28.168 1.00 96.56 454 LYS A O 1
ATOM 3607 N N . ILE A 1 455 ? 31.908 8.119 -26.138 1.00 96.50 455 ILE A N 1
ATOM 3608 C CA . ILE A 1 455 ? 30.551 8.491 -26.542 1.00 96.50 455 ILE A CA 1
ATOM 3609 C C . ILE A 1 455 ? 30.505 10.014 -26.591 1.00 96.50 455 ILE A C 1
ATOM 3611 O O . ILE A 1 455 ? 30.298 10.669 -25.574 1.00 96.50 455 ILE A O 1
ATOM 3615 N N . ASP A 1 456 ? 30.790 10.573 -27.761 1.00 96.69 456 ASP A N 1
ATOM 3616 C CA . ASP A 1 456 ? 30.803 12.014 -28.002 1.00 96.69 456 ASP A CA 1
ATOM 3617 C C . ASP A 1 456 ? 30.520 12.333 -29.484 1.00 96.69 456 ASP A C 1
ATOM 3619 O O . ASP A 1 456 ? 30.408 11.443 -30.332 1.00 96.69 456 ASP A O 1
ATOM 3623 N N . GLU A 1 457 ? 30.389 13.621 -29.797 1.00 96.94 457 GLU A N 1
ATOM 3624 C CA . GLU A 1 457 ? 30.135 14.105 -31.164 1.00 96.94 457 GLU A CA 1
ATOM 3625 C C . GLU A 1 457 ? 31.383 14.100 -32.063 1.00 96.94 457 GLU A C 1
ATOM 3627 O O . GLU A 1 457 ? 31.303 14.348 -33.265 1.00 96.94 457 GLU A O 1
ATOM 3632 N N . GLN A 1 458 ? 32.560 13.836 -31.493 1.00 96.69 458 GLN A N 1
ATOM 3633 C CA . GLN A 1 458 ? 33.835 13.795 -32.215 1.00 96.69 458 GLN A CA 1
ATOM 3634 C C . GLN A 1 458 ? 34.218 12.373 -32.640 1.00 96.69 458 GLN A C 1
ATOM 3636 O O . GLN A 1 458 ? 35.149 12.191 -33.430 1.00 96.69 458 GLN A O 1
ATOM 3641 N N . SER A 1 459 ? 33.511 11.378 -32.108 1.00 97.25 459 SER A N 1
ATOM 3642 C CA . SER A 1 459 ? 33.756 9.963 -32.319 1.00 97.25 459 SER A CA 1
ATOM 3643 C C . SER A 1 459 ? 32.680 9.393 -33.229 1.00 97.25 459 SER A C 1
ATOM 3645 O O . SER A 1 459 ? 31.488 9.453 -32.921 1.00 97.25 459 SER A O 1
ATOM 3647 N N . TRP A 1 460 ? 33.105 8.827 -34.350 1.00 97.50 460 TRP A N 1
ATOM 3648 C CA . TRP A 1 460 ? 32.248 8.348 -35.423 1.00 97.50 460 TRP A CA 1
ATOM 3649 C C . TRP A 1 460 ? 32.276 6.829 -35.526 1.00 97.50 460 TRP A C 1
ATOM 3651 O O . TRP A 1 460 ? 33.307 6.186 -35.325 1.00 97.50 460 TRP A O 1
ATOM 3661 N N . ILE A 1 461 ? 31.128 6.271 -35.895 1.00 97.69 461 ILE A N 1
ATOM 3662 C CA . ILE A 1 461 ? 30.969 4.889 -36.324 1.00 97.69 461 ILE A CA 1
ATOM 3663 C C . ILE A 1 461 ? 30.541 4.905 -37.785 1.00 97.69 461 ILE A C 1
ATOM 3665 O O . ILE A 1 461 ? 29.552 5.541 -38.155 1.00 97.69 461 ILE A O 1
ATOM 3669 N N . PHE A 1 462 ? 31.286 4.178 -38.605 1.00 97.38 462 PHE A N 1
ATOM 3670 C CA . PHE A 1 462 ? 30.995 3.946 -40.010 1.00 97.38 462 PHE A CA 1
ATOM 3671 C C . PHE A 1 462 ? 30.629 2.484 -40.214 1.00 97.38 462 PHE A C 1
ATOM 3673 O O . PHE A 1 462 ? 31.182 1.600 -39.563 1.00 97.38 462 PHE A O 1
ATOM 3680 N N . THR A 1 463 ? 29.739 2.212 -41.160 1.00 96.81 463 THR A N 1
ATOM 3681 C CA . THR A 1 463 ? 29.621 0.861 -41.715 1.00 96.81 463 THR A CA 1
ATOM 3682 C C . THR A 1 463 ? 30.860 0.560 -42.552 1.00 96.81 463 THR A C 1
ATOM 3684 O O . THR A 1 463 ? 31.354 1.434 -43.272 1.00 96.81 463 THR A O 1
ATOM 3687 N N . THR A 1 464 ? 31.346 -0.679 -42.508 1.00 93.75 464 THR A N 1
ATOM 3688 C CA . THR A 1 464 ? 32.521 -1.086 -43.294 1.00 93.75 464 THR A CA 1
ATOM 3689 C C . THR A 1 464 ? 32.317 -0.873 -44.795 1.00 93.75 464 THR A C 1
ATOM 3691 O O . THR A 1 464 ? 33.249 -0.473 -45.487 1.00 93.75 464 THR A O 1
ATOM 3694 N N . ALA A 1 465 ? 31.097 -1.088 -45.301 1.00 93.25 465 ALA A N 1
ATOM 3695 C CA . ALA A 1 465 ? 30.758 -0.845 -46.703 1.00 93.25 465 ALA A CA 1
ATOM 3696 C C . ALA A 1 465 ? 30.949 0.631 -47.086 1.00 93.25 465 ALA A C 1
ATOM 3698 O O . ALA A 1 465 ? 31.674 0.929 -48.031 1.00 93.25 465 ALA A O 1
ATOM 3699 N N . TYR A 1 466 ? 30.382 1.549 -46.298 1.00 95.19 466 TYR A N 1
ATOM 3700 C CA . TYR A 1 466 ? 30.503 2.987 -46.538 1.00 95.19 466 TYR A CA 1
ATOM 3701 C C . TYR A 1 466 ? 31.953 3.470 -46.434 1.00 95.19 466 TYR A C 1
ATOM 3703 O O . TYR A 1 466 ? 32.406 4.259 -47.260 1.00 95.19 466 TYR A O 1
ATOM 3711 N N . ALA A 1 467 ? 32.696 2.975 -45.437 1.00 92.44 467 ALA A N 1
ATOM 3712 C CA . ALA A 1 467 ? 34.094 3.346 -45.245 1.00 92.44 467 ALA A CA 1
ATOM 3713 C C . ALA A 1 467 ? 34.984 2.907 -46.420 1.00 92.44 467 ALA A C 1
ATOM 3715 O O . ALA A 1 467 ? 35.890 3.649 -46.794 1.00 92.44 467 ALA A O 1
ATOM 3716 N N . ARG A 1 468 ? 34.703 1.745 -47.026 1.00 92.00 468 ARG A N 1
ATOM 3717 C CA . ARG A 1 468 ? 35.403 1.266 -48.228 1.00 92.00 468 ARG A CA 1
ATOM 3718 C C . ARG A 1 468 ? 35.011 2.042 -49.479 1.00 92.00 468 ARG A C 1
ATOM 3720 O O . ARG A 1 468 ? 35.885 2.419 -50.243 1.00 92.00 468 ARG A O 1
ATOM 3727 N N . GLU A 1 469 ? 33.718 2.291 -49.677 1.00 93.94 469 GLU A N 1
ATOM 3728 C CA . GLU A 1 469 ? 33.202 3.021 -50.846 1.00 93.94 469 GLU A CA 1
ATOM 3729 C C . GLU A 1 469 ? 33.762 4.448 -50.945 1.00 93.94 469 GLU A C 1
ATOM 3731 O O . GLU A 1 469 ? 33.945 4.967 -52.040 1.00 93.94 469 GLU A O 1
ATOM 3736 N N . HIS A 1 470 ? 34.055 5.071 -49.801 1.00 91.81 470 HIS A N 1
ATOM 3737 C CA . HIS A 1 470 ? 34.558 6.444 -49.718 1.00 91.81 470 HIS A CA 1
ATOM 3738 C C . HIS A 1 470 ? 36.072 6.528 -49.447 1.00 91.81 470 HIS A C 1
ATOM 3740 O O . HIS A 1 470 ? 36.549 7.585 -49.034 1.00 91.81 470 HIS A O 1
ATOM 3746 N N . ASP A 1 471 ? 36.822 5.432 -49.621 1.00 88.38 471 ASP A N 1
ATOM 3747 C CA . ASP A 1 471 ? 38.276 5.358 -49.381 1.00 88.38 471 ASP A CA 1
ATOM 3748 C C . ASP A 1 471 ? 38.717 5.848 -47.983 1.00 88.38 471 ASP A C 1
ATOM 3750 O O . ASP A 1 471 ? 39.818 6.372 -47.790 1.00 88.38 471 ASP A O 1
ATOM 3754 N N . LEU A 1 472 ? 37.853 5.682 -46.978 1.00 87.50 472 LEU A N 1
ATOM 3755 C CA . LEU A 1 472 ? 38.122 6.075 -45.594 1.00 87.50 472 LEU A CA 1
ATOM 3756 C C . LEU A 1 472 ? 38.905 4.988 -44.843 1.00 87.50 472 LEU A C 1
ATOM 3758 O O . LEU A 1 472 ? 39.757 5.301 -44.008 1.00 87.50 472 LEU A O 1
ATOM 3762 N N . TYR A 1 473 ? 38.611 3.711 -45.126 1.00 85.88 473 TYR A N 1
ATOM 3763 C CA . TYR A 1 473 ? 39.221 2.549 -44.472 1.00 85.88 473 TYR A CA 1
ATOM 3764 C C . TYR A 1 473 ? 39.107 1.270 -45.341 1.00 85.88 473 TYR A C 1
ATOM 3766 O O . TYR A 1 473 ? 38.043 1.050 -45.926 1.00 85.88 473 TYR A O 1
ATOM 3774 N N . PRO A 1 474 ? 40.117 0.369 -45.392 1.00 79.44 474 PRO A N 1
ATOM 3775 C CA . PRO A 1 474 ? 41.399 0.403 -44.679 1.00 79.44 474 PRO A CA 1
ATOM 3776 C C . PRO A 1 474 ? 42.314 1.507 -45.208 1.00 79.44 474 PRO A C 1
ATOM 3778 O O . PRO A 1 474 ? 42.295 1.831 -46.394 1.00 79.44 474 PRO A O 1
ATOM 3781 N N . ARG A 1 475 ? 43.120 2.105 -44.325 1.00 74.12 475 ARG A N 1
ATOM 3782 C CA . ARG A 1 475 ? 44.090 3.124 -44.739 1.00 74.12 475 ARG A CA 1
ATOM 3783 C C . ARG A 1 475 ? 45.100 2.480 -45.683 1.00 74.12 475 ARG A C 1
ATOM 3785 O O . ARG A 1 475 ? 45.784 1.532 -45.307 1.00 74.12 475 ARG A O 1
ATOM 3792 N N . SER A 1 476 ? 45.184 2.990 -46.910 1.00 61.00 476 SER A N 1
ATOM 3793 C CA . SER A 1 476 ? 46.202 2.540 -47.855 1.00 61.00 476 SER A CA 1
ATOM 3794 C C . SER A 1 476 ? 47.588 2.802 -47.245 1.00 61.00 476 SER A C 1
ATOM 3796 O O . SER A 1 476 ? 47.832 3.928 -46.806 1.00 61.00 476 SER A O 1
ATOM 3798 N N . PRO A 1 477 ? 48.507 1.819 -47.209 1.00 55.44 477 PRO A N 1
ATOM 3799 C CA . PRO A 1 477 ? 49.829 1.987 -46.595 1.00 55.44 477 PRO A CA 1
ATOM 3800 C C . PRO A 1 477 ? 50.717 3.031 -47.301 1.00 55.44 477 PRO A C 1
ATOM 3802 O O . PRO A 1 477 ? 51.801 3.339 -46.817 1.00 55.44 477 PRO A O 1
ATOM 3805 N N . PHE A 1 478 ? 50.258 3.605 -48.420 1.00 45.81 478 PHE A N 1
ATOM 3806 C CA . PHE A 1 478 ? 50.980 4.579 -49.236 1.00 45.81 478 PHE A CA 1
ATOM 3807 C C . PHE A 1 478 ? 50.149 5.843 -49.511 1.00 45.81 478 PHE A C 1
ATOM 3809 O O . PHE A 1 478 ? 49.791 6.120 -50.652 1.00 45.81 478 PHE A O 1
ATOM 3816 N N . LYS A 1 479 ? 49.842 6.629 -48.480 1.00 43.88 479 LYS A N 1
ATOM 3817 C CA . LYS A 1 479 ? 49.619 8.080 -48.617 1.00 43.88 479 LYS A CA 1
ATOM 3818 C C . LYS A 1 479 ? 50.212 8.764 -47.383 1.00 43.88 479 LYS A C 1
ATOM 3820 O O . LYS A 1 479 ? 49.529 8.906 -46.371 1.00 43.88 479 LYS A O 1
ATOM 3825 N N . VAL A 1 480 ? 51.506 9.079 -47.478 1.00 36.28 480 VAL A N 1
ATOM 3826 C CA . VAL A 1 480 ? 52.217 10.031 -46.605 1.00 36.28 480 VAL A CA 1
ATOM 3827 C C . VAL A 1 480 ? 52.074 11.416 -47.208 1.00 36.28 480 VAL A C 1
ATOM 3829 O O . VAL A 1 480 ? 52.221 11.504 -48.450 1.00 36.28 480 VAL A O 1
#

Foldseek 3Di:
DCLLQPFQVQQPLQPSPVLVVQLVVVLCVVCVVVVDPLPPDDFQLSQACLPPSSVCSVCPRSVVVLCVLLCCAAAHHNVDGHVLRVCCVVPVVVHPSLLNSLRSNLASQQRGPDNLSHAADLVVSCVRPDTPRDDSVVNVVSVVVSLQQRQFWDVDPPDHIHGHSAGDPVSLLVVLLVVDDPVVLLVVLQVLLCQQQPDDQAAEQEADQALCSAALDCRLQHAYEYEHRQVGDAAEPVAGDQDPSNVRNLADNGPVRHGRQQSQRYKYWHFHPVLSVVLSSLSSSLSSLVVVLPDPSHDPVRNVVSVVSNVVSVQSNQLSSLLGRFKMWGAACDDRPPDPGRTHIDGQDSVLSNPDGRHSNVSVVVRCVVVPQEDELPDAADALVVLCVPDPLVVFKDALQVSLSCSRRDSHHHRYRHCNSVQVNLVVCQLVQQKWKDADPDIGHNPDDDDDDDRDRRIMIGGNVSCVVVVNPDPDPPDD

Sequence (480 aa):
MATLTEKTATLPTFQRVRGMLRLLAKMISSVWAQRPAATYALHSHHLDLGYGPLYNEVLTRWQQSDYAPAVKADVAGTDHTALAQELDAQFYAGLPPYTTYVARTLFLHSLAYNDDLKGLSREHLRYACLAPELKIEFLDQARDKFLTESGYLDDRPGPLLRFQIAPNLTNLLRREAQKVDPGEVRAQLNDRIRDLFKGKTFNAVPFASDGYDVPDDDGNGKPYLVIIGYDAAEVAEVAVTVPPLVEKLFTLKSGGGEWRKKKNHVVFLLVDAARKETIHQQMIRHLALKTLQHHEGLATHQQATVQELYERSKSEAVSAIQQAYRHVLYPAKYGVEGTTVELAHSAIDLPSAAAQPGDGEKQVVRQLQAVKKLRIAGDEPDSPTYIRDRTPLKKGKITTAELREEFRRDVALPMLVGDEVFVRGLRRGIEQGEYVYQRGQLWWGKDDPPAEIKIDEQSWIFTTAYAREHDLYPRSPFKV

pLDDT: mean 91.34, std 7.92, range [36.28, 98.5]

Secondary structure (DSSP, 8-state):
-HIIIIIGGGSTT--TTHHHHHHHHHHHHHHHHH--TT--S--GGG--TTSHHHHIIIIIITT-GGGHHHIIIII--SSS--HHHHHHHHH-TTS--HHHHHHHHHHHHH--SSGGG--B-HHHHHHHH--TT--HHHHHHHHHHHHHH-SSB---SSSPB-B-SS--HHHHHHHHHHHS-HHHHHHHHHHHHHHHT--SSSEEEET--SGGGS--S-GGG--EEEE--TTT-EE-TTS----HHHHHHHHBSSTT-PBPS-GGGEEEEEEEGGGHHHHHHHHHHHHHHHHHTT-TT--HHHHHHHHHHHHHHHHHHHHHHHHHEEEEEEE-SS-STT-SS-EEEEEPPHHHHHHSTT-HHHHHHHHHHHTT-EE-TTSPPPPHHHHHHHSGGGGSEEEHHHHHHHHHH-TTSPEESSSHHHHHHHHHHHHHTSEEEEETTEEE-TTSPP-----STTEEEEEHHHHHHTT-SSPPS---

Mean predicted aligned error: 8.51 Å

Radius of gyration: 36.89 Å; Cα contacts (8 Å, |Δi|>4): 796; chains: 1; bounding box: 96×44×105 Å